Protein AF-A0A954U0X9-F1 (afdb_monomer_lite)

Radius of gyration: 27.5 Å; chains: 1; bounding box: 72×62×77 Å

Secondary structure (DSSP, 8-state):
-----GGG-PPPPSSHHHHHHHHHHHHHHTT--GGG-----SS-SSGGGS--HHHHHHHHHTTTTT--TT-EEEEEEEE-EEEETTEEEEE-SSSEEEHHHHHHHHTTSS-SEEEEEEEE---S--HHHHHHHHHHHHHHHTTTEEEEESS-TT----EETTTTEEHHHHHHHHIIIIIS-SS-SSEEEHHHHHHHHHHHHHHHHHHTT----PEE----GGGTT-EEEE-GGGT-------SSEEEEEEE-----------------S-------S-SPEEEEEEEEE--BTTB--EEEESSPPBHHHHHHHHHHTGGGS-TT-TTTSSHHHHHHHT-TTSB--S--HHHHHHHHHHTT-BPPPHHHHHHHTT---GGGS-TTPPPPSS-SSSS-GGG--TTTTT-S-SS----TT--SS-B-TTS-BS-SSSEEEEEEEEETTEEEEEEE-TT-SS---HHHHHTS-S--EE-TT---SSEE---EEPPP---------PPP-

Sequence (505 aa):
MNEFREDRGWKPLQWACDDMRMLGETLRLVGYDAAHTTILVQPASDPDMLPTKLAFLNALEKLDGVVDVNDHVLVAFSGHGSEVDGKPQLALFDEDLPIDEVIARLERLPNKVKLLFCDSCRNVRSKGVDAELSKVASNGRDKGVAPLLSTESGEAAREFDELKSGLFFYCLNKGLRGDADTDKDGELLFVELAKYVHDEVRDRSAVKQLQQRPEVFEAQIDFLDVPLAFFPQRAVAWVPQLDGQVTFNIEMSTERTNVPDLRASQKWCSWFRATSAQFPSLDFVFHLVAGNETRRTFYISENKVTVEQFVAFADANEGHLDTDSAWRDSEWREKSLKNPNWPSFKVSYFEAERCAKWLGASVPDTEQWDVAAGLPAWQKLPENERAPEGGPFLRPLLEGTATDLDIAVFGAIRDVGTAKHDRADCGVRDMAGNGLEWTSKKDGPDMLLRGNAWDAGEPLLFSNIVDGGNVGSQDPATSSTQIGFRFVVLPSVSSSSQSPTRQPD

Structure (mmCIF, N/CA/C/O backbone):
data_AF-A0A954U0X9-F1
#
_entry.id   AF-A0A954U0X9-F1
#
loop_
_atom_site.group_PDB
_atom_site.id
_atom_site.type_symbol
_atom_site.label_atom_id
_atom_site.label_alt_id
_atom_site.label_comp_id
_atom_site.label_asym_id
_atom_site.label_entity_id
_atom_site.label_seq_id
_atom_site.pdbx_PDB_ins_code
_atom_site.Cartn_x
_atom_site.Cartn_y
_atom_site.Cartn_z
_atom_site.occupancy
_atom_site.B_iso_or_equiv
_atom_site.auth_seq_id
_atom_site.auth_comp_id
_atom_site.auth_asym_id
_atom_site.auth_atom_id
_atom_site.pdbx_PDB_model_num
ATOM 1 N N . MET A 1 1 ? 15.394 -4.628 -26.601 1.00 84.50 1 MET A N 1
ATOM 2 C CA . MET A 1 1 ? 15.664 -5.575 -27.720 1.00 84.50 1 MET A CA 1
ATOM 3 C C . MET A 1 1 ? 17.150 -5.832 -27.858 1.00 84.50 1 MET A C 1
ATOM 5 O O . MET A 1 1 ? 17.912 -4.900 -27.639 1.00 84.50 1 MET A O 1
ATOM 9 N N . ASN A 1 2 ? 17.552 -7.043 -28.251 1.00 85.12 2 ASN A N 1
ATOM 10 C CA . ASN A 1 2 ? 18.970 -7.405 -28.341 1.00 85.12 2 ASN A CA 1
ATOM 11 C C . ASN A 1 2 ? 19.525 -7.230 -29.759 1.00 85.12 2 ASN A C 1
ATOM 13 O O . ASN A 1 2 ? 20.622 -6.712 -29.931 1.00 85.12 2 ASN A O 1
ATOM 17 N N . GLU A 1 3 ? 18.757 -7.575 -30.787 1.00 87.81 3 GLU A N 1
ATOM 18 C CA . GLU A 1 3 ? 19.135 -7.397 -32.188 1.00 87.81 3 GLU A CA 1
ATOM 19 C C . GLU A 1 3 ? 18.091 -6.570 -32.944 1.00 87.81 3 GLU A C 1
ATOM 21 O O . GLU A 1 3 ? 16.942 -6.410 -32.521 1.00 87.81 3 GLU A O 1
ATOM 26 N N . PHE A 1 4 ? 18.518 -6.055 -34.094 1.00 88.62 4 PHE A N 1
ATOM 27 C CA . PHE A 1 4 ? 17.751 -5.184 -34.976 1.00 88.62 4 PHE A CA 1
ATOM 28 C C . PHE A 1 4 ? 17.702 -5.793 -36.373 1.00 88.62 4 PHE A C 1
ATOM 30 O O . PHE A 1 4 ? 18.517 -6.657 -36.708 1.00 88.62 4 PHE A O 1
ATOM 37 N N . ARG A 1 5 ? 16.777 -5.320 -37.213 1.00 87.69 5 ARG A N 1
ATOM 38 C CA . ARG A 1 5 ? 16.798 -5.657 -38.639 1.00 87.69 5 ARG A CA 1
ATOM 39 C C . ARG A 1 5 ? 18.159 -5.271 -39.243 1.00 87.69 5 ARG A C 1
ATOM 41 O O . ARG A 1 5 ? 18.727 -4.242 -38.880 1.00 87.69 5 ARG A O 1
ATOM 48 N N . GLU A 1 6 ? 18.695 -6.108 -40.135 1.00 82.69 6 GLU A N 1
ATOM 49 C CA . GLU A 1 6 ? 20.087 -6.009 -40.619 1.00 82.69 6 GLU A CA 1
ATOM 50 C C . GLU A 1 6 ? 20.448 -4.637 -41.221 1.00 82.69 6 GLU A C 1
ATOM 52 O O . GLU A 1 6 ? 21.587 -4.185 -41.120 1.00 82.69 6 GLU A O 1
ATOM 57 N N . ASP A 1 7 ? 19.475 -3.945 -41.811 1.00 86.81 7 ASP A N 1
ATOM 58 C CA . ASP A 1 7 ? 19.622 -2.630 -42.440 1.00 86.81 7 ASP A CA 1
ATOM 59 C C . ASP A 1 7 ? 19.724 -1.463 -41.444 1.00 86.81 7 ASP A C 1
ATOM 61 O O . ASP A 1 7 ? 20.025 -0.340 -41.846 1.00 86.81 7 ASP A O 1
ATOM 65 N N . ARG A 1 8 ? 19.494 -1.703 -40.148 1.00 87.94 8 ARG A N 1
ATOM 66 C CA . ARG A 1 8 ? 19.461 -0.648 -39.126 1.00 87.94 8 ARG A CA 1
ATOM 67 C C . ARG A 1 8 ? 20.831 -0.207 -38.633 1.00 87.94 8 ARG A C 1
ATOM 69 O O . ARG A 1 8 ? 20.946 0.883 -38.085 1.00 87.94 8 ARG A O 1
ATOM 76 N N . GLY A 1 9 ? 21.866 -1.032 -38.790 1.00 82.94 9 GLY A N 1
ATOM 77 C CA . GLY A 1 9 ? 23.242 -0.673 -38.421 1.00 82.94 9 GLY A CA 1
ATOM 78 C C . GLY A 1 9 ? 23.513 -0.501 -36.917 1.00 82.94 9 GLY A C 1
ATOM 79 O O . GLY A 1 9 ? 24.619 -0.104 -36.543 1.00 82.94 9 GLY A O 1
ATOM 80 N N . TRP A 1 10 ? 22.550 -0.815 -36.044 1.00 84.25 10 TRP A N 1
ATOM 81 C CA . TRP A 1 10 ? 22.746 -0.824 -34.595 1.00 84.25 10 TRP A CA 1
ATOM 82 C C . TRP A 1 10 ? 23.572 -2.030 -34.158 1.00 84.25 10 TRP A C 1
ATOM 84 O O . TRP A 1 10 ? 23.388 -3.148 -34.639 1.00 84.25 10 TRP A O 1
ATOM 94 N N . LYS A 1 11 ? 24.476 -1.811 -33.201 1.00 85.44 11 LYS A N 1
ATOM 95 C CA . LYS A 1 11 ? 25.184 -2.920 -32.559 1.00 85.44 11 LYS A CA 1
ATOM 96 C C . LYS A 1 11 ? 24.211 -3.708 -31.677 1.00 85.44 11 LYS A C 1
ATOM 98 O O . LYS A 1 11 ? 23.407 -3.071 -30.993 1.00 85.44 11 LYS A O 1
ATOM 103 N N . PRO A 1 12 ? 24.320 -5.045 -31.633 1.00 85.12 12 PRO A N 1
ATOM 104 C CA . PRO A 1 12 ? 23.526 -5.839 -30.710 1.00 85.12 12 PRO A CA 1
ATOM 105 C C . PRO A 1 12 ? 23.752 -5.430 -29.249 1.00 85.12 12 PRO A C 1
ATOM 107 O O . PRO A 1 12 ? 24.873 -5.086 -28.864 1.00 85.12 12 PRO A O 1
ATOM 110 N N . LEU A 1 13 ? 22.682 -5.486 -28.464 1.00 86.12 13 LEU A N 1
ATOM 111 C CA . LEU A 1 13 ? 22.669 -5.404 -27.004 1.00 86.12 13 LEU A CA 1
ATOM 112 C C . LEU A 1 13 ? 22.546 -6.813 -26.423 1.00 86.12 13 LEU A C 1
ATOM 114 O O . LEU A 1 13 ? 22.120 -7.742 -27.114 1.00 86.12 13 LEU A O 1
ATOM 118 N N . GLN A 1 14 ? 22.934 -6.986 -25.165 1.00 83.19 14 GLN A N 1
ATOM 119 C CA . GLN A 1 14 ? 22.984 -8.314 -24.549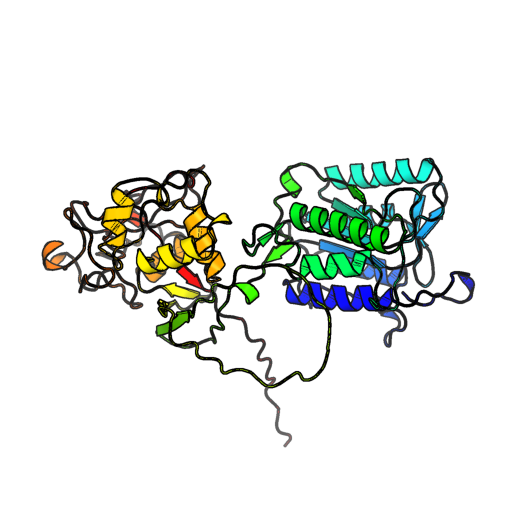 1.00 83.19 14 GLN A CA 1
ATOM 120 C C . GLN A 1 14 ? 21.796 -8.596 -23.631 1.00 83.19 14 GLN A C 1
ATOM 122 O O . GLN A 1 14 ? 21.314 -9.727 -23.615 1.00 83.19 14 GLN A O 1
ATOM 127 N N . TRP A 1 15 ? 21.305 -7.591 -22.906 1.00 82.62 15 TRP A N 1
ATOM 128 C CA . TRP A 1 15 ? 20.420 -7.774 -21.753 1.00 82.62 15 TRP A CA 1
ATOM 129 C C . TRP A 1 15 ? 19.125 -6.954 -21.823 1.00 82.62 15 TRP A C 1
ATOM 131 O O . TRP A 1 15 ? 18.221 -7.161 -21.019 1.00 82.62 15 TRP A O 1
ATOM 141 N N . ALA A 1 16 ? 18.968 -6.091 -22.825 1.00 84.38 16 ALA A N 1
ATOM 142 C CA . ALA A 1 16 ? 17.780 -5.264 -23.010 1.00 84.38 16 ALA A CA 1
ATOM 143 C C . ALA A 1 16 ? 16.461 -6.059 -23.106 1.00 84.38 16 ALA A C 1
ATOM 145 O O . ALA A 1 16 ? 15.391 -5.565 -22.751 1.00 84.38 16 ALA A O 1
ATOM 146 N N . CYS A 1 17 ? 16.491 -7.292 -23.615 1.00 84.50 17 CYS A N 1
ATOM 147 C CA . CYS A 1 17 ? 15.324 -8.178 -23.574 1.00 84.50 17 CYS A CA 1
ATOM 148 C C . CYS A 1 17 ? 15.056 -8.761 -22.187 1.00 84.50 17 CYS A C 1
ATOM 150 O O . CYS A 1 17 ? 13.894 -8.936 -21.819 1.00 84.50 17 CYS A O 1
ATOM 152 N N . ASP A 1 18 ? 16.106 -9.066 -21.432 1.00 81.62 18 ASP A N 1
ATOM 153 C CA . ASP A 1 18 ? 15.997 -9.586 -20.073 1.00 81.62 18 ASP A CA 1
ATOM 154 C C . ASP A 1 18 ? 15.470 -8.513 -19.113 1.00 81.62 18 ASP A C 1
ATOM 156 O O . ASP A 1 18 ? 14.611 -8.825 -18.290 1.00 81.62 18 ASP A O 1
ATOM 160 N N . ASP A 1 19 ? 15.844 -7.243 -19.309 1.00 81.06 19 ASP A N 1
ATOM 161 C CA . ASP A 1 19 ? 15.267 -6.096 -18.593 1.00 81.06 19 ASP A CA 1
ATOM 162 C C . ASP A 1 19 ? 13.737 -6.052 -18.716 1.00 81.06 19 ASP A C 1
ATOM 164 O O . ASP A 1 19 ? 13.028 -5.939 -17.716 1.00 81.06 19 ASP A O 1
ATOM 168 N N . MET A 1 20 ? 13.213 -6.168 -19.944 1.00 88.81 20 MET A N 1
ATOM 169 C CA . MET A 1 20 ? 11.770 -6.097 -20.207 1.00 88.81 20 MET A CA 1
ATOM 170 C C . MET A 1 20 ? 11.021 -7.317 -19.675 1.00 88.81 20 MET A C 1
ATOM 172 O O . MET A 1 20 ? 9.919 -7.180 -19.144 1.00 88.81 20 MET A O 1
ATOM 176 N N . ARG A 1 21 ? 11.610 -8.515 -19.783 1.00 82.69 21 ARG A N 1
ATOM 177 C CA . ARG A 1 21 ? 11.019 -9.733 -19.210 1.00 82.69 21 ARG A CA 1
ATOM 178 C C . ARG A 1 21 ? 10.962 -9.646 -17.688 1.00 82.69 21 ARG A C 1
ATOM 180 O O . ARG A 1 21 ? 9.904 -9.884 -17.113 1.00 82.69 21 ARG A O 1
ATOM 187 N N . MET A 1 22 ? 12.066 -9.248 -17.055 1.00 75.50 22 MET A N 1
ATOM 188 C CA . MET A 1 22 ? 12.153 -9.112 -15.603 1.00 75.50 22 MET A CA 1
ATOM 189 C C . MET A 1 22 ? 11.217 -8.024 -15.082 1.00 75.50 22 MET A C 1
ATOM 191 O O . MET A 1 22 ? 10.540 -8.240 -14.079 1.00 75.50 22 MET A O 1
ATOM 195 N N . LEU A 1 23 ? 11.124 -6.890 -15.781 1.00 82.50 23 LEU A N 1
ATOM 196 C CA . LEU A 1 23 ? 10.169 -5.844 -15.439 1.00 82.50 23 LEU A CA 1
ATOM 197 C C . LEU A 1 23 ? 8.730 -6.342 -15.576 1.00 82.50 23 LEU A C 1
ATOM 199 O O . LEU A 1 23 ? 7.943 -6.141 -14.663 1.00 82.50 23 LEU A O 1
ATOM 203 N N . GLY A 1 24 ? 8.388 -7.040 -16.661 1.00 76.69 24 GLY A N 1
ATOM 204 C CA . GLY A 1 24 ? 7.056 -7.621 -16.834 1.00 76.69 24 GLY A CA 1
ATOM 205 C C . GLY A 1 24 ? 6.679 -8.604 -15.719 1.00 76.69 24 GLY A C 1
ATOM 206 O O . GLY A 1 24 ? 5.545 -8.591 -15.244 1.00 76.69 24 GLY A O 1
ATOM 207 N N . GLU A 1 25 ? 7.624 -9.424 -15.252 1.00 71.50 25 GLU A N 1
ATOM 208 C CA . GLU A 1 25 ? 7.432 -10.275 -14.070 1.00 71.50 25 GLU A CA 1
ATOM 209 C C . GLU A 1 25 ? 7.233 -9.450 -12.796 1.00 71.50 25 GLU A C 1
ATOM 211 O O . GLU A 1 25 ? 6.302 -9.709 -12.036 1.00 71.50 25 GLU A O 1
ATOM 216 N N . THR A 1 26 ? 8.075 -8.441 -12.569 1.00 72.00 26 THR A N 1
ATOM 217 C CA . THR A 1 26 ? 7.986 -7.561 -11.399 1.00 72.00 26 THR A CA 1
ATOM 218 C C . THR A 1 26 ? 6.657 -6.806 -11.361 1.00 72.00 26 THR A C 1
ATOM 220 O O . THR A 1 26 ? 6.009 -6.797 -10.321 1.00 72.00 26 THR A O 1
ATOM 223 N N . LEU A 1 27 ? 6.201 -6.249 -12.486 1.00 77.06 27 LEU A N 1
ATOM 224 C CA . LEU A 1 27 ? 4.928 -5.529 -12.589 1.00 77.06 27 LEU A CA 1
ATOM 225 C C . LEU A 1 27 ? 3.739 -6.426 -12.231 1.00 77.06 27 LEU A C 1
ATOM 227 O O . LEU A 1 27 ? 2.865 -6.014 -11.472 1.00 77.06 27 LEU A O 1
ATOM 231 N N . ARG A 1 28 ? 3.748 -7.684 -12.686 1.00 69.75 28 ARG A N 1
ATOM 232 C CA . ARG A 1 28 ? 2.738 -8.676 -12.282 1.00 69.75 28 ARG A CA 1
ATOM 233 C C . ARG A 1 28 ? 2.775 -8.960 -10.782 1.00 69.75 28 ARG A C 1
ATOM 235 O O . ARG A 1 28 ? 1.720 -9.094 -10.171 1.00 69.75 28 ARG A O 1
ATOM 242 N N . LEU A 1 29 ? 3.967 -9.058 -10.190 1.00 59.03 29 LEU A N 1
ATOM 243 C CA . LEU A 1 29 ? 4.116 -9.289 -8.748 1.00 59.03 29 LEU A CA 1
ATOM 244 C C . LEU A 1 29 ? 3.565 -8.127 -7.915 1.00 59.03 29 LEU A C 1
ATOM 246 O O . LEU A 1 29 ? 3.030 -8.374 -6.838 1.00 59.03 29 LEU A O 1
ATOM 250 N N . VAL A 1 30 ? 3.661 -6.894 -8.418 1.00 63.75 30 VAL A N 1
ATOM 251 C CA . VAL A 1 30 ? 3.152 -5.697 -7.730 1.00 63.75 30 VAL A CA 1
ATOM 252 C C . VAL A 1 30 ? 1.722 -5.305 -8.100 1.00 63.75 30 VAL A C 1
ATOM 254 O O . VAL A 1 30 ? 1.241 -4.264 -7.666 1.00 63.75 30 VAL A O 1
ATOM 257 N N . GLY A 1 31 ? 1.019 -6.151 -8.859 1.00 67.12 31 GLY A N 1
ATOM 258 C CA . GLY A 1 31 ? -0.422 -6.018 -9.082 1.00 67.12 31 GLY A CA 1
ATOM 259 C C . GLY A 1 31 ? -0.846 -5.394 -10.411 1.00 67.12 31 GLY A C 1
ATOM 260 O O . GLY A 1 31 ? -2.038 -5.158 -10.588 1.00 67.12 31 GLY A O 1
ATOM 261 N N . TYR A 1 32 ? 0.067 -5.174 -11.365 1.00 77.56 32 TYR A N 1
ATOM 262 C CA . TYR A 1 32 ? -0.336 -4.809 -12.728 1.00 77.56 32 TYR A CA 1
ATOM 263 C C . TYR A 1 32 ? -1.041 -5.988 -13.404 1.00 77.56 32 TYR A C 1
ATOM 265 O O . TYR A 1 32 ? -0.581 -7.134 -13.344 1.00 77.56 32 TYR A O 1
ATOM 273 N N . ASP A 1 33 ? -2.152 -5.695 -14.079 1.00 75.12 33 ASP A N 1
ATOM 274 C CA . ASP A 1 33 ? -2.971 -6.707 -14.733 1.00 75.12 33 ASP A CA 1
ATOM 275 C C . ASP A 1 33 ? -2.214 -7.377 -15.890 1.00 75.12 33 ASP A C 1
ATOM 277 O O . ASP A 1 33 ? -1.824 -6.751 -16.883 1.00 75.12 33 ASP A O 1
ATOM 281 N N . ALA A 1 34 ? -2.036 -8.694 -15.780 1.00 74.38 34 ALA A N 1
ATOM 282 C CA . ALA A 1 34 ? -1.393 -9.497 -16.806 1.00 74.38 34 ALA A CA 1
ATOM 283 C C . ALA A 1 34 ? -2.167 -9.490 -18.136 1.00 74.38 34 ALA A C 1
ATOM 285 O O . ALA A 1 34 ? -1.533 -9.646 -19.179 1.00 74.38 34 ALA A O 1
ATOM 286 N N . ALA A 1 35 ? -3.493 -9.294 -18.117 1.00 81.12 35 ALA A N 1
ATOM 287 C CA . ALA A 1 35 ? -4.323 -9.213 -19.321 1.00 81.12 35 ALA A CA 1
ATOM 288 C C . ALA A 1 35 ? -4.057 -7.940 -20.142 1.00 81.12 35 ALA A C 1
ATOM 290 O O . ALA A 1 35 ? -4.202 -7.955 -21.364 1.00 81.12 35 ALA A O 1
ATOM 291 N N . HIS A 1 36 ? -3.599 -6.872 -19.484 1.00 84.44 36 HIS A N 1
ATOM 292 C CA . HIS A 1 36 ? -3.321 -5.570 -20.095 1.00 84.44 36 HIS A CA 1
ATOM 293 C C . HIS A 1 36 ? -1.818 -5.242 -20.142 1.00 84.44 36 HIS A C 1
ATOM 295 O O . HIS A 1 36 ? -1.421 -4.123 -20.460 1.00 84.44 36 HIS A O 1
ATOM 301 N N . THR A 1 37 ? -0.958 -6.235 -19.889 1.00 88.19 37 THR A N 1
ATOM 302 C CA . THR A 1 37 ? 0.502 -6.107 -19.975 1.00 88.19 37 THR A CA 1
ATOM 303 C C . THR A 1 37 ? 1.019 -6.685 -21.294 1.00 88.19 37 THR A C 1
ATOM 305 O O . THR A 1 37 ? 1.002 -7.900 -21.497 1.00 88.19 37 THR A O 1
ATOM 308 N N . THR A 1 38 ? 1.551 -5.832 -22.176 1.00 92.25 38 THR A N 1
ATOM 309 C CA . THR A 1 38 ? 2.197 -6.255 -23.433 1.00 92.25 38 THR A CA 1
ATOM 310 C C . THR A 1 38 ? 3.719 -6.140 -23.326 1.00 92.25 38 THR A C 1
ATOM 312 O O . THR A 1 38 ? 4.237 -5.065 -23.040 1.00 92.25 38 THR A O 1
ATOM 315 N N . ILE A 1 39 ? 4.447 -7.233 -23.585 1.00 92.50 39 ILE A N 1
ATOM 316 C CA . ILE A 1 39 ? 5.922 -7.262 -23.585 1.00 92.50 39 ILE A CA 1
ATOM 317 C C . ILE A 1 39 ? 6.412 -7.533 -25.007 1.00 92.50 39 ILE A C 1
ATOM 319 O O . ILE A 1 39 ? 6.213 -8.630 -25.522 1.00 92.50 39 ILE A O 1
ATOM 323 N N . LEU A 1 40 ? 7.086 -6.560 -25.621 1.00 93.81 40 LEU A N 1
ATOM 324 C CA . LEU A 1 40 ? 7.669 -6.697 -26.958 1.00 93.81 40 LEU A CA 1
ATOM 325 C C . LEU A 1 40 ? 9.179 -6.946 -26.851 1.00 93.81 40 LEU A C 1
ATOM 327 O O . LEU A 1 40 ? 9.907 -6.130 -26.284 1.00 93.81 40 LEU A O 1
ATOM 331 N N . VAL A 1 41 ? 9.669 -8.069 -27.381 1.00 92.94 41 VAL A N 1
ATOM 332 C CA . VAL A 1 41 ? 11.079 -8.493 -27.250 1.00 92.94 41 VAL A CA 1
ATOM 333 C C . VAL A 1 41 ? 11.607 -9.143 -28.525 1.00 92.94 41 VAL A C 1
ATOM 335 O O . VAL A 1 41 ? 10.850 -9.605 -29.368 1.00 92.94 41 VAL A O 1
ATOM 338 N N . GLN A 1 42 ? 12.932 -9.190 -28.668 1.00 89.44 42 GLN A N 1
ATOM 339 C CA . GLN A 1 42 ? 13.608 -9.884 -29.763 1.00 89.44 42 GLN A CA 1
ATOM 340 C C . GLN A 1 42 ? 14.647 -10.867 -29.180 1.00 89.44 42 GLN A C 1
ATOM 342 O O . GLN A 1 42 ? 15.448 -10.461 -28.343 1.00 89.44 42 GLN A O 1
ATOM 347 N N . PRO A 1 43 ? 14.652 -12.152 -29.573 1.00 86.31 43 PRO A N 1
ATOM 348 C CA . PRO A 1 43 ? 13.711 -12.791 -30.488 1.00 86.31 43 PRO A CA 1
ATOM 349 C C . PRO A 1 43 ? 12.312 -12.943 -29.869 1.00 86.31 43 PRO A C 1
ATOM 351 O O . PRO A 1 43 ? 12.168 -13.059 -28.649 1.00 86.31 43 PRO A O 1
ATOM 354 N N . ALA A 1 44 ? 11.297 -12.983 -30.732 1.00 83.88 44 ALA A N 1
ATOM 355 C CA . ALA A 1 44 ? 9.930 -13.355 -30.387 1.00 83.88 44 ALA A CA 1
ATOM 356 C C . ALA A 1 44 ? 9.483 -14.546 -31.241 1.00 83.88 44 ALA A C 1
ATOM 358 O O . ALA A 1 44 ? 9.810 -14.626 -32.424 1.00 83.88 44 ALA A O 1
ATOM 359 N N . SER A 1 45 ? 8.739 -15.470 -30.630 1.00 82.31 45 SER A N 1
ATOM 360 C CA . SER A 1 45 ? 8.129 -16.602 -31.340 1.00 82.31 45 SER A CA 1
ATOM 361 C C . SER A 1 45 ? 6.963 -16.160 -32.228 1.00 82.31 45 SER A C 1
ATOM 363 O O . SER A 1 45 ? 6.704 -16.777 -33.257 1.00 82.31 45 SER A O 1
ATOM 365 N N . ASP A 1 46 ? 6.271 -15.100 -31.810 1.00 87.00 46 ASP A N 1
ATOM 366 C CA . ASP A 1 46 ? 5.206 -14.435 -32.551 1.00 87.00 46 ASP A CA 1
ATOM 367 C C . ASP A 1 46 ? 5.762 -13.136 -33.169 1.00 87.00 46 ASP A C 1
ATOM 369 O O . ASP A 1 46 ? 6.267 -12.292 -32.418 1.00 87.00 46 ASP A O 1
ATOM 373 N N . PRO A 1 47 ? 5.704 -12.954 -34.502 1.00 86.44 47 PRO A N 1
ATOM 374 C CA . PRO A 1 47 ? 6.126 -11.719 -35.160 1.00 86.44 47 PRO A CA 1
ATOM 375 C C . PRO A 1 47 ? 5.446 -10.451 -34.626 1.00 86.44 47 PRO A C 1
ATOM 377 O O . PRO A 1 47 ? 6.091 -9.404 -34.602 1.00 86.44 47 PRO A O 1
ATOM 380 N N . ASP A 1 48 ? 4.200 -10.537 -34.148 1.00 87.50 48 ASP A N 1
ATOM 381 C CA . ASP A 1 48 ? 3.471 -9.386 -33.591 1.00 87.50 48 ASP A CA 1
ATOM 382 C C . ASP A 1 48 ? 4.026 -8.945 -32.226 1.00 87.50 48 ASP A C 1
ATOM 384 O O . ASP A 1 48 ? 3.769 -7.832 -31.767 1.00 87.50 48 ASP A O 1
ATOM 388 N N . MET A 1 49 ? 4.832 -9.801 -31.591 1.00 90.12 49 MET A N 1
ATOM 389 C CA . MET A 1 49 ? 5.516 -9.526 -30.327 1.00 90.12 49 MET A CA 1
ATOM 390 C C . MET A 1 49 ? 6.946 -9.004 -30.531 1.00 90.12 49 MET A C 1
ATOM 392 O O . MET A 1 49 ? 7.662 -8.759 -29.554 1.00 90.12 49 MET A O 1
ATOM 396 N N . LEU A 1 50 ? 7.373 -8.805 -31.784 1.00 94.00 50 LEU A N 1
ATOM 397 C CA . LEU A 1 50 ? 8.588 -8.055 -32.071 1.00 94.00 50 LEU A CA 1
ATOM 398 C C . LEU A 1 50 ? 8.365 -6.571 -31.741 1.00 94.00 50 LEU A C 1
ATOM 400 O O . LEU A 1 50 ? 7.307 -6.025 -32.056 1.00 94.00 50 LEU A O 1
ATOM 404 N N . PRO A 1 51 ? 9.366 -5.881 -31.170 1.00 94.50 51 PRO A N 1
ATOM 405 C CA . PRO A 1 51 ? 9.295 -4.455 -30.868 1.00 94.50 51 PRO A CA 1
ATOM 406 C C . PRO A 1 51 ? 9.418 -3.619 -32.145 1.00 94.50 51 PRO A C 1
ATOM 408 O O . PRO A 1 51 ? 10.402 -2.919 -32.348 1.00 94.50 51 PRO A O 1
ATOM 411 N N . THR A 1 52 ? 8.431 -3.733 -33.031 1.00 95.12 52 THR A N 1
ATOM 412 C CA . THR A 1 52 ? 8.248 -2.892 -34.216 1.00 95.12 52 THR A CA 1
ATOM 413 C C . THR A 1 52 ? 7.484 -1.629 -33.849 1.00 95.12 52 THR A C 1
ATOM 415 O O . THR A 1 52 ? 6.758 -1.614 -32.849 1.00 95.12 52 THR A O 1
ATOM 418 N N . LYS A 1 53 ? 7.582 -0.574 -34.662 1.00 94.31 53 LYS A N 1
ATOM 419 C CA . LYS A 1 53 ? 6.756 0.624 -34.446 1.00 94.31 53 LYS A CA 1
ATOM 420 C C . LYS A 1 53 ? 5.273 0.296 -34.456 1.00 94.31 53 LYS A C 1
ATOM 422 O O . LYS A 1 53 ? 4.554 0.725 -33.560 1.00 94.31 53 LYS A O 1
ATOM 427 N N . LEU A 1 54 ? 4.822 -0.507 -35.415 1.00 94.19 54 LEU A N 1
ATOM 428 C CA . LEU A 1 54 ? 3.420 -0.904 -35.493 1.00 94.19 54 LEU A CA 1
ATOM 429 C C . LEU A 1 54 ? 2.966 -1.641 -34.224 1.00 94.19 54 LEU A C 1
ATOM 431 O O . LEU A 1 54 ? 1.955 -1.264 -33.638 1.00 94.19 54 LEU A O 1
ATOM 435 N N . ALA A 1 55 ? 3.723 -2.642 -33.761 1.00 94.88 55 ALA A N 1
ATOM 436 C CA . ALA A 1 55 ? 3.380 -3.391 -32.552 1.00 94.88 55 ALA A CA 1
ATOM 437 C C . ALA A 1 55 ? 3.371 -2.501 -31.301 1.00 94.88 55 ALA A C 1
ATOM 439 O O . ALA A 1 55 ? 2.449 -2.591 -30.491 1.00 94.88 55 ALA A O 1
ATOM 440 N N . PHE A 1 56 ? 4.357 -1.608 -31.167 1.00 94.06 56 PHE A N 1
ATOM 441 C CA . PHE A 1 56 ? 4.447 -0.678 -30.042 1.00 94.06 56 PHE A CA 1
ATOM 442 C C . PHE A 1 56 ? 3.236 0.261 -29.992 1.00 94.06 56 PHE A C 1
ATOM 444 O O . PHE A 1 56 ? 2.611 0.430 -28.947 1.00 94.06 56 PHE A O 1
ATOM 451 N N . LEU A 1 57 ? 2.866 0.846 -31.132 1.00 92.75 57 LEU A N 1
ATOM 452 C CA . LEU A 1 57 ? 1.737 1.770 -31.207 1.00 92.75 57 LEU A CA 1
ATOM 453 C C . LEU A 1 57 ? 0.393 1.058 -31.026 1.00 92.75 57 LEU A C 1
ATOM 455 O O . LEU A 1 57 ? -0.464 1.578 -30.314 1.00 92.75 57 LEU A O 1
ATOM 459 N N . ASN A 1 58 ? 0.238 -0.147 -31.580 1.00 93.19 58 ASN A N 1
ATOM 460 C CA . ASN A 1 58 ? -0.942 -0.982 -31.350 1.00 93.19 58 ASN A CA 1
ATOM 461 C C . ASN A 1 58 ? -1.075 -1.379 -29.873 1.00 93.19 58 ASN A C 1
ATOM 463 O O . ASN A 1 58 ? -2.187 -1.473 -29.364 1.00 93.19 58 ASN A O 1
ATOM 467 N N . ALA A 1 59 ? 0.037 -1.618 -29.169 1.00 92.69 59 ALA A N 1
ATOM 468 C CA . ALA A 1 59 ? 0.008 -1.918 -27.740 1.00 92.69 59 ALA A CA 1
ATOM 469 C C . ALA A 1 59 ? -0.523 -0.732 -26.919 1.00 92.69 59 ALA A C 1
ATOM 471 O O . ALA A 1 59 ? -1.326 -0.941 -26.016 1.00 92.69 59 ALA A O 1
ATOM 472 N N . LEU A 1 60 ? -0.136 0.502 -27.266 1.00 91.19 60 LEU A N 1
ATOM 473 C CA . LEU A 1 60 ? -0.690 1.709 -26.642 1.00 91.19 60 LEU A CA 1
ATOM 474 C C . LEU A 1 60 ? -2.169 1.909 -26.984 1.00 91.19 60 LEU A C 1
ATOM 476 O O . LEU A 1 60 ? -2.946 2.309 -26.127 1.00 91.19 60 LEU A O 1
ATOM 480 N N . GLU A 1 61 ? -2.568 1.624 -28.223 1.00 90.75 61 GLU A N 1
ATOM 481 C CA . GLU A 1 61 ? -3.959 1.760 -28.664 1.00 90.75 61 GLU A CA 1
ATOM 482 C C . GLU A 1 61 ? -4.891 0.751 -27.980 1.00 90.75 61 GLU A C 1
ATOM 484 O O . GLU A 1 61 ? -6.025 1.088 -27.672 1.00 90.75 61 GLU A O 1
ATOM 489 N N . LYS A 1 62 ? -4.409 -0.451 -27.639 1.00 90.25 62 LYS A N 1
ATOM 490 C CA . LYS A 1 62 ? -5.176 -1.434 -26.847 1.00 90.25 62 LYS A CA 1
ATOM 491 C C . LYS A 1 62 ? -5.540 -0.953 -25.438 1.00 90.25 62 LYS A C 1
ATOM 493 O O . LYS A 1 62 ? -6.429 -1.537 -24.829 1.00 90.25 62 LYS A O 1
ATOM 498 N N . LEU A 1 63 ? -4.838 0.051 -24.911 1.00 89.19 63 LEU A N 1
ATOM 499 C CA . LEU A 1 63 ? -5.163 0.658 -23.618 1.00 89.19 63 LEU A CA 1
ATOM 500 C C . LEU A 1 63 ? -6.332 1.648 -23.733 1.00 89.19 63 LEU A C 1
ATOM 502 O O . LEU A 1 63 ? -6.996 1.937 -22.736 1.00 89.19 63 LEU A O 1
ATOM 506 N N . ASP A 1 64 ? -6.599 2.153 -24.940 1.00 84.75 64 ASP A N 1
ATOM 507 C CA . ASP A 1 64 ? -7.719 3.047 -25.204 1.00 84.75 64 ASP A CA 1
ATOM 508 C C . ASP A 1 64 ? -9.048 2.291 -25.034 1.00 84.75 64 ASP A C 1
ATOM 510 O O . ASP A 1 64 ? -9.251 1.204 -25.578 1.00 84.75 64 ASP A O 1
ATOM 514 N N . GLY A 1 65 ? -9.947 2.846 -24.224 1.00 81.31 65 GLY A N 1
ATOM 515 C CA . GLY A 1 65 ? -11.221 2.219 -23.857 1.00 81.31 65 GLY A CA 1
ATOM 516 C C . GLY A 1 65 ? -11.155 1.142 -22.766 1.00 81.31 65 GLY A C 1
ATOM 517 O O . GLY A 1 65 ? -12.206 0.616 -22.404 1.00 81.31 65 GLY A O 1
ATOM 518 N N . VAL A 1 66 ? -9.968 0.827 -22.233 1.00 86.19 66 VAL A N 1
ATOM 519 C CA . VAL A 1 66 ? -9.797 -0.082 -21.080 1.00 86.19 66 VAL A CA 1
ATOM 520 C C . VAL A 1 66 ? -9.341 0.666 -19.829 1.00 86.19 66 VAL A C 1
ATOM 522 O O . VAL A 1 66 ? -9.752 0.319 -18.729 1.00 86.19 66 VAL A O 1
ATOM 525 N N . VAL A 1 67 ? -8.490 1.678 -20.003 1.00 86.00 67 VAL A N 1
ATOM 526 C CA . VAL A 1 67 ? -7.928 2.478 -18.909 1.00 86.00 67 VAL A CA 1
ATOM 527 C C . VAL A 1 67 ? -8.975 3.427 -18.326 1.00 86.00 67 VAL A C 1
ATOM 529 O O . VAL A 1 67 ? -9.578 4.210 -19.061 1.00 86.00 67 VAL A O 1
ATOM 532 N N . ASP A 1 68 ? -9.112 3.423 -17.001 1.00 84.06 68 ASP A N 1
ATOM 533 C CA . ASP A 1 68 ? -9.946 4.345 -16.228 1.00 84.06 68 ASP A CA 1
ATOM 534 C C . ASP A 1 68 ? -9.142 5.513 -15.624 1.00 84.06 68 ASP A C 1
ATOM 536 O O . ASP A 1 68 ? -7.913 5.519 -15.558 1.00 84.06 68 ASP A O 1
ATOM 540 N N . VAL A 1 69 ? -9.846 6.542 -15.133 1.00 76.19 69 VAL A N 1
ATOM 541 C CA . VAL A 1 69 ? -9.241 7.782 -14.596 1.00 76.19 69 VAL A CA 1
ATOM 542 C C . VAL A 1 69 ? -8.252 7.555 -13.435 1.00 76.19 69 VAL A C 1
ATOM 544 O O . VAL A 1 69 ? -7.332 8.356 -13.242 1.00 76.19 69 VAL A O 1
ATOM 547 N N . ASN A 1 70 ? -8.429 6.473 -12.674 1.00 73.12 70 ASN A N 1
ATOM 548 C CA . ASN A 1 70 ? -7.621 6.146 -11.495 1.00 73.12 70 ASN A CA 1
ATOM 549 C C . ASN A 1 70 ? -6.528 5.100 -11.774 1.00 73.12 70 ASN A C 1
ATOM 551 O O . ASN A 1 70 ? -5.790 4.758 -10.856 1.00 73.12 70 ASN A O 1
ATOM 555 N N . ASP A 1 71 ? -6.414 4.600 -13.005 1.00 79.81 71 ASP A N 1
ATOM 556 C CA . ASP A 1 71 ? -5.419 3.584 -13.343 1.00 79.81 71 ASP A CA 1
ATOM 557 C C . ASP A 1 71 ? -4.018 4.173 -13.519 1.00 79.81 71 ASP A C 1
ATOM 559 O O . ASP A 1 71 ? -3.826 5.345 -13.864 1.00 79.81 71 ASP A O 1
ATOM 563 N N . HIS A 1 72 ? -3.009 3.325 -13.340 1.00 81.00 72 HIS A N 1
ATOM 564 C CA . HIS A 1 72 ? -1.619 3.654 -13.634 1.00 81.00 72 HIS A CA 1
ATOM 565 C C . HIS A 1 72 ? -1.211 2.996 -14.948 1.00 81.00 72 HIS A C 1
ATOM 567 O O . HIS A 1 72 ? -1.304 1.781 -15.110 1.00 81.00 72 HIS A O 1
ATOM 573 N N . VAL A 1 73 ? -0.731 3.804 -15.891 1.00 86.88 73 VAL A N 1
ATOM 574 C CA . VAL A 1 73 ? -0.197 3.303 -17.163 1.00 86.88 73 VAL A CA 1
ATOM 575 C C . VAL A 1 73 ? 1.311 3.450 -17.139 1.00 86.88 73 VAL A C 1
ATOM 577 O O . VAL A 1 73 ? 1.818 4.556 -16.975 1.00 86.88 73 VAL A O 1
ATOM 580 N N . LEU A 1 74 ? 2.028 2.346 -17.334 1.00 88.62 74 LEU A N 1
ATOM 581 C CA . LEU A 1 74 ? 3.485 2.319 -17.382 1.00 88.62 74 LEU A CA 1
ATOM 582 C C . LEU A 1 74 ? 3.953 1.871 -18.764 1.00 88.62 74 LEU A C 1
ATOM 584 O O . LEU A 1 74 ? 3.580 0.806 -19.252 1.00 88.62 74 LEU A O 1
ATOM 588 N N . VAL A 1 75 ? 4.819 2.679 -19.370 1.00 90.56 75 VAL A N 1
ATOM 589 C CA . VAL A 1 75 ? 5.543 2.351 -20.599 1.00 90.56 75 VAL A CA 1
ATOM 590 C C . VAL A 1 75 ? 7.023 2.256 -20.271 1.00 90.56 75 VAL A C 1
ATOM 592 O O . VAL A 1 75 ? 7.587 3.175 -19.683 1.00 90.56 75 VAL A O 1
ATOM 595 N N . ALA A 1 76 ? 7.660 1.156 -20.664 1.00 91.31 76 ALA A N 1
ATOM 596 C CA . ALA A 1 76 ? 9.087 0.947 -20.468 1.00 91.31 76 ALA A CA 1
ATOM 597 C C . ALA A 1 76 ? 9.795 0.599 -21.781 1.00 91.31 76 ALA A C 1
ATOM 599 O O . ALA A 1 76 ? 9.245 -0.109 -22.625 1.00 91.31 76 ALA A O 1
ATOM 600 N N . PHE A 1 77 ? 11.026 1.079 -21.941 1.00 91.38 77 PHE A N 1
ATOM 601 C CA . PHE A 1 77 ? 11.875 0.791 -23.092 1.00 91.38 77 PHE A CA 1
ATOM 602 C C . PHE A 1 77 ? 13.321 0.547 -22.654 1.00 91.38 77 PHE A C 1
ATOM 604 O O . PHE A 1 77 ? 13.893 1.389 -21.967 1.00 91.38 77 PHE A O 1
ATOM 611 N N . SER A 1 78 ? 13.915 -0.569 -23.090 1.00 88.88 78 SER A N 1
ATOM 612 C CA . SER A 1 78 ? 15.358 -0.850 -22.993 1.00 88.88 78 SER A CA 1
ATOM 613 C C . SER A 1 78 ? 15.918 -1.110 -24.395 1.00 88.88 78 SER A C 1
ATOM 615 O O . SER A 1 78 ? 15.475 -2.035 -25.099 1.00 88.88 78 SER A O 1
ATOM 617 N N . GLY A 1 79 ? 16.856 -0.271 -24.838 1.00 86.69 79 GLY A N 1
ATOM 618 C CA . GLY A 1 79 ? 17.385 -0.319 -26.201 1.00 86.69 79 GLY A CA 1
ATOM 619 C C . GLY A 1 79 ? 18.286 0.858 -26.569 1.00 86.69 79 GLY A C 1
ATOM 620 O O . GLY A 1 79 ? 18.685 1.655 -25.728 1.00 86.69 79 GLY A O 1
ATOM 621 N N . HIS A 1 80 ? 18.617 0.997 -27.853 1.00 85.06 80 HIS A N 1
ATOM 622 C CA . HIS A 1 80 ? 19.318 2.193 -28.334 1.00 85.06 80 HIS A CA 1
ATOM 623 C C . HIS A 1 80 ? 18.367 3.388 -28.449 1.00 85.06 80 HIS A C 1
ATOM 625 O O . HIS A 1 80 ? 17.156 3.231 -28.608 1.00 85.06 80 HIS A O 1
ATOM 631 N N . GLY A 1 81 ? 18.935 4.590 -28.397 1.00 81.06 81 GLY A N 1
ATOM 632 C CA . GLY A 1 81 ? 18.242 5.834 -28.715 1.00 81.06 81 GLY A CA 1
ATOM 633 C C . GLY A 1 81 ? 18.937 6.549 -29.868 1.00 81.06 81 GLY A C 1
ATOM 634 O O . GLY A 1 81 ? 20.149 6.408 -30.050 1.00 81.06 81 GLY A O 1
ATOM 635 N N . SER A 1 82 ? 18.176 7.317 -30.641 1.00 77.50 82 SER A N 1
ATOM 636 C CA . SER A 1 82 ? 18.710 8.167 -31.708 1.00 77.50 82 SER A CA 1
ATOM 637 C C . SER A 1 82 ? 18.180 9.600 -31.601 1.00 77.50 82 SER A C 1
ATOM 639 O O . SER A 1 82 ? 17.317 9.911 -30.776 1.00 77.50 82 SER A O 1
ATOM 641 N N . GLU A 1 83 ? 18.748 10.494 -32.406 1.00 76.69 83 GLU A N 1
ATOM 642 C CA . GLU A 1 83 ? 18.336 11.892 -32.531 1.00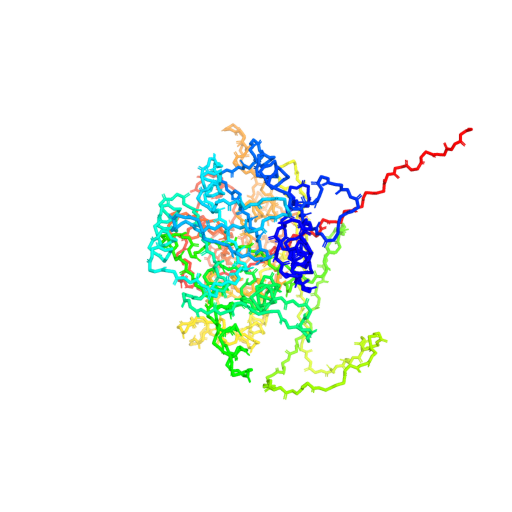 76.69 83 GLU A CA 1
ATOM 643 C C . GLU A 1 83 ? 18.075 12.189 -34.009 1.00 76.69 83 GLU A C 1
ATOM 645 O O . GLU A 1 83 ? 18.945 11.971 -34.853 1.00 76.69 83 GLU A O 1
ATOM 650 N N . VAL A 1 84 ? 16.892 12.726 -34.309 1.00 79.62 84 VAL A N 1
ATOM 651 C CA . VAL A 1 84 ? 16.529 13.236 -35.639 1.00 79.62 84 VAL A CA 1
ATOM 652 C C . VAL A 1 84 ? 15.947 14.633 -35.458 1.00 79.62 84 VAL A C 1
ATOM 654 O O . VAL A 1 84 ? 15.012 14.812 -34.684 1.00 79.62 84 VAL A O 1
ATOM 657 N N . ASP A 1 85 ? 16.523 15.635 -36.127 1.00 80.88 85 ASP A N 1
ATOM 658 C CA . ASP A 1 85 ? 16.097 17.044 -36.054 1.00 80.88 85 ASP A CA 1
ATOM 659 C C . ASP A 1 85 ? 15.996 17.606 -34.620 1.00 80.88 85 ASP A C 1
ATOM 661 O O . ASP A 1 85 ? 15.083 18.361 -34.286 1.00 80.88 85 ASP A O 1
ATOM 665 N N . GLY A 1 86 ? 16.929 17.218 -33.743 1.00 72.56 86 GLY A N 1
ATOM 666 C CA . GLY A 1 86 ? 16.927 17.630 -32.335 1.00 72.56 86 GLY A CA 1
ATOM 667 C C . GLY A 1 86 ? 15.845 16.956 -31.487 1.00 72.56 86 GLY A C 1
ATOM 668 O O . GLY A 1 86 ? 15.672 17.324 -30.326 1.00 72.56 86 GLY A O 1
ATOM 669 N N . LYS A 1 87 ? 15.126 15.971 -32.040 1.00 74.88 87 LYS A N 1
ATOM 670 C CA . LYS A 1 87 ? 14.119 15.188 -31.327 1.00 74.88 87 LYS A CA 1
ATOM 671 C C . LYS A 1 87 ? 14.641 13.796 -30.976 1.00 74.88 87 LYS A C 1
ATOM 673 O O . LYS A 1 87 ? 15.138 13.093 -31.862 1.00 74.88 87 LYS A O 1
ATOM 678 N N . PRO A 1 88 ? 14.482 13.366 -29.717 1.00 77.69 88 PRO A N 1
ATOM 679 C CA . PRO A 1 88 ? 14.863 12.029 -29.285 1.00 77.69 88 PRO A CA 1
ATOM 680 C C . PRO A 1 88 ? 13.941 10.958 -29.880 1.00 77.69 88 PRO A C 1
ATOM 682 O O . PRO A 1 88 ? 12.725 11.142 -29.991 1.00 77.69 88 PRO A O 1
ATOM 685 N N . GLN A 1 89 ? 14.527 9.813 -30.203 1.00 85.06 89 GLN A N 1
ATOM 686 C CA . GLN A 1 89 ? 13.833 8.666 -30.769 1.00 85.06 89 GLN A CA 1
ATOM 687 C C . GLN A 1 89 ? 14.188 7.389 -30.004 1.00 85.06 89 GLN A C 1
ATOM 689 O O . GLN A 1 89 ? 15.330 7.207 -29.573 1.00 85.06 89 GLN A O 1
ATOM 694 N N . LEU A 1 90 ? 13.226 6.475 -29.907 1.00 88.56 90 LEU A N 1
ATOM 695 C CA . LEU A 1 90 ? 13.447 5.090 -29.508 1.00 88.56 90 LEU A CA 1
ATOM 696 C C . LEU A 1 90 ? 13.840 4.285 -30.750 1.00 88.56 90 LEU A C 1
ATOM 698 O O . LEU A 1 90 ? 13.081 4.253 -31.721 1.00 88.56 90 LEU A O 1
ATOM 702 N N . ALA A 1 91 ? 14.994 3.617 -30.737 1.00 90.31 91 ALA A N 1
ATOM 703 C CA . ALA A 1 91 ? 15.350 2.705 -31.820 1.00 90.31 91 ALA A CA 1
ATOM 704 C C . ALA A 1 91 ? 14.562 1.395 -31.661 1.00 90.31 91 ALA A C 1
ATOM 706 O O . ALA A 1 91 ? 14.929 0.539 -30.857 1.00 90.31 91 ALA A O 1
ATOM 707 N N . LEU A 1 92 ? 13.471 1.239 -32.417 1.00 92.62 92 LEU A N 1
ATOM 708 C CA . LEU A 1 92 ? 12.686 -0.001 -32.477 1.00 92.62 92 LEU A CA 1
ATOM 709 C C . LEU A 1 92 ? 13.311 -0.991 -33.467 1.00 92.62 92 LEU A C 1
ATOM 711 O O . LEU A 1 92 ? 14.423 -0.779 -33.933 1.00 92.62 92 LEU A O 1
ATOM 715 N N . PHE A 1 93 ? 12.675 -2.127 -33.751 1.00 92.12 93 PHE A N 1
ATOM 716 C CA . PHE A 1 93 ? 13.303 -3.250 -34.462 1.00 92.12 93 PHE A CA 1
ATOM 717 C C . PHE A 1 93 ? 13.430 -2.952 -35.958 1.00 92.12 93 PHE A C 1
ATOM 719 O O . PHE A 1 93 ? 14.423 -3.300 -36.597 1.00 92.12 93 PHE A O 1
ATOM 726 N N . ASP A 1 94 ? 12.441 -2.239 -36.489 1.00 92.25 94 ASP A N 1
ATOM 727 C CA . ASP A 1 94 ? 12.217 -1.926 -37.898 1.00 92.25 94 ASP A CA 1
ATOM 728 C C . ASP A 1 94 ? 12.415 -0.443 -38.250 1.00 92.25 94 ASP A C 1
ATOM 730 O O . ASP A 1 94 ? 12.995 -0.159 -39.296 1.00 92.25 94 ASP A O 1
ATOM 734 N N . GLU A 1 95 ? 12.034 0.486 -37.368 1.00 92.06 95 GLU A N 1
ATOM 735 C CA . GLU A 1 95 ? 12.290 1.927 -37.518 1.00 92.06 95 GLU A CA 1
ATOM 736 C C . GLU A 1 95 ? 12.533 2.660 -36.180 1.00 92.06 95 GLU A C 1
ATOM 738 O O . GLU A 1 95 ? 12.607 2.038 -35.120 1.00 92.06 95 GLU A O 1
ATOM 743 N N . ASP A 1 96 ? 12.736 3.978 -36.233 1.00 90.88 96 ASP A N 1
ATOM 744 C CA . ASP A 1 96 ? 12.859 4.851 -35.059 1.00 90.88 96 ASP A CA 1
ATOM 745 C C . ASP A 1 96 ? 11.478 5.457 -34.712 1.00 90.88 96 ASP A C 1
ATOM 747 O O . ASP A 1 96 ? 10.699 5.805 -35.606 1.00 90.88 96 ASP A O 1
ATOM 751 N N . LEU A 1 97 ? 11.156 5.571 -33.419 1.00 90.50 97 LEU A N 1
ATOM 752 C CA . LEU A 1 97 ? 9.889 6.128 -32.925 1.00 90.50 97 LEU A CA 1
ATOM 753 C C . LEU A 1 97 ? 10.135 7.396 -32.090 1.00 90.50 97 LEU A C 1
ATOM 755 O O . LEU A 1 97 ? 10.793 7.303 -31.048 1.00 90.50 97 LEU A O 1
ATOM 759 N N . PRO A 1 98 ? 9.569 8.556 -32.474 1.00 88.44 98 PRO A N 1
ATOM 760 C CA . PRO A 1 98 ? 9.732 9.778 -31.699 1.00 88.44 98 PRO A CA 1
ATOM 761 C C . PRO A 1 98 ? 9.109 9.663 -30.305 1.00 88.44 98 PRO A C 1
ATOM 763 O O . PRO A 1 98 ? 7.972 9.212 -30.154 1.00 88.44 98 PRO A O 1
ATOM 766 N N . ILE A 1 99 ? 9.824 10.112 -29.269 1.00 83.06 99 ILE A N 1
ATOM 767 C CA . ILE A 1 99 ? 9.295 10.077 -27.892 1.00 83.06 99 ILE A CA 1
ATOM 768 C C . ILE A 1 99 ? 8.079 11.009 -27.734 1.00 83.06 99 ILE A C 1
ATOM 770 O O . ILE A 1 99 ? 7.160 10.697 -26.975 1.00 83.06 99 ILE A O 1
ATOM 774 N N . ASP A 1 100 ? 8.023 12.121 -28.476 1.00 82.06 100 ASP A N 1
ATOM 775 C CA . ASP A 1 100 ? 6.857 13.015 -28.486 1.00 82.06 100 ASP A CA 1
ATOM 776 C C . ASP A 1 100 ? 5.603 12.326 -29.052 1.00 82.06 100 ASP A C 1
ATOM 778 O O . ASP A 1 100 ? 4.502 12.590 -28.573 1.00 82.06 100 ASP A O 1
ATOM 782 N N . GLU A 1 101 ? 5.750 11.384 -29.989 1.00 88.81 101 GLU A N 1
ATOM 783 C CA . GLU A 1 101 ? 4.641 10.555 -30.476 1.00 88.81 101 GLU A CA 1
ATOM 784 C C . GLU A 1 101 ? 4.116 9.594 -29.394 1.00 88.81 101 GLU A C 1
ATOM 786 O O . GLU A 1 101 ? 2.901 9.424 -29.257 1.00 88.81 101 GLU A O 1
ATOM 791 N N . VAL A 1 102 ? 5.009 8.994 -28.597 1.00 87.75 102 VAL A N 1
ATOM 792 C CA . VAL A 1 102 ? 4.631 8.132 -27.460 1.00 87.75 102 VAL A CA 1
ATOM 793 C C . VAL A 1 102 ? 3.850 8.936 -26.424 1.00 87.75 102 VAL A C 1
ATOM 795 O O . VAL A 1 102 ? 2.759 8.536 -26.015 1.00 87.75 102 VAL A O 1
ATOM 798 N N . ILE A 1 103 ? 4.369 10.104 -26.044 1.00 82.44 103 ILE A N 1
ATOM 799 C CA . ILE A 1 103 ? 3.727 10.979 -25.058 1.00 82.44 103 ILE A CA 1
ATOM 800 C C . ILE A 1 103 ? 2.388 11.498 -25.575 1.00 82.44 103 ILE A C 1
ATOM 802 O O . ILE A 1 103 ? 1.401 11.423 -24.852 1.00 82.44 103 ILE A O 1
ATOM 806 N N . ALA A 1 104 ? 2.299 11.911 -26.841 1.00 85.88 104 ALA A N 1
ATOM 807 C CA . ALA A 1 104 ? 1.040 12.354 -27.435 1.00 85.88 104 ALA A CA 1
ATOM 808 C C . ALA A 1 104 ? -0.048 11.266 -27.442 1.00 85.88 104 ALA A C 1
ATOM 810 O O . ALA A 1 104 ? -1.234 11.597 -27.444 1.00 85.88 104 ALA A O 1
ATOM 811 N N . ARG A 1 105 ? 0.322 9.976 -27.462 1.00 88.69 105 ARG A N 1
ATOM 812 C CA . ARG A 1 105 ? -0.635 8.874 -27.280 1.00 88.69 105 ARG A CA 1
ATOM 813 C C . ARG A 1 105 ? -1.007 8.665 -25.818 1.00 88.69 105 ARG A C 1
ATOM 815 O O . ARG A 1 105 ? -2.191 8.542 -25.531 1.00 88.69 105 ARG A O 1
ATOM 822 N N . LEU A 1 106 ? -0.036 8.684 -24.907 1.00 85.69 106 LEU A N 1
ATOM 823 C CA . LEU A 1 106 ? -0.299 8.586 -23.467 1.00 85.69 106 LEU A CA 1
ATOM 824 C C . LEU A 1 106 ? -1.211 9.717 -22.971 1.00 85.69 106 LEU A C 1
ATOM 826 O O . LEU A 1 106 ? -2.102 9.478 -22.167 1.00 85.69 106 LEU A O 1
ATOM 830 N N . GLU A 1 107 ? -1.050 10.931 -23.495 1.00 83.69 107 GLU A N 1
ATOM 831 C CA . GLU A 1 107 ? -1.890 12.093 -23.176 1.00 83.69 107 GLU A CA 1
ATOM 832 C C . GLU A 1 107 ? -3.371 11.929 -23.556 1.00 83.69 107 GLU A C 1
ATOM 834 O O . GLU A 1 107 ? -4.203 12.684 -23.058 1.00 83.69 107 GLU A O 1
ATOM 839 N N . ARG A 1 108 ? -3.717 10.987 -24.444 1.00 87.31 108 ARG A N 1
ATOM 840 C CA . ARG A 1 108 ? -5.116 10.725 -24.829 1.00 87.31 108 ARG A CA 1
ATOM 841 C C . ARG A 1 108 ? -5.837 9.814 -23.846 1.00 87.31 108 ARG A C 1
ATOM 843 O O . ARG A 1 108 ? -7.064 9.786 -23.859 1.00 87.31 108 ARG A O 1
ATOM 850 N N . LEU A 1 109 ? -5.091 9.076 -23.027 1.00 87.00 109 LEU A N 1
ATOM 851 C CA . LEU A 1 109 ? -5.667 8.177 -22.041 1.00 87.00 109 LEU A CA 1
ATOM 852 C C . LEU A 1 109 ? -6.280 8.984 -20.882 1.00 87.00 109 LEU A C 1
ATOM 854 O O . LEU A 1 109 ? -5.723 10.014 -20.485 1.00 87.00 109 LEU A O 1
ATOM 858 N N . PRO A 1 110 ? -7.420 8.535 -20.329 1.00 82.12 110 PRO A N 1
ATOM 859 C CA . PRO A 1 110 ? -8.175 9.295 -19.333 1.00 82.12 110 PRO A CA 1
ATOM 860 C C . PRO A 1 110 ? -7.544 9.272 -17.934 1.00 82.12 110 PRO A C 1
ATOM 862 O O . PRO A 1 110 ? -7.958 10.042 -17.066 1.00 82.12 110 PRO A O 1
ATOM 865 N N . ASN A 1 111 ? -6.567 8.395 -17.693 1.00 81.12 111 ASN A N 1
ATOM 866 C CA . ASN A 1 111 ? -5.927 8.222 -16.398 1.00 81.12 111 ASN A CA 1
ATOM 867 C C . ASN A 1 111 ? -5.126 9.444 -15.948 1.00 81.12 111 ASN A C 1
ATOM 869 O O . ASN A 1 111 ? -4.630 10.220 -16.760 1.00 81.12 111 ASN A O 1
ATOM 873 N N . LYS A 1 112 ? -4.942 9.606 -14.637 1.00 71.06 112 LYS A N 1
ATOM 874 C CA . LYS A 1 112 ? -4.155 10.715 -14.074 1.00 71.06 112 LYS A CA 1
ATOM 875 C C . LYS A 1 112 ? -2.649 10.458 -14.083 1.00 71.06 112 LYS A C 1
ATOM 877 O O . LYS A 1 112 ? -1.893 11.406 -14.264 1.00 71.06 112 LYS A O 1
ATOM 882 N N . VAL A 1 113 ? -2.222 9.201 -13.942 1.00 75.50 113 VAL A N 1
ATOM 883 C CA . VAL A 1 113 ? -0.820 8.829 -13.685 1.00 75.50 113 VAL A CA 1
ATOM 884 C C . VAL A 1 113 ? -0.254 7.985 -14.821 1.00 75.50 113 VAL A C 1
ATOM 886 O O . VAL A 1 113 ? -0.671 6.846 -15.038 1.00 75.50 113 VAL A O 1
ATOM 889 N N . LYS A 1 114 ? 0.729 8.534 -15.538 1.00 82.44 114 LYS A N 1
ATOM 890 C CA . LYS A 1 114 ? 1.392 7.883 -16.676 1.00 82.44 114 LYS A CA 1
ATOM 891 C C . LYS A 1 114 ? 2.900 7.871 -16.444 1.00 82.44 114 LYS A C 1
ATOM 893 O O . LYS A 1 114 ? 3.507 8.928 -16.297 1.00 82.44 114 LYS A O 1
ATOM 898 N N . LEU A 1 115 ? 3.512 6.696 -16.426 1.00 81.44 115 LEU A N 1
ATOM 899 C CA . LEU A 1 115 ? 4.939 6.508 -16.179 1.00 81.44 115 LEU A CA 1
ATOM 900 C C . LEU A 1 115 ? 5.643 6.135 -17.478 1.00 81.44 115 LEU A C 1
ATOM 902 O O . LEU A 1 115 ? 5.185 5.254 -18.205 1.00 81.44 115 LEU A O 1
ATOM 906 N N . LEU A 1 116 ? 6.768 6.788 -17.758 1.00 83.12 116 LEU A N 1
ATOM 907 C CA . LEU A 1 116 ? 7.612 6.462 -18.906 1.00 83.12 116 LEU A CA 1
ATOM 908 C C . LEU A 1 116 ? 9.040 6.180 -18.439 1.00 83.12 116 LEU A C 1
ATOM 910 O O . LEU A 1 116 ? 9.755 7.097 -18.042 1.00 83.12 116 LEU A O 1
ATOM 914 N N . PHE A 1 117 ? 9.458 4.919 -18.510 1.00 84.62 117 PHE A N 1
ATOM 915 C CA . PHE A 1 117 ? 10.782 4.452 -18.104 1.00 84.62 117 PHE A CA 1
ATOM 916 C C . PHE A 1 117 ? 11.630 4.124 -19.327 1.00 84.62 117 PHE A C 1
ATOM 918 O O . PHE A 1 117 ? 11.296 3.230 -20.097 1.00 84.62 117 PHE A O 1
ATOM 925 N N . CYS A 1 118 ? 12.735 4.834 -19.527 1.00 80.31 118 CYS A N 1
ATOM 926 C CA . CYS A 1 118 ? 13.550 4.649 -20.727 1.00 80.31 118 CYS A CA 1
ATOM 927 C C . CYS A 1 118 ? 15.018 4.442 -20.367 1.00 80.31 118 CYS A C 1
ATOM 929 O O . CYS A 1 118 ? 15.666 5.362 -19.862 1.00 80.31 118 CYS A O 1
ATOM 931 N N . ASP A 1 119 ? 15.534 3.254 -20.688 1.00 74.12 119 ASP A N 1
ATOM 932 C CA . ASP A 1 119 ? 16.956 2.937 -20.682 1.00 74.12 119 ASP A CA 1
ATOM 933 C C . ASP A 1 119 ? 17.510 2.922 -22.102 1.00 74.12 119 ASP A C 1
ATOM 935 O O . ASP A 1 119 ? 17.525 1.902 -22.791 1.00 74.12 119 ASP A O 1
ATOM 939 N N . SER A 1 120 ? 17.915 4.105 -22.560 1.00 69.44 120 SER A N 1
ATOM 940 C CA . SER A 1 120 ? 18.521 4.282 -23.874 1.00 69.44 120 SER A CA 1
ATOM 941 C C . SER A 1 120 ? 19.771 5.140 -23.775 1.00 69.44 120 SER A C 1
ATOM 943 O O . SER A 1 120 ? 19.694 6.279 -23.308 1.00 69.44 120 SER A O 1
ATOM 945 N N . CYS A 1 121 ? 20.916 4.607 -24.224 1.00 60.00 121 CYS A N 1
ATOM 946 C CA . CYS A 1 121 ? 22.211 5.293 -24.197 1.00 60.00 121 CYS A CA 1
ATOM 947 C C . CYS A 1 121 ? 22.117 6.719 -24.760 1.00 60.00 121 CYS A C 1
ATOM 949 O O . CYS A 1 121 ? 21.833 6.907 -25.941 1.00 60.00 121 CYS A O 1
ATOM 951 N N . ARG A 1 122 ? 22.466 7.718 -23.942 1.00 56.00 122 ARG A N 1
ATOM 952 C CA . ARG A 1 122 ? 22.495 9.142 -24.316 1.00 56.00 122 ARG A CA 1
ATOM 953 C C . ARG A 1 122 ? 23.877 9.609 -24.798 1.00 56.00 122 ARG A C 1
ATOM 955 O O . ARG A 1 122 ? 24.250 10.763 -24.608 1.00 56.00 122 ARG A O 1
ATOM 962 N N . ASN A 1 123 ? 24.651 8.715 -25.423 1.00 42.75 123 ASN A N 1
ATOM 963 C CA . ASN A 1 123 ? 26.079 8.918 -25.736 1.00 42.75 123 ASN A CA 1
ATOM 964 C C . ASN A 1 123 ? 26.379 10.006 -26.777 1.00 42.75 123 ASN A C 1
ATOM 966 O O . ASN A 1 123 ? 27.545 10.323 -27.009 1.00 42.75 123 ASN A O 1
ATOM 970 N N . VAL A 1 124 ? 25.355 10.583 -27.403 1.00 43.25 124 VAL A N 1
ATOM 971 C CA . VAL A 1 124 ? 25.492 11.727 -28.300 1.00 43.25 124 VAL A CA 1
ATOM 972 C C . VAL A 1 124 ? 24.306 12.646 -28.028 1.00 43.25 124 VAL A C 1
ATOM 974 O O . VAL A 1 124 ? 23.194 12.344 -28.446 1.00 43.25 124 VAL A O 1
ATOM 977 N N . ARG A 1 125 ? 24.514 13.741 -27.289 1.00 52.09 125 ARG A N 1
ATOM 978 C CA . ARG A 1 125 ? 23.516 14.809 -27.168 1.00 52.09 125 ARG A CA 1
ATOM 979 C C . ARG A 1 125 ? 24.050 16.117 -27.721 1.00 52.09 125 ARG A C 1
ATOM 981 O O . ARG A 1 125 ? 25.115 16.594 -27.326 1.00 52.09 125 ARG A O 1
ATOM 988 N N . SER A 1 126 ? 23.267 16.718 -28.610 1.00 50.56 126 SER A N 1
ATOM 989 C CA . SER A 1 126 ? 23.310 18.150 -28.875 1.00 50.56 126 SER A CA 1
ATOM 990 C C . SER A 1 126 ? 22.526 18.899 -27.780 1.00 50.56 126 SER A C 1
ATOM 992 O O . SER A 1 126 ? 21.584 18.361 -27.198 1.00 50.56 126 SER A O 1
ATOM 994 N N . LYS A 1 127 ? 22.851 20.175 -27.516 1.00 48.72 127 LYS A N 1
ATOM 995 C CA . LYS A 1 127 ? 22.066 21.031 -26.592 1.00 48.72 127 LYS A CA 1
ATOM 996 C C . LYS A 1 127 ? 20.576 21.145 -26.976 1.00 48.72 127 LYS A C 1
ATOM 998 O O . LYS A 1 127 ? 19.771 21.556 -26.146 1.00 48.72 127 LYS A O 1
ATOM 1003 N N . GLY A 1 128 ? 20.215 20.830 -28.224 1.00 48.69 128 GLY A N 1
ATOM 1004 C CA . GLY A 1 128 ? 18.836 20.868 -28.720 1.00 48.69 128 GLY A CA 1
ATOM 1005 C C . GLY A 1 128 ? 17.969 19.733 -28.172 1.00 48.69 128 GLY A C 1
ATOM 1006 O O . GLY A 1 128 ? 16.835 19.985 -27.775 1.00 48.69 128 GLY A O 1
ATOM 1007 N N . VAL A 1 129 ? 18.519 18.520 -28.055 1.00 53.06 129 VAL A N 1
ATOM 1008 C CA . VAL A 1 129 ? 17.795 17.357 -27.508 1.00 53.06 129 VAL A CA 1
ATOM 1009 C C . VAL A 1 129 ? 17.492 17.509 -26.027 1.00 53.06 129 VAL A C 1
ATOM 1011 O O . VAL A 1 129 ? 16.409 17.131 -25.596 1.00 53.06 129 VAL A O 1
ATOM 1014 N N . ASP A 1 130 ? 18.410 18.089 -25.250 1.00 56.53 130 ASP A N 1
ATOM 1015 C CA . ASP A 1 130 ? 18.185 18.388 -23.828 1.00 56.53 130 ASP A CA 1
ATOM 1016 C C . ASP A 1 130 ? 16.991 19.325 -23.633 1.00 56.53 130 ASP A C 1
ATOM 1018 O O . ASP A 1 130 ? 16.138 19.101 -22.771 1.00 56.53 130 ASP A O 1
ATOM 1022 N N . ALA A 1 131 ? 16.919 20.366 -24.466 1.00 59.47 131 ALA A N 1
ATOM 1023 C CA . ALA A 1 131 ? 15.847 21.347 -24.429 1.00 59.47 131 ALA A CA 1
ATOM 1024 C C . ALA A 1 131 ? 14.507 20.738 -24.861 1.00 59.47 131 ALA A C 1
ATOM 1026 O O . ALA A 1 131 ? 13.502 20.958 -24.188 1.00 59.47 131 ALA A O 1
ATOM 1027 N N . GLU A 1 132 ? 14.482 19.941 -25.933 1.00 61.34 132 GLU A N 1
ATOM 1028 C CA . GLU A 1 132 ? 13.253 19.277 -26.374 1.00 61.34 132 GLU A CA 1
ATOM 1029 C C . GLU A 1 132 ? 12.818 18.162 -25.419 1.00 61.34 132 GLU A C 1
ATOM 1031 O O . GLU A 1 132 ? 11.628 18.047 -25.176 1.00 61.34 132 GLU A O 1
ATOM 1036 N N . LEU A 1 133 ? 13.716 17.405 -24.782 1.00 60.44 133 LEU A N 1
ATOM 1037 C CA . LEU A 1 133 ? 13.329 16.430 -23.752 1.00 60.44 133 LEU A CA 1
ATOM 1038 C C . LEU A 1 133 ? 12.818 17.090 -22.483 1.00 60.44 133 LEU A C 1
ATOM 1040 O O . LEU A 1 133 ? 11.814 16.646 -21.943 1.00 60.44 133 LEU A O 1
ATOM 1044 N N . SER A 1 134 ? 13.451 18.177 -22.044 1.00 63.22 134 SER A N 1
ATOM 1045 C CA . SER A 1 134 ? 12.957 18.968 -20.912 1.00 63.22 134 SER A CA 1
ATOM 1046 C C . SER A 1 134 ? 11.588 19.574 -21.207 1.00 63.22 134 SER A C 1
ATOM 1048 O O . SER A 1 134 ? 10.751 19.667 -20.311 1.00 63.22 134 SER A O 1
ATOM 1050 N N . LYS A 1 135 ? 11.351 19.956 -22.466 1.00 65.62 135 LYS A N 1
ATOM 1051 C CA . LYS A 1 135 ? 10.083 20.492 -22.963 1.00 65.62 135 LYS A CA 1
ATOM 1052 C C . LYS A 1 135 ? 9.016 19.415 -23.140 1.00 65.62 135 LYS A C 1
ATOM 1054 O O . LYS A 1 135 ? 7.858 19.629 -22.820 1.00 65.62 135 LYS A O 1
ATOM 1059 N N . VAL A 1 136 ? 9.392 18.245 -23.633 1.00 62.78 136 VAL A N 1
ATOM 1060 C CA . VAL A 1 136 ? 8.524 17.073 -23.767 1.00 62.78 136 VAL A CA 1
ATOM 1061 C C . VAL A 1 136 ? 8.139 16.558 -22.380 1.00 62.78 136 VAL A C 1
ATOM 1063 O O . VAL A 1 136 ? 6.964 16.314 -22.123 1.00 62.78 136 VAL A O 1
ATOM 1066 N N . ALA A 1 137 ? 9.097 16.510 -21.455 1.00 61.00 137 ALA A N 1
ATOM 1067 C CA . ALA A 1 137 ? 8.843 16.244 -20.053 1.00 61.00 137 ALA A CA 1
ATOM 1068 C C . ALA A 1 137 ? 7.969 17.342 -19.437 1.00 61.00 137 ALA A C 1
ATOM 1070 O O . ALA A 1 137 ? 6.968 17.013 -18.827 1.00 61.00 137 ALA A O 1
ATOM 1071 N N . SER A 1 138 ? 8.248 18.641 -19.626 1.00 62.22 138 SER A N 1
ATOM 1072 C CA . SER A 1 138 ? 7.377 19.720 -19.116 1.00 62.22 138 SER A CA 1
ATOM 1073 C C . SER A 1 138 ? 5.957 19.679 -19.669 1.00 62.22 138 SER A C 1
ATOM 1075 O O . SER A 1 138 ? 5.016 19.842 -18.907 1.00 62.22 138 SER A O 1
ATOM 1077 N N . ASN A 1 139 ? 5.790 19.401 -20.959 1.00 61.59 139 ASN A N 1
ATOM 1078 C CA . ASN A 1 139 ? 4.471 19.284 -21.576 1.00 61.59 139 ASN A CA 1
ATOM 1079 C C . ASN A 1 139 ? 3.707 18.062 -21.048 1.00 61.59 139 ASN A C 1
ATOM 1081 O O . ASN A 1 139 ? 2.504 18.149 -20.817 1.00 61.59 139 ASN A O 1
ATOM 1085 N N . GLY A 1 140 ? 4.409 16.946 -20.821 1.00 57.00 140 GLY A N 1
ATOM 1086 C CA . GLY A 1 140 ? 3.845 15.765 -20.173 1.00 57.00 140 GLY A CA 1
ATOM 1087 C C . GLY A 1 140 ? 3.497 16.008 -18.700 1.00 57.00 140 GLY A C 1
ATOM 1088 O O . GLY A 1 140 ? 2.470 15.519 -18.229 1.00 57.00 140 GLY A O 1
ATOM 1089 N N . ARG A 1 141 ? 4.298 16.815 -17.987 1.00 58.50 141 ARG A N 1
ATOM 1090 C CA . ARG A 1 141 ? 4.088 17.176 -16.574 1.00 58.50 141 ARG A CA 1
ATOM 1091 C C . ARG A 1 141 ? 2.766 17.906 -16.346 1.00 58.50 141 ARG A C 1
ATOM 1093 O O . ARG A 1 141 ? 2.050 17.544 -15.419 1.00 58.50 141 ARG A O 1
ATOM 1100 N N . ASP A 1 142 ? 2.394 18.840 -17.221 1.00 59.91 142 ASP A N 1
ATOM 1101 C CA . ASP A 1 142 ? 1.101 19.548 -17.152 1.00 59.91 142 ASP A CA 1
ATOM 1102 C C . ASP A 1 142 ? -0.116 18.622 -17.400 1.00 59.91 142 ASP A C 1
ATOM 1104 O O . ASP A 1 142 ? -1.265 19.045 -17.264 1.00 59.91 142 ASP A O 1
ATOM 1108 N N . LYS A 1 143 ? 0.119 17.357 -17.782 1.00 59.34 143 LYS A N 1
ATOM 1109 C CA . LYS A 1 143 ? -0.900 16.379 -18.204 1.00 59.34 143 LYS A CA 1
ATOM 1110 C C . LYS A 1 143 ? -0.774 15.004 -17.522 1.00 59.34 143 LYS A C 1
ATOM 1112 O O . LYS A 1 143 ? -1.377 14.022 -17.976 1.00 59.34 143 LYS A O 1
ATOM 1117 N N . GLY A 1 144 ? -0.007 14.925 -16.430 1.00 61.91 144 GLY A N 1
ATOM 1118 C CA . GLY A 1 144 ? 0.103 13.725 -15.591 1.00 61.91 144 GLY A CA 1
ATOM 1119 C C . GLY A 1 144 ? 1.030 12.626 -16.128 1.00 61.91 144 GLY A C 1
ATOM 1120 O O . GLY A 1 144 ? 0.799 11.446 -15.866 1.00 61.91 144 GLY A O 1
ATOM 1121 N N . VAL A 1 145 ? 2.055 12.986 -16.909 1.00 62.00 145 VAL A N 1
ATOM 1122 C CA . VAL A 1 145 ? 3.135 12.076 -17.331 1.00 62.00 145 VAL A CA 1
ATOM 1123 C C . VAL A 1 145 ? 4.395 12.341 -16.501 1.00 62.00 145 VAL A C 1
ATOM 1125 O O . VAL A 1 145 ? 4.907 13.460 -16.506 1.00 62.00 145 VAL A O 1
ATOM 1128 N N . ALA A 1 146 ? 4.928 11.305 -15.849 1.00 66.12 146 ALA A N 1
ATOM 1129 C CA . ALA A 1 146 ? 6.189 11.328 -15.110 1.00 66.12 146 ALA A CA 1
ATOM 1130 C C . ALA A 1 146 ? 7.237 10.432 -15.799 1.00 66.12 146 ALA A C 1
ATOM 1132 O O . ALA A 1 146 ? 7.222 9.204 -15.644 1.00 66.12 146 ALA A O 1
ATOM 1133 N N . PRO A 1 147 ? 8.146 11.015 -16.602 1.00 63.19 147 PRO A N 1
ATOM 1134 C CA . PRO A 1 147 ? 9.237 10.264 -17.195 1.00 63.19 147 PRO A CA 1
ATOM 1135 C C . PRO A 1 147 ? 10.394 10.091 -16.199 1.00 63.19 147 PRO A C 1
ATOM 1137 O O . PRO A 1 147 ? 10.872 11.061 -15.606 1.00 63.19 147 PRO A O 1
ATOM 1140 N N . LEU A 1 148 ? 10.882 8.855 -16.070 1.00 61.66 148 LEU A N 1
ATOM 1141 C CA . LEU A 1 148 ? 12.114 8.505 -15.361 1.00 61.66 148 LEU A CA 1
ATOM 1142 C C . LEU A 1 148 ? 13.098 7.919 -16.371 1.00 61.66 148 LEU A C 1
ATOM 1144 O O . LEU A 1 148 ? 12.840 6.890 -16.999 1.00 61.66 148 LEU A O 1
ATOM 1148 N N . LEU A 1 149 ? 14.223 8.595 -16.558 1.00 65.88 149 LEU A N 1
ATOM 1149 C CA . LEU A 1 149 ? 15.153 8.279 -17.633 1.00 65.88 149 LEU A CA 1
ATOM 1150 C C . LEU A 1 149 ? 16.485 7.792 -17.054 1.00 65.88 149 LEU A C 1
ATOM 1152 O O . LEU A 1 149 ? 16.942 8.290 -16.029 1.00 65.88 149 LEU A O 1
ATOM 1156 N N . SER A 1 150 ? 17.111 6.811 -17.706 1.00 56.34 150 SER A N 1
ATOM 1157 C CA . SER A 1 150 ? 18.193 6.023 -17.098 1.00 56.34 150 SER A CA 1
ATOM 1158 C C . SER A 1 150 ? 19.517 6.741 -16.847 1.00 56.34 150 SER A C 1
ATOM 1160 O O . SER A 1 150 ? 20.321 6.253 -16.045 1.00 56.34 150 SER A O 1
ATOM 1162 N N . THR A 1 151 ? 19.759 7.868 -17.519 1.00 51.59 151 THR A N 1
ATOM 1163 C CA . THR A 1 151 ? 20.983 8.672 -17.393 1.00 51.59 151 THR A CA 1
ATOM 1164 C C . THR A 1 151 ? 20.691 10.171 -17.489 1.00 51.59 151 THR A C 1
ATOM 1166 O O . THR A 1 151 ? 19.650 10.547 -18.018 1.00 51.59 151 THR A O 1
ATOM 1169 N N . GLU A 1 152 ? 21.605 11.030 -17.034 1.00 56.38 152 GLU A N 1
ATOM 1170 C CA . GLU A 1 152 ? 21.624 12.479 -17.257 1.00 56.38 152 GLU A CA 1
ATOM 1171 C C . GLU A 1 152 ? 22.189 12.791 -18.661 1.00 56.38 152 GLU A C 1
ATOM 1173 O O . GLU A 1 152 ? 22.602 11.901 -19.414 1.00 56.38 152 GLU A O 1
ATOM 1178 N N . SER A 1 153 ? 22.161 14.061 -19.077 1.00 53.84 153 SER A N 1
ATOM 1179 C CA . SER A 1 153 ? 22.765 14.471 -20.355 1.00 53.84 153 SER A CA 1
ATOM 1180 C C . SER A 1 153 ? 24.271 14.173 -20.383 1.00 53.84 153 SER A C 1
ATOM 1182 O O . SER A 1 153 ? 25.010 14.574 -19.487 1.00 53.84 153 SER A O 1
ATOM 1184 N N . GLY A 1 154 ? 24.740 13.493 -21.436 1.00 51.41 154 GLY A N 1
ATOM 1185 C CA . GLY A 1 154 ? 26.163 13.207 -21.657 1.00 51.41 154 GLY A CA 1
ATOM 1186 C C . GLY A 1 154 ? 26.695 11.928 -21.001 1.00 51.41 154 GLY A C 1
ATOM 1187 O O . GLY A 1 154 ? 27.884 11.638 -21.136 1.00 51.41 154 GLY A O 1
ATOM 1188 N N . GLU A 1 155 ? 25.840 11.144 -20.339 1.00 57.59 155 GLU A N 1
ATOM 1189 C CA . GLU A 1 155 ? 26.221 9.887 -19.688 1.00 57.59 155 GLU A CA 1
ATOM 1190 C C . GLU A 1 155 ? 25.714 8.640 -20.430 1.00 57.59 155 GLU A C 1
ATOM 1192 O O . GLU A 1 155 ? 24.641 8.623 -21.045 1.00 57.59 155 GLU A O 1
ATOM 1197 N N . ALA A 1 156 ? 26.501 7.565 -20.341 1.00 57.12 156 ALA A N 1
ATOM 1198 C CA . ALA A 1 156 ? 26.228 6.292 -20.996 1.00 57.12 156 ALA A CA 1
ATOM 1199 C C . ALA A 1 156 ? 25.427 5.359 -20.091 1.00 57.12 156 ALA A C 1
ATOM 1201 O O . ALA A 1 156 ? 25.909 4.990 -19.020 1.00 57.12 156 ALA A O 1
ATOM 1202 N N . ALA A 1 157 ? 24.273 4.892 -20.568 1.00 58.16 157 ALA A N 1
ATOM 1203 C CA . ALA A 1 157 ? 23.636 3.715 -19.994 1.00 58.16 157 ALA A CA 1
ATOM 1204 C C . ALA A 1 157 ? 24.516 2.494 -20.273 1.00 58.16 157 ALA A C 1
ATOM 1206 O O . ALA A 1 157 ? 25.084 2.376 -21.364 1.00 58.16 157 ALA A O 1
ATOM 1207 N N . ARG A 1 158 ? 24.675 1.595 -19.299 1.00 67.56 158 ARG A N 1
ATOM 1208 C CA . ARG A 1 158 ? 25.480 0.382 -19.484 1.00 67.56 158 ARG A CA 1
ATOM 1209 C C . ARG A 1 158 ? 24.753 -0.868 -19.027 1.00 67.56 158 ARG A C 1
ATOM 1211 O O . ARG A 1 158 ? 24.131 -0.891 -17.965 1.00 67.56 158 ARG A O 1
ATOM 1218 N N . GLU A 1 159 ? 24.925 -1.916 -19.820 1.00 62.81 159 GLU A N 1
ATOM 1219 C CA . GLU A 1 159 ? 24.576 -3.280 -19.451 1.00 62.81 159 GLU A CA 1
ATOM 1220 C C . GLU A 1 159 ? 25.773 -3.951 -18.770 1.00 62.81 159 GLU A C 1
ATOM 1222 O O . GLU A 1 159 ? 26.931 -3.702 -19.126 1.00 62.81 159 GLU A O 1
ATOM 1227 N N . PHE A 1 160 ? 25.497 -4.792 -17.776 1.00 66.38 160 PHE A N 1
ATOM 1228 C CA . PHE A 1 160 ? 26.527 -5.516 -17.037 1.00 66.38 160 PHE A CA 1
ATOM 1229 C C . PHE A 1 160 ? 26.225 -7.011 -17.044 1.00 66.38 160 PHE A C 1
ATOM 1231 O O . PHE A 1 160 ? 25.214 -7.439 -16.488 1.00 66.38 160 PHE A O 1
ATOM 1238 N N . ASP A 1 161 ? 27.143 -7.814 -17.588 1.00 67.12 161 ASP A N 1
ATOM 1239 C CA . ASP A 1 161 ? 27.031 -9.280 -17.612 1.00 67.12 161 ASP A CA 1
ATOM 1240 C C . ASP A 1 161 ? 26.836 -9.882 -16.217 1.00 67.12 161 ASP A C 1
ATOM 1242 O O . ASP A 1 161 ? 26.115 -10.866 -16.054 1.00 67.12 161 ASP A O 1
ATOM 1246 N N . GLU A 1 162 ? 27.440 -9.277 -15.188 1.00 62.19 162 GLU A N 1
ATOM 1247 C CA . GLU A 1 162 ? 27.285 -9.749 -13.809 1.00 62.19 162 GLU A CA 1
ATOM 1248 C C . GLU A 1 162 ? 25.859 -9.557 -13.274 1.00 62.19 162 GLU A C 1
ATOM 1250 O O . GLU A 1 162 ? 25.422 -10.317 -12.410 1.00 62.19 162 GLU A O 1
ATOM 1255 N N . LEU A 1 163 ? 25.145 -8.546 -13.779 1.00 62.97 163 LEU A N 1
ATOM 1256 C CA . LEU A 1 163 ? 23.762 -8.232 -13.409 1.00 62.97 163 LEU A CA 1
ATOM 1257 C C . LEU A 1 163 ? 22.750 -8.880 -14.356 1.00 62.97 163 LEU A C 1
ATOM 1259 O O . LEU A 1 163 ? 21.578 -8.982 -14.001 1.00 62.97 163 LEU A O 1
ATOM 1263 N N . LYS A 1 164 ? 23.201 -9.306 -15.544 1.00 70.06 164 LYS A N 1
ATOM 1264 C CA . LYS A 1 164 ? 22.357 -9.761 -16.656 1.00 70.06 164 LYS A CA 1
ATOM 1265 C C . LYS A 1 164 ? 21.250 -8.758 -17.010 1.00 70.06 164 LYS A C 1
ATOM 1267 O O . LYS A 1 164 ? 20.119 -9.149 -17.279 1.00 70.06 164 LYS A O 1
ATOM 1272 N N . SER A 1 165 ? 21.566 -7.467 -16.905 1.00 73.94 165 SER A N 1
ATOM 1273 C CA . SER A 1 165 ? 20.605 -6.360 -16.973 1.00 73.94 165 SER A CA 1
ATOM 1274 C C . SER A 1 165 ? 21.325 -5.025 -17.215 1.00 73.94 165 SER A C 1
ATOM 1276 O O . SER A 1 165 ? 22.517 -4.883 -16.896 1.00 73.94 165 SER A O 1
ATOM 1278 N N . GLY A 1 166 ? 20.608 -4.038 -17.762 1.00 76.50 166 GLY A N 1
ATOM 1279 C CA . GLY A 1 166 ? 20.985 -2.625 -17.692 1.00 76.50 166 GLY A CA 1
ATOM 1280 C C . GLY A 1 166 ? 20.996 -2.134 -16.242 1.00 76.50 166 GLY A C 1
ATOM 1281 O O . GLY A 1 166 ? 20.108 -2.473 -15.462 1.00 76.50 166 GLY A O 1
ATOM 1282 N N . LEU A 1 167 ? 21.990 -1.333 -15.832 1.00 76.56 167 LEU A N 1
ATOM 1283 C CA . LEU A 1 167 ? 22.104 -0.906 -14.423 1.00 76.56 167 LEU A CA 1
ATOM 1284 C C . LEU A 1 167 ? 20.857 -0.170 -13.915 1.00 76.56 167 LEU A C 1
ATOM 1286 O O . LEU A 1 167 ? 20.466 -0.353 -12.763 1.00 76.56 167 LEU A O 1
ATOM 1290 N N . PHE A 1 168 ? 20.215 0.623 -14.773 1.00 83.56 168 PHE A N 1
ATOM 1291 C CA . PHE A 1 168 ? 18.975 1.306 -14.425 1.00 83.56 168 PHE A CA 1
ATOM 1292 C C . PHE A 1 168 ? 17.829 0.319 -14.198 1.00 83.56 168 PHE A C 1
ATOM 1294 O O . PHE A 1 168 ? 17.223 0.346 -13.129 1.00 83.56 168 PHE A O 1
ATOM 1301 N N . PHE A 1 169 ? 17.558 -0.582 -15.150 1.00 81.06 169 PHE A N 1
ATOM 1302 C CA . PHE A 1 169 ? 16.479 -1.564 -15.004 1.00 81.06 169 PHE A CA 1
ATOM 1303 C C . PHE A 1 169 ? 16.737 -2.571 -13.882 1.00 81.06 169 PHE A C 1
ATOM 1305 O O . PHE A 1 169 ? 15.784 -3.003 -13.233 1.00 81.06 169 PHE A O 1
ATOM 1312 N N . TYR A 1 170 ? 17.997 -2.885 -13.582 1.00 76.31 170 TYR A N 1
ATOM 1313 C CA . TYR A 1 170 ? 18.366 -3.658 -12.402 1.00 76.31 170 TYR A CA 1
ATOM 1314 C C . TYR A 1 170 ? 17.931 -2.950 -11.109 1.00 76.31 170 TYR A C 1
ATOM 1316 O O . TYR A 1 170 ? 17.219 -3.533 -10.289 1.00 76.31 170 TYR A O 1
ATOM 1324 N N . CYS A 1 171 ? 18.315 -1.681 -10.930 1.00 76.62 171 CYS A N 1
ATOM 1325 C CA . CYS A 1 171 ? 17.942 -0.902 -9.747 1.00 76.62 171 CYS A CA 1
ATOM 1326 C C . CYS A 1 171 ? 16.428 -0.662 -9.678 1.00 76.62 171 CYS A C 1
ATOM 1328 O O . CYS A 1 171 ? 15.836 -0.832 -8.615 1.00 76.62 171 CYS A O 1
ATOM 1330 N N . LEU A 1 172 ? 15.786 -0.352 -10.808 1.00 84.06 172 LEU A N 1
ATOM 1331 C CA . LEU A 1 172 ? 14.337 -0.172 -10.904 1.00 84.06 172 LEU A CA 1
ATOM 1332 C C . LEU A 1 172 ? 13.583 -1.433 -10.472 1.00 84.06 172 LEU A C 1
ATOM 1334 O O . LEU A 1 172 ? 12.666 -1.345 -9.662 1.00 84.06 172 LEU A O 1
ATOM 1338 N N . ASN A 1 173 ? 13.993 -2.610 -10.954 1.00 76.38 173 ASN A N 1
ATOM 1339 C CA . ASN A 1 173 ? 13.385 -3.877 -10.554 1.00 76.38 173 ASN A CA 1
ATOM 1340 C C . ASN A 1 173 ? 13.572 -4.169 -9.062 1.00 76.38 173 ASN A C 1
ATOM 1342 O O . ASN A 1 173 ? 12.656 -4.697 -8.439 1.00 76.38 173 ASN A O 1
ATOM 1346 N N . LYS A 1 174 ? 14.725 -3.834 -8.466 1.00 74.38 174 LYS A N 1
ATOM 1347 C CA . LYS A 1 174 ? 14.918 -3.974 -7.011 1.00 74.38 174 LYS A CA 1
ATOM 1348 C C . LYS A 1 174 ? 14.015 -3.024 -6.231 1.00 74.38 174 LYS A C 1
ATOM 1350 O O . LYS A 1 174 ? 13.356 -3.457 -5.288 1.00 74.38 174 LYS A O 1
ATOM 1355 N N . GLY A 1 175 ? 13.933 -1.769 -6.664 1.00 76.06 175 GLY A N 1
ATOM 1356 C CA . GLY A 1 175 ? 13.068 -0.765 -6.053 1.00 76.06 175 GLY A CA 1
ATOM 1357 C C . GLY A 1 175 ? 11.598 -1.179 -6.087 1.00 76.06 175 GLY A C 1
ATOM 1358 O O . GLY A 1 175 ? 10.968 -1.292 -5.040 1.00 76.06 175 GLY A O 1
ATOM 1359 N N . LEU A 1 176 ? 11.100 -1.551 -7.272 1.00 76.56 176 LEU A N 1
ATOM 1360 C CA . LEU A 1 176 ? 9.752 -2.089 -7.487 1.00 76.56 176 LEU A CA 1
ATOM 1361 C C . LEU A 1 176 ? 9.495 -3.432 -6.792 1.00 76.56 176 LEU A C 1
ATOM 1363 O O . LEU A 1 176 ? 8.362 -3.880 -6.779 1.00 76.56 176 LEU A O 1
ATOM 1367 N N . ARG A 1 177 ? 10.501 -4.107 -6.228 1.00 67.81 177 ARG A N 1
ATOM 1368 C CA . ARG A 1 177 ? 10.317 -5.310 -5.390 1.00 67.81 177 ARG A CA 1
ATOM 1369 C C . ARG A 1 177 ? 10.354 -4.997 -3.890 1.00 67.81 177 ARG A C 1
ATOM 1371 O O . ARG A 1 177 ? 10.358 -5.922 -3.078 1.00 67.81 177 ARG A O 1
ATOM 1378 N N . GLY A 1 178 ? 10.378 -3.713 -3.539 1.00 60.38 178 GLY A N 1
ATOM 1379 C CA . GLY A 1 178 ? 10.269 -3.224 -2.170 1.00 60.38 178 GLY A CA 1
ATOM 1380 C C . GLY A 1 178 ? 11.595 -2.865 -1.525 1.00 60.38 178 GLY A C 1
ATOM 1381 O O . GLY A 1 178 ? 11.642 -2.720 -0.312 1.00 60.38 178 GLY A O 1
ATOM 1382 N N . ASP A 1 179 ? 12.686 -2.747 -2.285 1.00 73.25 179 ASP A N 1
ATOM 1383 C CA . ASP A 1 179 ? 13.920 -2.159 -1.743 1.00 73.25 179 ASP A CA 1
ATOM 1384 C C . ASP A 1 179 ? 13.863 -0.623 -1.729 1.00 73.25 179 ASP A C 1
ATOM 1386 O O . ASP A 1 179 ? 14.658 0.006 -1.034 1.00 73.25 179 ASP A O 1
ATOM 1390 N N . ALA A 1 180 ? 12.950 -0.039 -2.511 1.00 75.31 180 ALA A N 1
ATOM 1391 C CA . ALA A 1 180 ? 12.721 1.398 -2.549 1.00 75.31 180 ALA A CA 1
ATOM 1392 C C . ALA A 1 180 ? 11.714 1.880 -1.501 1.00 75.31 180 ALA A C 1
ATOM 1394 O O . ALA A 1 180 ? 11.674 3.074 -1.273 1.00 75.31 180 ALA A O 1
ATOM 1395 N N . ASP A 1 181 ? 10.962 0.977 -0.870 1.00 67.56 181 ASP A N 1
ATOM 1396 C CA . ASP A 1 181 ? 10.094 1.265 0.277 1.00 67.56 181 ASP A CA 1
ATOM 1397 C C . ASP A 1 181 ? 10.993 1.556 1.492 1.00 67.56 181 ASP A C 1
ATOM 1399 O O . ASP A 1 181 ? 11.492 0.652 2.177 1.00 67.56 181 ASP A O 1
ATOM 1403 N N . THR A 1 182 ? 11.357 2.830 1.642 1.00 62.38 182 THR A N 1
ATOM 1404 C CA . THR A 1 182 ? 12.401 3.257 2.578 1.00 62.38 182 THR A CA 1
ATOM 1405 C C . THR A 1 182 ? 11.867 3.442 3.985 1.00 62.38 182 THR A C 1
ATOM 1407 O O . THR A 1 182 ? 12.612 3.208 4.945 1.00 62.38 182 THR A O 1
ATOM 1410 N N . ASP A 1 183 ? 10.602 3.837 4.106 1.00 57.09 183 ASP A N 1
ATOM 1411 C CA . ASP A 1 183 ? 9.900 3.959 5.380 1.00 57.09 183 ASP A CA 1
ATOM 1412 C C . ASP A 1 183 ? 9.223 2.650 5.827 1.00 57.09 183 ASP A C 1
ATOM 1414 O O . ASP A 1 183 ? 8.796 2.559 6.980 1.00 57.09 183 ASP A O 1
ATOM 1418 N N . LYS A 1 184 ? 9.256 1.611 4.977 1.00 57.19 184 LYS A N 1
ATOM 1419 C CA . LYS A 1 184 ? 8.793 0.239 5.243 1.00 57.19 184 LYS A CA 1
ATOM 1420 C C . LYS A 1 184 ? 7.318 0.177 5.590 1.00 57.19 184 LYS A C 1
ATOM 1422 O O . LYS A 1 184 ? 6.896 -0.695 6.360 1.00 57.19 184 LYS A O 1
ATOM 1427 N N . ASP A 1 185 ? 6.544 1.098 5.045 1.00 53.38 185 ASP A N 1
ATOM 1428 C CA . ASP A 1 185 ? 5.115 1.158 5.270 1.00 53.38 185 ASP A CA 1
ATOM 1429 C C . ASP A 1 185 ? 4.341 0.219 4.312 1.00 53.38 185 ASP A C 1
ATOM 1431 O O . ASP A 1 185 ? 3.139 0.001 4.473 1.00 53.38 185 ASP A O 1
ATOM 1435 N N . GLY A 1 186 ? 5.038 -0.432 3.371 1.00 54.88 186 GLY A N 1
ATOM 1436 C CA . GLY A 1 186 ? 4.463 -1.389 2.429 1.00 54.88 186 GLY A CA 1
ATOM 1437 C C . GLY A 1 186 ? 3.756 -0.744 1.233 1.00 54.88 186 GLY A C 1
ATOM 1438 O O . GLY A 1 186 ? 3.197 -1.477 0.405 1.00 54.88 186 GLY A O 1
ATOM 1439 N N . GLU A 1 187 ? 3.794 0.583 1.125 1.00 64.88 187 GLU A N 1
ATOM 1440 C CA . GLU A 1 187 ? 3.282 1.400 0.034 1.00 64.88 187 GLU A CA 1
ATOM 1441 C C . GLU A 1 187 ? 4.447 2.084 -0.685 1.00 64.88 187 GLU A C 1
ATOM 1443 O O . GLU A 1 187 ? 5.020 3.060 -0.231 1.00 64.88 187 GLU A O 1
ATOM 1448 N N . LEU A 1 188 ? 4.797 1.587 -1.870 1.00 72.56 188 LEU A N 1
ATOM 1449 C CA . LEU A 1 188 ? 5.880 2.186 -2.636 1.00 72.56 188 LEU A CA 1
ATOM 1450 C C . LEU A 1 188 ? 5.410 3.450 -3.342 1.00 72.56 188 LEU A C 1
ATOM 1452 O O . LEU A 1 188 ? 4.714 3.359 -4.359 1.00 72.56 188 LEU A O 1
ATOM 1456 N N . LEU A 1 189 ? 5.867 4.611 -2.891 1.00 76.69 189 LEU A N 1
ATOM 1457 C CA . LEU A 1 189 ? 5.582 5.871 -3.574 1.00 76.69 189 LEU A CA 1
ATOM 1458 C C . LEU A 1 189 ? 6.522 6.103 -4.767 1.00 76.69 189 LEU A C 1
ATOM 1460 O O . LEU A 1 189 ? 7.659 5.620 -4.817 1.00 76.69 189 LEU A O 1
ATOM 1464 N N . PHE A 1 190 ? 6.082 6.899 -5.749 1.00 77.38 190 PHE A N 1
ATOM 1465 C CA . PHE A 1 190 ? 6.950 7.266 -6.878 1.00 77.38 190 PHE A CA 1
ATOM 1466 C C . PHE A 1 190 ? 8.195 8.030 -6.423 1.00 77.38 190 PHE A C 1
ATOM 1468 O O . PHE A 1 190 ? 9.282 7.786 -6.951 1.00 77.38 190 PHE A O 1
ATOM 1475 N N . VAL A 1 191 ? 8.061 8.919 -5.434 1.00 74.62 191 VAL A N 1
ATOM 1476 C CA . VAL A 1 191 ? 9.193 9.680 -4.884 1.00 74.62 191 VAL A CA 1
ATOM 1477 C C . VAL A 1 191 ? 10.261 8.766 -4.287 1.00 74.62 191 VAL A C 1
ATOM 1479 O O . VAL A 1 191 ? 11.457 8.976 -4.502 1.00 74.62 191 VAL A O 1
ATOM 1482 N N . GLU A 1 192 ? 9.833 7.715 -3.598 1.00 76.12 192 GLU A N 1
ATOM 1483 C CA . GLU A 1 192 ? 10.714 6.728 -2.998 1.00 76.12 192 GLU A CA 1
ATOM 1484 C C . GLU A 1 192 ? 11.420 5.887 -4.058 1.00 76.12 192 GLU A C 1
ATOM 1486 O O . GLU A 1 192 ? 12.648 5.766 -4.046 1.00 76.12 192 GLU A O 1
ATOM 1491 N N . LEU A 1 193 ? 10.666 5.389 -5.045 1.00 83.25 193 LEU A N 1
ATOM 1492 C CA . LEU A 1 193 ? 11.231 4.651 -6.169 1.00 83.25 193 LEU A CA 1
ATOM 1493 C C . LEU A 1 193 ? 12.246 5.493 -6.946 1.00 83.25 193 LEU A C 1
ATOM 1495 O O . LEU A 1 193 ? 13.346 5.020 -7.236 1.00 83.25 193 LEU A O 1
ATOM 1499 N N . ALA A 1 194 ? 11.903 6.738 -7.271 1.00 79.19 194 ALA A N 1
ATOM 1500 C CA . ALA A 1 194 ? 12.769 7.642 -8.016 1.00 79.19 194 ALA A CA 1
ATOM 1501 C C . ALA A 1 194 ? 14.067 7.932 -7.251 1.00 79.19 194 ALA A C 1
ATOM 1503 O O . ALA A 1 194 ? 15.157 7.828 -7.822 1.00 79.19 194 ALA A O 1
ATOM 1504 N N . LYS A 1 195 ? 13.964 8.225 -5.948 1.00 81.31 195 LYS A N 1
ATOM 1505 C CA . LYS A 1 195 ? 15.117 8.462 -5.074 1.00 81.31 195 LYS A CA 1
ATOM 1506 C C . LYS A 1 195 ? 16.008 7.227 -4.958 1.00 81.31 195 LYS A C 1
ATOM 1508 O O . LYS A 1 195 ? 17.217 7.331 -5.157 1.00 81.31 195 LYS A O 1
ATOM 1513 N N . TYR A 1 196 ? 15.415 6.064 -4.694 1.00 82.44 196 TYR A N 1
ATOM 1514 C CA . TYR A 1 196 ? 16.136 4.798 -4.592 1.00 82.44 196 TYR A CA 1
ATOM 1515 C C . TYR A 1 196 ? 16.904 4.481 -5.875 1.00 82.44 196 TYR A C 1
ATOM 1517 O O . TYR A 1 196 ? 18.101 4.196 -5.838 1.00 82.44 196 TYR A O 1
ATOM 1525 N N . VAL A 1 197 ? 16.228 4.559 -7.026 1.00 84.12 197 VAL A N 1
ATOM 1526 C CA . VAL A 1 197 ? 16.841 4.267 -8.326 1.00 84.12 197 VAL A CA 1
ATOM 1527 C C . VAL A 1 197 ? 17.969 5.250 -8.618 1.00 84.12 197 VAL A C 1
ATOM 1529 O O . VAL A 1 197 ? 19.038 4.821 -9.053 1.00 84.12 197 VAL A O 1
ATOM 1532 N N . HIS A 1 198 ? 17.770 6.541 -8.343 1.00 81.81 198 HIS A N 1
ATOM 1533 C CA . HIS A 1 198 ? 18.811 7.551 -8.504 1.00 81.81 198 HIS A CA 1
ATOM 1534 C C . HIS A 1 198 ? 20.065 7.224 -7.678 1.00 81.81 198 HIS A C 1
ATOM 1536 O O . HIS A 1 198 ? 21.170 7.152 -8.225 1.00 81.81 198 HIS A O 1
ATOM 1542 N N . ASP A 1 199 ? 19.898 6.995 -6.374 1.00 78.44 199 ASP A N 1
ATOM 1543 C CA . ASP A 1 199 ? 21.010 6.766 -5.453 1.00 78.44 199 ASP A CA 1
ATOM 1544 C C . ASP A 1 199 ? 21.741 5.446 -5.745 1.00 78.44 199 ASP A C 1
ATOM 1546 O O . ASP A 1 199 ? 22.970 5.431 -5.839 1.00 78.44 199 ASP A O 1
ATOM 1550 N N . GLU A 1 200 ? 21.014 4.353 -5.994 1.00 79.25 200 GLU A N 1
ATOM 1551 C CA . GLU A 1 200 ? 21.622 3.049 -6.281 1.00 79.25 200 GLU A CA 1
ATOM 1552 C C . GLU A 1 200 ? 22.372 3.023 -7.614 1.00 79.25 200 GLU A C 1
ATOM 1554 O O . GLU A 1 200 ? 23.439 2.411 -7.706 1.00 79.25 200 GLU A O 1
ATOM 1559 N N . VAL A 1 201 ? 21.848 3.671 -8.661 1.00 78.81 201 VAL A N 1
ATOM 1560 C CA . VAL A 1 201 ? 22.554 3.755 -9.949 1.00 78.81 201 VAL A CA 1
ATOM 1561 C C . VAL A 1 201 ? 23.828 4.587 -9.795 1.00 78.81 201 VAL A C 1
ATOM 1563 O O . VAL A 1 201 ? 24.889 4.115 -10.212 1.00 78.81 201 VAL A O 1
ATOM 1566 N N . ARG A 1 202 ? 23.759 5.752 -9.128 1.00 80.88 202 ARG A N 1
ATOM 1567 C CA . ARG A 1 202 ? 24.924 6.609 -8.843 1.00 80.88 202 ARG A CA 1
ATOM 1568 C C . ARG A 1 202 ? 26.008 5.847 -8.083 1.00 80.88 202 ARG A C 1
ATOM 1570 O O . ARG A 1 202 ? 27.181 5.877 -8.461 1.00 80.88 202 ARG A O 1
ATOM 1577 N N . ASP A 1 203 ? 25.633 5.168 -7.004 1.00 74.75 203 ASP A N 1
ATOM 1578 C CA . ASP A 1 203 ? 26.596 4.529 -6.110 1.00 74.75 203 ASP A CA 1
ATOM 1579 C C . ASP A 1 203 ? 27.236 3.303 -6.776 1.00 74.75 203 ASP A C 1
ATOM 1581 O O . ASP A 1 203 ? 28.459 3.122 -6.731 1.00 74.75 203 ASP A O 1
ATOM 1585 N N . ARG A 1 204 ? 26.449 2.494 -7.496 1.00 76.25 204 ARG A N 1
ATOM 1586 C CA . ARG A 1 204 ? 26.961 1.330 -8.239 1.00 76.25 204 ARG A CA 1
ATOM 1587 C C . ARG A 1 204 ? 27.807 1.727 -9.444 1.00 76.25 204 ARG A C 1
ATOM 1589 O O . ARG A 1 204 ? 28.802 1.049 -9.722 1.00 76.25 204 ARG A O 1
ATOM 1596 N N . SER A 1 205 ? 27.454 2.803 -10.151 1.00 75.62 205 SER A N 1
ATOM 1597 C CA . SER A 1 205 ? 28.274 3.303 -11.257 1.00 75.62 205 SER A CA 1
ATOM 1598 C C . SER A 1 205 ? 29.614 3.823 -10.731 1.00 75.62 205 SER A C 1
ATOM 1600 O O . SER A 1 205 ? 30.659 3.487 -11.293 1.00 75.62 205 SER A O 1
ATOM 1602 N N . ALA A 1 206 ? 29.609 4.555 -9.610 1.00 72.38 206 ALA A N 1
ATOM 1603 C CA . ALA A 1 206 ? 30.812 5.101 -8.987 1.00 72.38 206 ALA A CA 1
ATOM 1604 C C . ALA A 1 206 ? 31.794 4.004 -8.542 1.00 72.38 206 ALA A C 1
ATOM 1606 O O . ALA A 1 206 ? 32.992 4.112 -8.815 1.00 72.38 206 ALA A O 1
ATOM 1607 N N . VAL A 1 207 ? 31.303 2.907 -7.949 1.00 63.44 207 VAL A N 1
ATOM 1608 C CA . VAL A 1 207 ? 32.126 1.730 -7.590 1.00 63.44 207 VAL A CA 1
ATOM 1609 C C . VAL A 1 207 ? 32.824 1.127 -8.814 1.00 63.44 207 VAL A C 1
ATOM 1611 O O . VAL A 1 207 ? 33.959 0.658 -8.720 1.00 63.44 207 VAL A O 1
ATOM 1614 N N . LYS A 1 208 ? 32.180 1.180 -9.984 1.00 65.12 208 LYS A N 1
ATOM 1615 C CA . LYS A 1 208 ? 32.737 0.710 -11.260 1.00 65.12 208 LYS A CA 1
ATOM 1616 C C . LYS A 1 208 ? 33.560 1.779 -12.002 1.00 65.12 208 LYS A C 1
ATOM 1618 O O . LYS A 1 208 ? 33.967 1.533 -13.134 1.00 65.12 208 LYS A O 1
ATOM 1623 N N . GLN A 1 209 ? 33.838 2.931 -11.376 1.00 71.50 209 GLN A N 1
ATOM 1624 C CA . GLN A 1 209 ? 34.526 4.093 -11.967 1.00 71.50 209 GLN A CA 1
ATOM 1625 C C . GLN A 1 209 ? 33.815 4.658 -13.211 1.00 71.50 209 GLN A C 1
ATOM 1627 O O . GLN A 1 209 ? 34.444 5.146 -14.149 1.00 71.50 209 GLN A O 1
ATOM 1632 N N . LEU A 1 210 ? 32.485 4.591 -13.214 1.00 67.44 210 LEU A N 1
ATOM 1633 C CA . LEU A 1 210 ? 31.608 5.102 -14.261 1.00 67.44 210 LEU A CA 1
ATOM 1634 C C . LEU A 1 210 ? 30.723 6.223 -13.705 1.00 67.44 210 LEU A C 1
ATOM 1636 O O . LEU A 1 210 ? 30.391 6.241 -12.519 1.00 67.44 210 LEU A O 1
ATOM 1640 N N . GLN A 1 211 ? 30.324 7.154 -14.568 1.00 68.00 211 GLN A N 1
ATOM 1641 C CA . GLN A 1 211 ? 29.307 8.157 -14.252 1.00 68.00 211 GLN A CA 1
ATOM 1642 C C . GLN A 1 211 ? 28.005 7.749 -14.949 1.00 68.00 211 GLN A C 1
ATOM 1644 O O . GLN A 1 211 ? 27.975 7.654 -16.178 1.00 68.00 211 GLN A O 1
ATOM 1649 N N . GLN A 1 212 ? 26.995 7.412 -14.145 1.00 70.06 212 GLN A N 1
ATOM 1650 C CA . GLN A 1 212 ? 25.621 7.184 -14.571 1.00 70.06 212 GLN A CA 1
ATOM 1651 C C . GLN A 1 212 ? 24.680 7.689 -13.467 1.00 70.06 212 GLN A C 1
ATOM 1653 O O . GLN A 1 212 ? 24.767 7.236 -12.327 1.00 70.06 212 GLN A O 1
ATOM 1658 N N . ARG A 1 213 ? 23.788 8.619 -13.798 1.00 68.31 213 ARG A N 1
ATOM 1659 C CA . ARG A 1 213 ? 22.830 9.253 -12.888 1.00 68.31 213 ARG A CA 1
ATOM 1660 C C . ARG A 1 213 ? 21.460 9.289 -13.549 1.00 68.31 213 ARG A C 1
ATOM 1662 O O . ARG A 1 213 ? 21.336 9.915 -14.590 1.00 68.31 213 ARG A O 1
ATOM 1669 N N . PRO A 1 214 ? 20.439 8.612 -13.020 1.00 66.25 214 PRO A N 1
ATOM 1670 C CA . PRO A 1 214 ? 19.090 8.697 -13.565 1.00 66.25 214 PRO A CA 1
ATOM 1671 C C . PRO A 1 214 ? 18.544 10.123 -13.473 1.00 66.25 214 PRO A C 1
ATOM 1673 O O . PRO A 1 214 ? 18.735 10.796 -12.467 1.00 66.25 214 PRO A O 1
ATOM 1676 N N . GLU A 1 215 ? 17.832 10.575 -14.498 1.00 67.62 215 GLU A N 1
ATOM 1677 C CA . GLU A 1 215 ? 17.190 11.890 -14.505 1.00 67.62 215 GLU A CA 1
ATOM 1678 C C . GLU A 1 215 ? 15.690 11.726 -14.235 1.00 67.62 215 GLU A C 1
ATOM 1680 O O . GLU A 1 215 ? 14.979 11.041 -14.981 1.00 67.62 215 GLU A O 1
ATOM 1685 N N . VAL A 1 216 ? 15.217 12.362 -13.161 1.00 61.44 216 VAL A N 1
ATOM 1686 C CA . VAL A 1 216 ? 13.801 12.429 -12.784 1.00 61.44 216 VAL A CA 1
ATOM 1687 C C . VAL A 1 216 ? 13.257 13.776 -13.245 1.00 61.44 216 VAL A C 1
ATOM 1689 O O . VAL A 1 216 ? 13.743 14.820 -12.814 1.00 61.44 216 VAL A O 1
ATOM 1692 N N . PHE A 1 217 ? 12.227 13.780 -14.088 1.00 58.66 217 PHE A N 1
ATOM 1693 C CA . PHE A 1 217 ? 11.470 15.003 -14.343 1.00 58.66 217 PHE A CA 1
ATOM 1694 C C . PHE A 1 217 ? 10.250 15.012 -13.428 1.00 58.66 217 PHE A C 1
ATOM 1696 O O . PHE A 1 217 ? 9.238 14.383 -13.728 1.00 58.66 217 PHE A O 1
ATOM 1703 N N . GLU A 1 218 ? 10.364 15.715 -12.301 1.00 49.53 218 GLU A N 1
ATOM 1704 C CA . GLU A 1 218 ? 9.294 15.837 -11.307 1.00 49.53 218 GLU A CA 1
ATOM 1705 C C . GLU A 1 218 ? 8.033 16.445 -11.936 1.00 49.53 218 GLU A C 1
ATOM 1707 O O . GLU A 1 218 ? 8.031 17.620 -12.322 1.00 49.53 218 GLU A O 1
ATOM 1712 N N . ALA A 1 219 ? 6.966 15.645 -12.048 1.00 43.03 219 ALA A N 1
ATOM 1713 C CA . ALA A 1 219 ? 5.606 16.146 -12.229 1.00 43.03 219 ALA A CA 1
ATOM 1714 C C . ALA A 1 219 ? 5.192 16.981 -11.006 1.00 43.03 219 ALA A C 1
ATOM 1716 O O . ALA A 1 219 ? 5.855 16.931 -9.972 1.00 43.03 219 ALA A O 1
ATOM 1717 N N . GLN A 1 220 ? 4.148 17.808 -11.142 1.00 41.94 220 GLN A N 1
ATOM 1718 C CA . GLN A 1 220 ? 3.652 18.650 -10.045 1.00 41.94 220 GLN A CA 1
ATOM 1719 C C . GLN A 1 220 ? 3.544 17.868 -8.725 1.00 41.94 220 GLN A C 1
ATOM 1721 O O . GLN A 1 220 ? 3.296 16.667 -8.731 1.00 41.94 220 GLN A O 1
ATOM 1726 N N . ILE A 1 221 ? 3.727 18.588 -7.615 1.00 40.78 221 ILE A N 1
ATOM 1727 C CA . ILE A 1 221 ? 3.875 18.099 -6.232 1.00 40.78 221 ILE A CA 1
ATOM 1728 C C . ILE A 1 221 ? 2.836 17.024 -5.837 1.00 40.78 221 ILE A C 1
ATOM 1730 O O . ILE A 1 221 ? 3.175 16.120 -5.085 1.00 40.78 221 ILE A O 1
ATOM 1734 N N . ASP A 1 222 ? 1.641 17.030 -6.434 1.00 49.78 222 ASP A N 1
ATOM 1735 C CA . ASP A 1 222 ? 0.575 16.035 -6.219 1.00 49.78 222 ASP A CA 1
ATOM 1736 C C . ASP A 1 222 ? 0.879 14.622 -6.784 1.00 49.78 222 ASP A C 1
ATOM 1738 O O . ASP A 1 222 ? 0.113 13.687 -6.560 1.00 49.78 222 ASP A O 1
ATOM 1742 N N . PHE A 1 223 ? 1.966 14.444 -7.547 1.00 51.34 223 PHE A N 1
ATOM 1743 C CA . PHE A 1 223 ? 2.369 13.168 -8.163 1.00 51.34 223 PHE A CA 1
ATOM 1744 C C . PHE A 1 223 ? 3.367 12.365 -7.308 1.00 51.34 223 PHE A C 1
ATOM 1746 O O . PHE A 1 223 ? 3.597 11.184 -7.564 1.00 51.34 223 PHE A O 1
ATOM 1753 N N . LEU A 1 224 ? 3.992 13.005 -6.313 1.00 52.69 224 LEU A N 1
ATOM 1754 C CA . LEU A 1 224 ? 5.022 12.389 -5.467 1.00 52.69 224 LEU A CA 1
ATOM 1755 C C . LEU A 1 224 ? 4.429 11.404 -4.450 1.00 52.69 224 LEU A C 1
ATOM 1757 O O . LEU A 1 224 ? 5.093 10.423 -4.121 1.00 52.69 224 LEU A O 1
ATOM 1761 N N . ASP A 1 225 ? 3.164 11.606 -4.077 1.00 57.66 225 ASP A N 1
ATOM 1762 C CA . ASP A 1 225 ? 2.397 10.761 -3.151 1.00 57.66 225 ASP A CA 1
ATOM 1763 C C . ASP A 1 225 ? 1.567 9.686 -3.882 1.00 57.66 225 ASP A C 1
ATOM 1765 O O . ASP A 1 225 ? 0.610 9.140 -3.337 1.00 57.66 225 ASP A O 1
ATOM 1769 N N . VAL A 1 226 ? 1.883 9.400 -5.153 1.00 59.75 226 VAL A N 1
ATOM 1770 C CA . VAL A 1 226 ? 1.168 8.385 -5.936 1.00 59.75 226 VAL A CA 1
ATOM 1771 C C . VAL A 1 226 ? 1.698 6.983 -5.597 1.00 59.75 226 VAL A C 1
ATOM 1773 O O . VAL A 1 226 ? 2.882 6.716 -5.843 1.00 59.75 226 VAL A O 1
ATOM 1776 N N . PRO A 1 227 ? 0.836 6.056 -5.137 1.00 59.22 227 PRO A N 1
ATOM 1777 C CA . PRO A 1 227 ? 1.237 4.693 -4.790 1.00 59.22 227 PRO A CA 1
ATOM 1778 C C . PRO A 1 227 ? 1.492 3.847 -6.039 1.00 59.22 227 PRO A C 1
ATOM 1780 O O . PRO A 1 227 ? 0.591 3.587 -6.832 1.00 59.22 227 PRO A O 1
ATOM 1783 N N . LEU A 1 228 ? 2.719 3.389 -6.254 1.00 62.50 228 LEU A N 1
ATOM 1784 C CA . LEU A 1 228 ? 3.091 2.609 -7.440 1.00 62.50 228 LEU A CA 1
ATOM 1785 C C . LEU A 1 228 ? 2.897 1.109 -7.280 1.00 62.50 228 LEU A C 1
ATOM 1787 O O . LEU A 1 228 ? 2.656 0.405 -8.263 1.00 62.50 228 LEU A O 1
ATOM 1791 N N . ALA A 1 229 ? 3.077 0.629 -6.060 1.00 55.00 229 ALA A N 1
ATOM 1792 C CA . ALA A 1 229 ? 2.977 -0.767 -5.703 1.00 55.00 229 ALA A CA 1
ATOM 1793 C C . ALA A 1 229 ? 2.596 -0.865 -4.234 1.00 55.00 229 ALA A C 1
ATOM 1795 O O . ALA A 1 229 ? 3.099 -0.116 -3.402 1.00 55.00 229 ALA A O 1
ATOM 1796 N N . PHE A 1 230 ? 1.766 -1.847 -3.922 1.00 49.94 230 PHE A N 1
ATOM 1797 C CA . PHE A 1 230 ? 1.553 -2.283 -2.553 1.00 49.94 230 PHE A CA 1
ATOM 1798 C C . PHE A 1 230 ? 2.250 -3.629 -2.402 1.00 49.94 230 PHE A C 1
ATOM 1800 O O . PHE A 1 230 ? 2.088 -4.503 -3.258 1.00 49.94 230 PHE A O 1
ATOM 1807 N N . PHE A 1 231 ? 3.021 -3.816 -1.332 1.00 48.72 231 PHE A N 1
ATOM 1808 C CA . PHE A 1 231 ? 3.710 -5.076 -1.042 1.00 48.72 231 PHE A CA 1
ATOM 1809 C C . PHE A 1 231 ? 3.013 -5.844 0.078 1.00 48.72 231 PHE A C 1
ATOM 1811 O O . PHE A 1 231 ? 3.574 -5.999 1.166 1.00 48.72 231 PHE A O 1
ATOM 1818 N N . PRO A 1 232 ? 1.829 -6.433 -0.172 1.00 36.06 232 PRO A N 1
ATOM 1819 C CA . PRO A 1 232 ? 1.151 -7.201 0.853 1.00 36.06 232 PRO A CA 1
ATOM 1820 C C . PRO A 1 232 ? 1.999 -8.403 1.286 1.00 36.06 232 PRO A C 1
ATOM 1822 O O . PRO A 1 232 ? 1.905 -8.815 2.419 1.00 36.06 232 PRO A O 1
ATOM 1825 N N . GLN A 1 233 ? 2.895 -8.966 0.468 1.00 37.31 233 GLN A N 1
ATOM 1826 C CA . GLN A 1 233 ? 3.616 -10.210 0.806 1.00 37.31 233 GLN A CA 1
ATOM 1827 C C . GLN A 1 233 ? 4.758 -10.079 1.833 1.00 37.31 233 GLN A C 1
ATOM 1829 O O . GLN A 1 233 ? 5.205 -11.096 2.355 1.00 37.31 233 GLN A O 1
ATOM 1834 N N . ARG A 1 234 ? 5.238 -8.868 2.146 1.00 39.03 234 ARG A N 1
ATOM 1835 C CA . ARG A 1 234 ? 6.142 -8.648 3.301 1.00 39.03 234 ARG A CA 1
ATOM 1836 C C . ARG A 1 234 ? 5.389 -8.357 4.596 1.00 39.03 234 ARG A C 1
ATOM 1838 O O . ARG A 1 234 ? 5.995 -8.256 5.654 1.00 39.03 234 ARG A O 1
ATOM 1845 N N . ALA A 1 235 ? 4.077 -8.283 4.475 1.00 33.44 235 ALA A N 1
ATOM 1846 C CA . ALA A 1 235 ? 3.161 -7.899 5.509 1.00 33.44 235 ALA A CA 1
ATOM 1847 C C . ALA A 1 235 ? 2.224 -9.101 5.825 1.00 33.44 235 ALA A C 1
ATOM 1849 O O . ALA A 1 235 ? 1.888 -9.371 6.965 1.00 33.44 235 ALA A O 1
ATOM 1850 N N . VAL A 1 236 ? 1.833 -9.906 4.842 1.00 33.41 236 VAL A N 1
ATOM 1851 C CA . VAL A 1 236 ? 0.826 -10.959 4.972 1.00 33.41 236 VAL A CA 1
ATOM 1852 C C . VAL A 1 236 ? 1.491 -12.238 5.472 1.00 33.41 236 VAL A C 1
ATOM 1854 O O . VAL A 1 236 ? 2.129 -12.971 4.711 1.00 33.41 236 VAL A O 1
ATOM 1857 N N . ALA A 1 237 ? 1.271 -12.566 6.745 1.00 33.53 237 ALA A N 1
ATOM 1858 C CA . ALA A 1 237 ? 1.248 -13.964 7.148 1.00 33.53 237 ALA A CA 1
ATOM 1859 C C . ALA A 1 237 ? 0.230 -14.677 6.246 1.00 33.53 237 ALA A C 1
ATOM 1861 O O . ALA A 1 237 ? -0.911 -14.243 6.136 1.00 33.53 237 ALA A O 1
ATOM 1862 N N . TRP A 1 238 ? 0.661 -15.725 5.545 1.00 31.70 238 TRP A N 1
ATOM 1863 C CA . TRP A 1 238 ? -0.172 -16.544 4.664 1.00 31.70 238 TRP A CA 1
ATOM 1864 C C . TRP A 1 238 ? -1.546 -16.827 5.302 1.00 31.70 238 TRP A C 1
ATOM 1866 O O . TRP A 1 238 ? -1.643 -17.645 6.215 1.00 31.70 238 TRP A O 1
ATOM 1876 N N . VAL A 1 239 ? -2.601 -16.146 4.829 1.00 34.69 239 VAL A N 1
ATOM 1877 C CA . VAL A 1 239 ? -3.991 -16.465 5.182 1.00 34.69 239 VAL A CA 1
ATOM 1878 C C . VAL A 1 239 ? -4.606 -17.218 4.005 1.00 34.69 239 VAL A C 1
ATOM 1880 O O . VAL A 1 239 ? -5.013 -16.596 3.015 1.00 34.69 239 VAL A O 1
ATOM 1883 N N . PRO A 1 240 ? -4.633 -18.560 4.034 1.00 35.41 240 PRO A N 1
ATOM 1884 C CA . PRO A 1 240 ? -5.452 -19.316 3.101 1.00 35.41 240 PRO A CA 1
ATOM 1885 C C . PRO A 1 240 ? -6.916 -18.923 3.310 1.00 35.41 240 PRO A C 1
ATOM 1887 O O . PRO A 1 240 ? -7.315 -18.558 4.414 1.00 35.41 240 PRO A O 1
ATOM 1890 N N . GLN A 1 241 ? -7.724 -19.005 2.255 1.00 38.16 241 GLN A N 1
ATOM 1891 C CA . GLN A 1 241 ? -9.172 -18.849 2.361 1.00 38.16 241 GLN A CA 1
ATOM 1892 C C . GLN A 1 241 ? -9.714 -19.986 3.247 1.00 38.16 241 GLN A C 1
ATOM 1894 O O . GLN A 1 241 ? -9.896 -21.112 2.791 1.00 38.16 241 GLN A O 1
ATOM 1899 N N . LEU A 1 242 ? -9.867 -19.698 4.538 1.00 39.03 242 LEU A N 1
ATOM 1900 C CA . LEU A 1 242 ? -10.342 -20.607 5.577 1.00 39.03 242 LEU A CA 1
ATOM 1901 C C . LEU A 1 242 ? -11.691 -20.121 6.083 1.00 39.03 242 LEU A C 1
ATOM 1903 O O . LEU A 1 242 ? -11.834 -18.950 6.437 1.00 39.03 242 LEU A O 1
ATOM 1907 N N . ASP A 1 243 ? -12.647 -21.035 6.186 1.00 42.31 243 ASP A N 1
ATOM 1908 C CA . ASP A 1 243 ? -13.904 -20.773 6.874 1.00 42.31 243 ASP A CA 1
ATOM 1909 C C . ASP A 1 243 ? -13.653 -20.688 8.394 1.00 42.31 243 ASP A C 1
ATOM 1911 O O . ASP A 1 243 ? -13.128 -21.629 8.992 1.00 42.31 243 ASP A O 1
ATOM 1915 N N . GLY A 1 244 ? -14.044 -19.577 9.033 1.00 52.53 244 GLY A N 1
ATOM 1916 C CA . GLY A 1 244 ? -14.090 -19.447 10.499 1.00 52.53 244 GLY A CA 1
ATOM 1917 C C . GLY A 1 244 ? -13.011 -18.568 11.152 1.00 52.53 244 GLY A C 1
ATOM 1918 O O . GLY A 1 244 ? -12.568 -17.570 10.584 1.00 52.53 244 GLY A O 1
ATOM 1919 N N . GLN A 1 245 ? -12.667 -18.908 12.399 1.00 47.22 245 GLN A N 1
ATOM 1920 C CA . GLN A 1 245 ? -11.686 -18.216 13.247 1.00 47.22 245 GLN A CA 1
ATOM 1921 C C . GLN A 1 245 ? -10.264 -18.690 12.908 1.00 47.22 245 GLN A C 1
ATOM 1923 O O . GLN A 1 245 ? -10.021 -19.894 12.815 1.00 47.22 245 GLN A O 1
ATOM 1928 N N . VAL A 1 246 ? -9.319 -17.761 12.754 1.00 41.84 246 VAL A N 1
ATOM 1929 C CA . VAL A 1 246 ? -7.907 -18.046 12.445 1.00 41.84 246 VAL A CA 1
ATOM 1930 C C . VAL A 1 246 ? -7.015 -17.398 13.500 1.00 41.84 246 VAL A C 1
ATOM 1932 O O . VAL A 1 246 ? -7.212 -16.234 13.837 1.00 41.84 246 VAL A O 1
ATOM 1935 N N . THR A 1 247 ? -6.024 -18.131 14.006 1.00 45.66 247 THR A N 1
ATOM 1936 C CA . THR A 1 247 ? -5.021 -17.597 14.939 1.00 45.66 247 THR A CA 1
ATOM 1937 C C . THR A 1 247 ? -3.673 -17.471 14.236 1.00 45.66 247 THR A C 1
ATOM 1939 O O . THR A 1 247 ? -3.175 -18.449 13.676 1.00 45.66 247 THR A O 1
ATOM 1942 N N . PHE A 1 248 ? -3.083 -16.278 14.282 1.00 49.03 248 PHE A N 1
ATOM 1943 C CA . PHE A 1 248 ? -1.719 -16.008 13.838 1.00 49.03 248 PHE A CA 1
ATOM 1944 C C . PHE A 1 248 ? -0.813 -15.883 15.048 1.00 49.03 248 PHE A C 1
ATOM 1946 O O . PHE A 1 248 ? -1.032 -15.019 15.896 1.00 49.03 248 PHE A O 1
ATOM 1953 N N . ASN A 1 249 ? 0.224 -16.712 15.078 1.00 45.69 249 ASN A N 1
ATOM 1954 C CA . ASN A 1 249 ? 1.275 -16.623 16.078 1.00 45.69 249 ASN A CA 1
ATOM 1955 C C . ASN A 1 249 ? 2.469 -15.937 15.430 1.00 45.69 249 ASN A C 1
ATOM 1957 O O . ASN A 1 249 ? 3.003 -16.426 14.430 1.00 45.69 249 ASN A O 1
ATOM 1961 N N . ILE A 1 250 ? 2.879 -14.808 15.994 1.00 44.91 250 ILE A N 1
ATOM 1962 C CA . ILE A 1 250 ? 4.009 -14.033 15.490 1.00 44.91 250 ILE A CA 1
ATOM 1963 C C . ILE A 1 250 ? 5.191 -14.257 16.424 1.00 44.91 250 ILE A C 1
ATOM 1965 O O . ILE A 1 250 ? 5.174 -13.837 17.582 1.00 44.91 250 ILE A O 1
ATOM 1969 N N . GLU A 1 251 ? 6.215 -14.946 15.918 1.00 40.34 251 GLU A N 1
ATOM 1970 C CA . GLU A 1 251 ? 7.510 -15.073 16.587 1.00 40.34 251 GLU A CA 1
ATOM 1971 C C . GLU A 1 251 ? 8.379 -13.859 16.234 1.00 40.34 251 GLU A C 1
ATOM 1973 O O . GLU A 1 251 ? 8.657 -13.599 15.062 1.00 40.34 251 GLU A O 1
ATOM 1978 N N . MET A 1 252 ? 8.811 -13.100 17.242 1.00 37.31 252 MET A N 1
ATOM 1979 C CA . MET A 1 252 ? 9.626 -11.902 17.024 1.00 37.31 252 MET A CA 1
ATOM 1980 C C . MET A 1 252 ? 11.113 -12.231 16.924 1.00 37.31 252 MET A C 1
ATOM 1982 O O . MET A 1 252 ? 11.677 -12.865 17.812 1.00 37.31 252 MET A O 1
ATOM 1986 N N . SER A 1 253 ? 11.763 -11.749 15.862 1.00 36.19 253 SER A N 1
ATOM 1987 C CA . SER A 1 253 ? 13.217 -11.790 15.685 1.00 36.19 253 SER A CA 1
ATOM 1988 C C . SER A 1 253 ? 13.798 -10.398 15.936 1.00 36.19 253 SER A C 1
ATOM 1990 O O . SER A 1 253 ? 13.518 -9.461 15.191 1.00 36.19 253 SER A O 1
ATOM 1992 N N . THR A 1 254 ? 14.619 -10.249 16.976 1.00 33.62 254 THR A N 1
ATOM 1993 C CA . THR A 1 254 ? 15.366 -9.011 17.241 1.00 33.62 254 THR A CA 1
ATOM 1994 C C . THR A 1 254 ? 16.850 -9.206 16.927 1.00 33.62 254 THR A C 1
ATOM 1996 O O . THR A 1 254 ? 17.664 -9.341 17.840 1.00 33.62 254 THR A O 1
ATOM 1999 N N . GLU A 1 255 ? 17.243 -9.205 15.654 1.00 29.06 255 GLU A N 1
ATOM 2000 C CA . GLU A 1 255 ? 18.654 -9.002 15.295 1.00 29.06 255 GLU A CA 1
ATOM 2001 C C . GLU A 1 255 ? 18.868 -7.601 14.703 1.00 29.06 255 GLU A C 1
ATOM 2003 O O . GLU A 1 255 ? 18.694 -7.347 13.513 1.00 29.06 255 GLU A O 1
ATOM 2008 N N . ARG A 1 256 ? 19.303 -6.668 15.564 1.00 30.72 256 ARG A N 1
ATOM 2009 C CA . ARG A 1 256 ? 20.107 -5.511 15.145 1.00 30.72 256 ARG A CA 1
ATOM 2010 C C . ARG A 1 256 ? 21.514 -6.026 14.810 1.00 30.72 256 ARG A C 1
ATOM 2012 O O . ARG A 1 256 ? 22.180 -6.522 15.712 1.00 30.72 256 ARG A O 1
ATOM 2019 N N . THR A 1 257 ? 21.985 -5.873 13.568 1.00 25.92 257 THR A N 1
ATOM 2020 C CA . THR A 1 257 ? 23.259 -5.203 13.186 1.00 25.92 257 THR A CA 1
ATOM 2021 C C . THR A 1 257 ? 23.729 -5.523 11.747 1.00 25.92 257 THR A C 1
ATOM 2023 O O . THR A 1 257 ? 23.822 -6.673 11.347 1.00 25.92 257 THR A O 1
ATOM 2026 N N . ASN A 1 258 ? 24.075 -4.451 11.017 1.00 25.28 258 ASN A N 1
ATOM 2027 C CA . ASN A 1 258 ? 25.078 -4.282 9.944 1.00 25.28 258 ASN A CA 1
ATOM 2028 C C . ASN A 1 258 ? 25.185 -5.265 8.748 1.00 25.28 258 ASN A C 1
ATOM 2030 O O . ASN A 1 258 ? 25.639 -6.397 8.856 1.00 25.28 258 ASN A O 1
ATOM 2034 N N . VAL A 1 259 ? 24.964 -4.712 7.548 1.00 25.67 259 VAL A N 1
ATOM 2035 C CA . VAL A 1 259 ? 25.530 -5.142 6.244 1.00 25.67 259 VAL A CA 1
ATOM 2036 C C . VAL A 1 259 ? 27.076 -5.006 6.275 1.00 25.67 259 VAL A C 1
ATOM 2038 O O . VAL A 1 259 ? 27.528 -4.115 7.002 1.00 25.67 259 VAL A O 1
ATOM 2041 N N . PRO A 1 260 ? 27.931 -5.709 5.479 1.00 34.69 260 PRO A N 1
ATOM 2042 C CA . PRO A 1 260 ? 27.770 -6.863 4.563 1.00 34.69 260 PRO A CA 1
ATOM 2043 C C . PRO A 1 260 ? 28.757 -8.041 4.821 1.00 34.69 260 PRO A C 1
ATOM 2045 O O . PRO A 1 260 ? 29.885 -7.825 5.252 1.00 34.69 260 PRO A O 1
ATOM 2048 N N . ASP A 1 261 ? 28.445 -9.255 4.344 1.00 23.56 261 ASP A N 1
ATOM 2049 C CA . ASP A 1 261 ? 29.437 -10.028 3.567 1.00 23.56 261 ASP A CA 1
ATOM 2050 C C . ASP A 1 261 ? 28.752 -10.962 2.555 1.00 23.56 261 ASP A C 1
ATOM 2052 O O . ASP A 1 261 ? 27.939 -11.825 2.889 1.00 23.56 261 ASP A O 1
ATOM 2056 N N . LEU A 1 262 ? 29.094 -10.758 1.285 1.00 34.78 262 LEU A N 1
ATOM 2057 C CA . LEU A 1 262 ? 28.764 -11.622 0.163 1.00 34.78 262 LEU A CA 1
ATOM 2058 C C . LEU A 1 262 ? 29.800 -12.740 0.125 1.00 34.78 262 LEU A C 1
ATOM 2060 O O . LEU A 1 262 ? 30.906 -12.531 -0.378 1.00 34.78 262 LEU A O 1
ATOM 2064 N N . ARG A 1 263 ? 29.430 -13.953 0.546 1.00 23.89 263 ARG A N 1
ATOM 2065 C CA . ARG A 1 263 ? 30.096 -15.169 0.065 1.00 23.89 263 ARG A CA 1
ATOM 2066 C C . ARG A 1 263 ? 29.258 -16.427 0.286 1.00 23.89 263 ARG A C 1
ATOM 2068 O O . ARG A 1 263 ? 28.753 -16.678 1.369 1.00 23.89 263 ARG A O 1
ATOM 2075 N N . ALA A 1 264 ? 29.241 -17.239 -0.769 1.00 24.94 264 ALA A N 1
ATOM 2076 C CA . ALA A 1 264 ? 28.750 -18.613 -0.858 1.00 24.94 264 ALA A CA 1
ATOM 2077 C C . ALA A 1 264 ? 27.236 -18.804 -1.063 1.00 24.94 264 ALA A C 1
ATOM 2079 O O . ALA A 1 264 ? 26.484 -19.251 -0.204 1.00 24.94 264 ALA A O 1
ATOM 2080 N N . SER A 1 265 ? 26.842 -18.630 -2.324 1.00 31.22 265 SER A N 1
ATOM 2081 C CA . SER A 1 265 ? 25.916 -19.544 -2.987 1.00 31.22 265 SER A CA 1
ATOM 2082 C C . SER A 1 265 ? 26.242 -21.009 -2.652 1.00 31.22 265 SER A C 1
ATOM 2084 O O . SER A 1 265 ? 27.327 -21.469 -3.009 1.00 31.22 265 SER A O 1
ATOM 2086 N N . GLN A 1 266 ? 25.312 -21.743 -2.037 1.00 24.73 266 GLN A N 1
ATOM 2087 C CA . GLN A 1 266 ? 24.921 -23.112 -2.415 1.00 24.73 266 GLN A CA 1
ATOM 2088 C C . GLN A 1 266 ? 23.968 -23.725 -1.378 1.00 24.73 266 GLN A C 1
ATOM 2090 O O . GLN A 1 266 ? 24.301 -23.811 -0.201 1.00 24.73 266 GLN A O 1
ATOM 2095 N N . LYS A 1 267 ? 22.862 -24.283 -1.896 1.00 24.05 267 LYS A N 1
ATOM 2096 C CA . LYS A 1 267 ? 21.828 -25.122 -1.250 1.00 24.05 267 LYS A CA 1
ATOM 2097 C C . LYS A 1 267 ? 20.599 -24.373 -0.730 1.00 24.05 267 LYS A C 1
ATOM 2099 O O . LYS A 1 267 ? 20.380 -24.216 0.463 1.00 24.05 267 LYS A O 1
ATOM 2104 N N . TRP A 1 268 ? 19.741 -24.007 -1.680 1.00 26.34 268 TRP A N 1
ATOM 2105 C CA . TRP A 1 268 ? 18.307 -23.896 -1.428 1.00 26.34 268 TRP A CA 1
ATOM 2106 C C . TRP A 1 268 ? 17.770 -25.252 -0.915 1.00 26.34 268 TRP A C 1
ATOM 2108 O O . TRP A 1 268 ? 18.210 -26.300 -1.392 1.00 26.34 268 TRP A O 1
ATOM 2118 N N . CYS A 1 269 ? 16.837 -25.201 0.045 1.00 25.97 269 CYS A N 1
ATOM 2119 C CA . CYS A 1 269 ? 16.137 -26.314 0.716 1.00 25.97 269 CYS A CA 1
ATOM 2120 C C . CYS A 1 269 ? 16.864 -27.015 1.888 1.00 25.97 269 CYS A C 1
ATOM 2122 O O . CYS A 1 269 ? 17.287 -28.164 1.805 1.00 25.97 269 CYS A O 1
ATOM 2124 N N . SER A 1 270 ? 16.939 -26.332 3.030 1.00 24.52 270 SER A N 1
ATOM 2125 C CA . SER A 1 270 ? 16.788 -26.852 4.409 1.00 24.52 270 SER A CA 1
ATOM 2126 C C . SER A 1 270 ? 16.784 -25.629 5.347 1.00 24.52 270 SER A C 1
ATOM 2128 O O . SER A 1 270 ? 17.182 -24.568 4.890 1.00 24.52 270 SER A O 1
ATOM 2130 N N . TRP A 1 271 ? 16.367 -25.746 6.612 1.00 24.48 271 TRP A N 1
ATOM 2131 C CA . TRP A 1 271 ? 16.251 -24.660 7.619 1.00 24.48 271 TRP A CA 1
ATOM 2132 C C . TRP A 1 271 ? 14.881 -23.954 7.736 1.00 24.48 271 TRP A C 1
ATOM 2134 O O . TRP A 1 271 ? 14.796 -22.741 7.858 1.00 24.48 271 TRP A O 1
ATOM 2144 N N . PHE A 1 272 ? 13.803 -24.740 7.846 1.00 28.23 272 PHE A N 1
ATOM 2145 C CA . PHE A 1 272 ? 12.736 -24.445 8.817 1.00 28.23 272 PHE A CA 1
ATOM 2146 C C . PHE A 1 272 ? 13.003 -25.323 10.048 1.00 28.23 272 PHE A C 1
ATOM 2148 O O . PHE A 1 272 ? 12.581 -26.477 10.093 1.00 28.23 272 PHE A O 1
ATOM 2155 N N . ARG A 1 273 ? 13.852 -24.826 10.957 1.00 28.73 273 ARG A N 1
ATOM 2156 C CA . ARG A 1 273 ? 13.983 -25.202 12.380 1.00 28.73 273 ARG A CA 1
ATOM 2157 C C . ARG A 1 273 ? 15.207 -24.502 12.972 1.00 28.73 273 ARG A C 1
ATOM 2159 O O . ARG A 1 273 ? 16.324 -25.003 12.890 1.00 28.73 273 ARG A O 1
ATOM 2166 N N . ALA A 1 274 ? 14.949 -23.383 13.629 1.00 24.02 274 ALA A N 1
ATOM 2167 C CA . ALA A 1 274 ? 15.695 -22.939 14.793 1.00 24.02 274 ALA A CA 1
ATOM 2168 C C . ALA A 1 274 ? 14.675 -22.284 15.730 1.00 24.02 274 ALA A C 1
ATOM 2170 O O . ALA A 1 274 ? 14.463 -21.082 15.699 1.00 24.02 274 ALA A O 1
ATOM 2171 N N . THR A 1 275 ? 13.986 -23.108 16.522 1.00 36.16 275 THR A N 1
ATOM 2172 C CA . THR A 1 275 ? 13.236 -22.645 17.692 1.00 36.16 275 THR A CA 1
ATOM 2173 C C . THR A 1 275 ? 14.249 -22.107 18.700 1.00 36.16 275 THR A C 1
ATOM 2175 O O . THR A 1 275 ? 14.880 -22.891 19.415 1.00 36.16 275 THR A O 1
ATOM 2178 N N . SER A 1 276 ? 14.454 -20.793 18.745 1.00 29.72 276 SER A N 1
ATOM 2179 C CA . SER A 1 276 ? 15.117 -20.149 19.879 1.00 29.72 276 SER A CA 1
ATOM 2180 C C . SER A 1 276 ? 14.075 -19.922 20.970 1.00 29.72 276 SER A C 1
ATOM 2182 O O . SER A 1 276 ? 13.185 -19.087 20.840 1.00 29.72 276 SER A O 1
ATOM 2184 N N . ALA A 1 277 ? 14.171 -20.711 22.035 1.00 34.12 277 ALA A N 1
ATOM 2185 C CA . ALA A 1 277 ? 13.234 -20.772 23.151 1.00 34.12 277 ALA A CA 1
ATOM 2186 C C . ALA A 1 277 ? 13.292 -19.546 24.092 1.00 34.12 277 ALA A C 1
ATOM 2188 O O . ALA A 1 277 ? 13.498 -19.713 25.294 1.00 34.12 277 ALA A O 1
ATOM 2189 N N . GLN A 1 278 ? 13.152 -18.319 23.577 1.00 38.19 278 GLN A N 1
ATOM 2190 C CA . GLN A 1 278 ? 13.251 -17.119 24.421 1.00 38.19 278 GLN A CA 1
ATOM 2191 C C . GLN A 1 278 ? 12.527 -15.859 23.908 1.00 38.19 278 GLN A C 1
ATOM 2193 O O . GLN A 1 278 ? 12.966 -14.754 24.212 1.00 38.19 278 GLN A O 1
ATOM 2198 N N . PHE A 1 279 ? 11.404 -15.996 23.194 1.00 36.62 279 PHE A N 1
ATOM 2199 C CA . PHE A 1 279 ? 10.596 -14.844 22.765 1.00 36.62 279 PHE A CA 1
ATOM 2200 C C . PHE A 1 279 ? 9.110 -15.047 23.095 1.00 36.62 279 PHE A C 1
ATOM 2202 O O . PHE A 1 279 ? 8.630 -16.178 22.981 1.00 36.62 279 PHE A O 1
ATOM 2209 N N . PRO A 1 280 ? 8.378 -14.001 23.524 1.00 43.59 280 PRO A N 1
ATOM 2210 C CA . PRO A 1 280 ? 6.929 -14.085 23.650 1.00 43.59 280 PRO A CA 1
ATOM 2211 C C . PRO A 1 280 ? 6.323 -14.266 22.252 1.00 43.59 280 PRO A C 1
ATOM 2213 O O . PRO A 1 280 ? 6.580 -13.468 21.351 1.00 43.59 280 PRO A O 1
ATOM 2216 N N . SER A 1 281 ? 5.550 -15.335 22.054 1.00 54.88 281 SER A N 1
ATOM 2217 C CA . SER A 1 281 ? 4.668 -15.455 20.894 1.00 54.88 281 SER A CA 1
ATOM 2218 C C . SER A 1 281 ? 3.492 -14.509 21.102 1.00 54.88 281 SER A C 1
ATOM 2220 O O . SER A 1 281 ? 2.802 -14.622 22.115 1.00 54.88 281 SER A O 1
ATOM 2222 N N . LEU A 1 282 ? 3.265 -13.585 20.168 1.00 64.94 282 LEU A N 1
ATOM 2223 C CA . LEU A 1 282 ? 2.020 -12.824 20.158 1.00 64.94 282 LEU A CA 1
ATOM 2224 C C . LEU A 1 282 ? 0.965 -13.584 19.373 1.00 64.94 282 LEU A C 1
ATOM 2226 O O . LEU A 1 282 ? 1.192 -13.929 18.211 1.00 64.94 282 LEU A O 1
ATOM 2230 N N . ASP A 1 283 ? -0.195 -13.758 19.992 1.00 72.31 283 ASP A N 1
ATOM 2231 C CA . ASP A 1 283 ? -1.343 -14.378 19.353 1.00 72.31 283 ASP A CA 1
ATOM 2232 C C . ASP A 1 283 ? -2.313 -13.291 18.887 1.00 72.31 283 ASP A C 1
ATOM 2234 O O . ASP A 1 283 ? -2.787 -12.464 19.672 1.00 72.31 283 ASP A O 1
ATOM 2238 N N . PHE A 1 284 ? -2.640 -13.316 17.599 1.00 77.19 284 PHE A N 1
ATOM 2239 C CA . PHE A 1 284 ? -3.730 -12.540 17.030 1.00 77.19 284 PHE A CA 1
ATOM 2240 C C . PHE A 1 284 ? -4.802 -13.488 16.524 1.00 77.19 284 PHE A C 1
ATOM 2242 O O . PHE A 1 284 ? -4.562 -14.332 15.664 1.00 77.19 284 PHE A O 1
ATOM 2249 N N . VAL A 1 285 ? -6.008 -13.332 17.047 1.00 78.12 285 VAL A N 1
ATOM 2250 C CA . VAL A 1 285 ? -7.172 -14.100 16.618 1.00 78.12 285 VAL A CA 1
ATOM 2251 C C . VAL A 1 285 ? -7.976 -13.238 15.664 1.00 78.12 285 VAL A C 1
ATOM 2253 O O . VAL A 1 285 ? -8.275 -12.096 15.998 1.00 78.12 285 VAL A O 1
ATOM 2256 N N . PHE A 1 286 ? -8.345 -13.772 14.507 1.00 81.62 286 PHE A N 1
ATOM 2257 C CA . PHE A 1 286 ? -9.167 -13.094 13.516 1.00 81.62 286 PHE A CA 1
ATOM 2258 C C . PHE A 1 286 ? -10.414 -13.901 13.179 1.00 81.62 286 PHE A C 1
ATOM 2260 O O . PHE A 1 286 ? -10.399 -15.132 13.186 1.00 81.62 286 PHE A O 1
ATOM 2267 N N . HIS A 1 287 ? -11.477 -13.192 12.814 1.00 77.81 287 HIS A N 1
ATOM 2268 C CA . HIS A 1 287 ? -12.740 -13.760 12.362 1.00 77.81 287 HIS A CA 1
ATOM 2269 C C . HIS A 1 287 ? -12.994 -13.409 10.905 1.00 77.81 287 HIS A C 1
ATOM 2271 O O . HIS A 1 287 ? -12.830 -12.258 10.496 1.00 77.81 287 HIS A O 1
ATOM 2277 N N . LEU A 1 288 ? -13.404 -14.410 10.128 1.00 78.25 288 LEU A N 1
ATOM 2278 C CA . LEU A 1 288 ? -13.825 -14.231 8.747 1.00 78.25 288 LEU A CA 1
ATOM 2279 C C . LEU A 1 288 ? -15.141 -13.447 8.676 1.00 78.25 288 LEU A C 1
ATOM 2281 O O . LEU A 1 288 ? -16.161 -13.862 9.227 1.00 78.25 288 LEU A O 1
ATOM 2285 N N . VAL A 1 289 ? -15.145 -12.377 7.890 1.00 74.94 289 VAL A N 1
ATOM 2286 C CA . VAL A 1 289 ? -16.345 -11.662 7.463 1.00 74.94 289 VAL A CA 1
ATOM 2287 C C . VAL A 1 289 ? -16.524 -11.891 5.965 1.00 74.94 289 VAL A C 1
ATOM 2289 O O . VAL A 1 289 ? -15.744 -11.415 5.136 1.00 74.94 289 VAL A O 1
ATOM 2292 N N . ALA A 1 290 ? -17.559 -12.654 5.612 1.00 69.12 290 ALA A N 1
ATOM 2293 C CA . ALA A 1 290 ? -17.834 -13.029 4.230 1.00 69.12 290 ALA A CA 1
ATOM 2294 C C . ALA A 1 290 ? -18.163 -11.803 3.365 1.00 69.12 290 ALA A C 1
ATOM 2296 O O . ALA A 1 290 ? -18.976 -10.954 3.737 1.00 69.12 290 ALA A O 1
ATOM 2297 N N . GLY A 1 291 ? -17.539 -11.717 2.193 1.00 67.44 291 GLY A N 1
ATOM 2298 C CA . GLY A 1 291 ? -17.832 -10.689 1.203 1.00 67.44 291 GLY A CA 1
ATOM 2299 C C . GLY A 1 291 ? -19.223 -10.831 0.581 1.00 67.44 291 GLY A C 1
ATOM 2300 O O . GLY A 1 291 ? -19.941 -11.804 0.798 1.00 67.44 291 GLY A O 1
ATOM 2301 N N . ASN A 1 292 ? -19.589 -9.841 -0.222 1.00 67.81 292 ASN A N 1
ATOM 2302 C CA . ASN A 1 292 ? -20.769 -9.842 -1.084 1.00 67.81 292 ASN A CA 1
ATOM 2303 C C . ASN A 1 292 ? -20.393 -9.260 -2.461 1.00 67.81 292 ASN A C 1
ATOM 2305 O O . ASN A 1 292 ? -19.218 -9.032 -2.737 1.00 67.81 292 ASN A O 1
ATOM 2309 N N . GLU A 1 293 ? -21.377 -8.996 -3.325 1.00 59.97 293 GLU A N 1
ATOM 2310 C CA . GLU A 1 293 ? -21.153 -8.491 -4.693 1.00 59.97 293 GLU A CA 1
ATOM 2311 C C . GLU A 1 293 ? -20.335 -7.191 -4.769 1.00 59.97 293 GLU A C 1
ATOM 2313 O O . GLU A 1 293 ? -19.700 -6.921 -5.783 1.00 59.97 293 GLU A O 1
ATOM 2318 N N . THR A 1 294 ? -20.332 -6.384 -3.708 1.00 62.00 294 THR A N 1
ATOM 2319 C CA . THR A 1 294 ? -19.685 -5.063 -3.692 1.00 62.00 294 THR A CA 1
ATOM 2320 C C . THR A 1 294 ? -18.553 -4.937 -2.684 1.00 62.00 294 THR A C 1
ATOM 2322 O O . THR A 1 294 ? -17.850 -3.934 -2.684 1.00 62.00 294 THR A O 1
ATOM 2325 N N . ARG A 1 295 ? -18.384 -5.928 -1.808 1.00 74.00 295 ARG A N 1
ATOM 2326 C CA . ARG A 1 295 ? -17.424 -5.896 -0.709 1.00 74.00 295 ARG A CA 1
ATOM 2327 C C . ARG A 1 295 ? -16.661 -7.206 -0.664 1.00 74.00 295 ARG A C 1
ATOM 2329 O O . ARG A 1 295 ? -17.262 -8.274 -0.581 1.00 74.00 295 ARG A O 1
ATOM 2336 N N . ARG A 1 296 ? -15.333 -7.130 -0.659 1.00 72.31 296 ARG A N 1
ATOM 2337 C CA . ARG A 1 296 ? -14.477 -8.316 -0.557 1.00 72.31 296 ARG A CA 1
ATOM 2338 C C . ARG A 1 296 ? -14.648 -9.006 0.797 1.00 72.31 296 ARG A C 1
ATOM 2340 O O . ARG A 1 296 ? -14.972 -8.373 1.796 1.00 72.31 296 ARG A O 1
ATOM 2347 N N 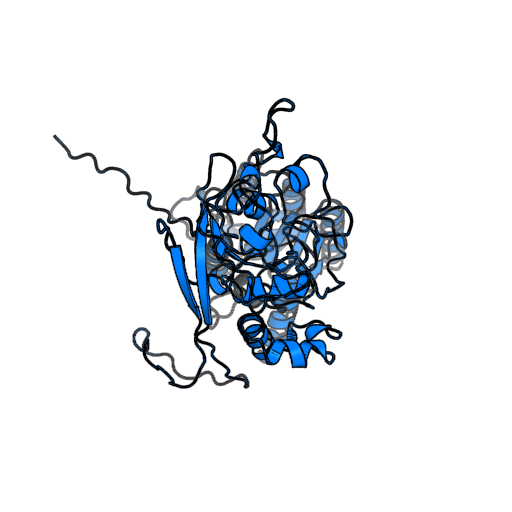. THR A 1 297 ? -14.409 -10.311 0.815 1.00 72.06 297 THR A N 1
ATOM 2348 C CA . THR A 1 297 ? -14.203 -11.067 2.055 1.00 72.06 297 THR A CA 1
ATOM 2349 C C . THR A 1 297 ? -12.971 -10.532 2.776 1.00 72.06 297 THR A C 1
ATOM 2351 O O . THR A 1 297 ? -11.990 -10.197 2.115 1.00 72.06 297 THR A O 1
ATOM 2354 N N . PHE A 1 298 ? -13.004 -10.468 4.104 1.00 74.94 298 PHE A N 1
ATOM 2355 C CA . PHE A 1 298 ? -11.864 -10.053 4.923 1.00 74.94 298 PHE A CA 1
ATOM 2356 C C . PHE A 1 298 ? -11.854 -10.775 6.271 1.00 74.94 298 PHE A C 1
ATOM 2358 O O . PHE A 1 298 ? -12.856 -11.350 6.686 1.00 74.94 298 PHE A O 1
ATOM 2365 N N . TYR A 1 299 ? -10.714 -10.742 6.948 1.00 79.12 299 TYR A N 1
ATOM 2366 C CA . TYR A 1 299 ? -10.542 -11.172 8.328 1.00 79.12 299 TYR A CA 1
ATOM 2367 C C . TYR A 1 299 ? -10.376 -9.941 9.207 1.00 79.12 299 TYR A C 1
ATOM 2369 O O . TYR A 1 299 ? -9.649 -9.030 8.829 1.00 79.12 299 TYR A O 1
ATOM 2377 N N . ILE A 1 300 ? -11.005 -9.907 10.376 1.00 85.81 300 ILE A N 1
ATOM 2378 C CA . ILE A 1 300 ? -10.861 -8.811 11.345 1.00 85.81 300 ILE A CA 1
ATOM 2379 C C . ILE A 1 300 ? -10.457 -9.366 12.707 1.00 85.81 300 ILE A C 1
ATOM 2381 O O . ILE A 1 300 ? -10.934 -10.433 13.097 1.00 85.81 300 ILE A O 1
ATOM 2385 N N . SER A 1 301 ? -9.559 -8.685 13.419 1.00 90.56 301 SER A N 1
ATOM 2386 C CA . SER A 1 301 ? -9.083 -9.174 14.710 1.00 90.56 301 SER A CA 1
ATOM 2387 C C . SER A 1 301 ? -10.221 -9.206 15.737 1.00 90.56 301 SER A C 1
ATOM 2389 O O . SER A 1 301 ? -11.047 -8.293 15.816 1.00 90.56 301 SER A O 1
ATOM 2391 N N . GLU A 1 302 ? -10.267 -10.285 16.525 1.00 89.50 302 GLU A N 1
ATOM 2392 C CA . GLU A 1 302 ? -11.267 -10.521 17.569 1.00 89.50 302 GLU A CA 1
ATOM 2393 C C . GLU A 1 302 ? -11.288 -9.368 18.564 1.00 89.50 302 GLU A C 1
ATOM 2395 O O . GLU A 1 302 ? -12.355 -8.869 18.910 1.00 89.50 302 GLU A O 1
ATOM 2400 N N . ASN A 1 303 ? -10.102 -8.929 18.973 1.00 93.81 303 ASN A N 1
ATOM 2401 C CA . ASN A 1 303 ? -9.908 -7.895 19.971 1.00 93.81 303 ASN A CA 1
ATOM 2402 C C . ASN A 1 303 ? -9.205 -6.676 19.363 1.00 93.81 303 ASN A C 1
ATOM 2404 O O . ASN A 1 303 ? -8.550 -6.764 18.315 1.00 93.81 303 ASN A O 1
ATOM 2408 N N . LYS A 1 304 ? -9.316 -5.549 20.073 1.00 95.56 304 LYS A N 1
ATOM 2409 C CA . LYS A 1 304 ? -8.406 -4.409 19.930 1.00 95.56 304 LYS A CA 1
ATOM 2410 C C . LYS A 1 304 ? -6.965 -4.862 20.195 1.00 95.56 304 LYS A C 1
ATOM 2412 O O . LYS A 1 304 ? -6.740 -5.799 20.963 1.00 95.56 304 LYS A O 1
ATOM 2417 N N . VAL A 1 305 ? -6.002 -4.171 19.595 1.00 95.12 305 VAL A N 1
ATOM 2418 C CA . VAL A 1 305 ? -4.574 -4.407 19.838 1.00 95.12 305 VAL A CA 1
ATOM 2419 C C . VAL A 1 305 ? -4.262 -4.142 21.304 1.00 95.12 305 VAL A C 1
ATOM 2421 O O . VAL A 1 305 ? -4.613 -3.083 21.831 1.00 95.12 305 VAL A O 1
ATOM 2424 N N . THR A 1 306 ? -3.619 -5.099 21.968 1.00 94.19 306 THR A N 1
ATOM 2425 C CA . THR A 1 306 ? -3.275 -4.974 23.385 1.00 94.19 306 THR A CA 1
ATOM 2426 C C . THR A 1 306 ? -2.026 -4.128 23.602 1.00 94.19 306 THR A C 1
ATOM 2428 O O . THR A 1 306 ? -1.223 -3.918 22.688 1.00 94.19 306 THR A O 1
ATOM 2431 N N . VAL A 1 307 ? -1.826 -3.665 24.837 1.00 90.75 307 VAL A N 1
ATOM 2432 C CA . VAL A 1 307 ? -0.579 -3.011 25.246 1.00 90.75 307 VAL A CA 1
ATOM 2433 C C . VAL A 1 307 ? 0.624 -3.902 24.940 1.00 90.75 307 VAL A C 1
ATOM 2435 O O . VAL A 1 307 ? 1.575 -3.422 24.338 1.00 90.75 307 VAL A O 1
ATOM 2438 N N . GLU A 1 308 ? 0.590 -5.187 25.296 1.00 86.31 308 GLU A N 1
ATOM 2439 C CA . GLU A 1 308 ? 1.694 -6.119 25.020 1.00 86.31 308 GLU A CA 1
ATOM 2440 C C . GLU A 1 308 ? 1.994 -6.237 23.522 1.00 86.31 308 GLU A C 1
ATOM 2442 O O . GLU A 1 308 ? 3.154 -6.150 23.114 1.00 86.31 308 GLU A O 1
ATOM 2447 N N . GLN A 1 309 ? 0.953 -6.356 22.695 1.00 84.81 309 GLN A N 1
ATOM 2448 C CA . GLN A 1 309 ? 1.103 -6.440 21.244 1.00 84.81 309 GLN A CA 1
ATOM 2449 C C . GLN A 1 309 ? 1.729 -5.166 20.659 1.00 84.81 309 GLN A C 1
ATOM 2451 O O . GLN A 1 309 ? 2.634 -5.244 19.826 1.00 84.81 309 GLN A O 1
ATOM 2456 N N . PHE A 1 310 ? 1.293 -3.990 21.118 1.00 88.56 310 PHE A N 1
ATOM 2457 C CA . PHE A 1 310 ? 1.839 -2.722 20.637 1.00 88.56 310 PHE A CA 1
ATOM 2458 C C . PHE A 1 310 ? 3.246 -2.424 21.170 1.00 88.56 310 PHE A C 1
ATOM 2460 O O . PHE A 1 310 ? 4.068 -1.895 20.427 1.00 88.56 310 PHE A O 1
ATOM 2467 N N . VAL A 1 311 ? 3.565 -2.789 22.420 1.00 83.06 311 VAL A N 1
ATOM 2468 C CA . VAL A 1 311 ? 4.938 -2.701 22.961 1.00 83.06 311 VAL A CA 1
ATOM 2469 C C . VAL A 1 311 ? 5.898 -3.463 22.062 1.00 83.06 311 VAL A C 1
ATOM 2471 O O . VAL A 1 311 ? 6.956 -2.954 21.712 1.00 83.06 311 VAL A O 1
ATOM 2474 N N . ALA A 1 312 ? 5.511 -4.662 21.652 1.00 74.88 312 ALA A N 1
ATOM 2475 C CA . ALA A 1 312 ? 6.359 -5.504 20.838 1.00 74.88 312 ALA A CA 1
ATOM 2476 C C . ALA A 1 312 ? 6.577 -4.919 19.423 1.00 74.88 312 ALA A C 1
ATOM 2478 O O . ALA A 1 312 ? 7.697 -4.954 18.913 1.00 74.88 312 ALA A O 1
ATOM 2479 N N . PHE A 1 313 ? 5.551 -4.288 18.829 1.00 78.12 313 PHE A N 1
ATOM 2480 C CA . PHE A 1 313 ? 5.717 -3.458 17.628 1.00 78.12 313 PHE A CA 1
ATOM 2481 C C . PHE A 1 313 ? 6.699 -2.306 17.872 1.00 78.12 313 PHE A C 1
ATOM 2483 O O . PHE A 1 313 ? 7.665 -2.162 17.124 1.00 78.12 313 PHE A O 1
ATOM 2490 N N . ALA A 1 314 ? 6.471 -1.514 18.920 1.00 76.44 314 ALA A N 1
ATOM 2491 C CA . ALA A 1 314 ? 7.269 -0.344 19.271 1.00 76.44 314 ALA A CA 1
ATOM 2492 C C . ALA A 1 314 ? 8.753 -0.686 19.493 1.00 76.44 314 ALA A C 1
ATOM 2494 O O . ALA A 1 314 ? 9.628 0.026 18.999 1.00 76.44 314 ALA A O 1
ATOM 2495 N N . ASP A 1 315 ? 9.039 -1.790 20.185 1.00 72.19 315 ASP A N 1
ATOM 2496 C CA . ASP A 1 315 ? 10.397 -2.252 20.480 1.00 72.19 315 ASP A CA 1
ATOM 2497 C C . ASP A 1 315 ? 11.117 -2.762 19.219 1.00 72.19 315 ASP A C 1
ATOM 2499 O O . ASP A 1 315 ? 12.308 -2.499 19.027 1.00 72.19 315 ASP A O 1
ATOM 2503 N N . ALA A 1 316 ? 10.401 -3.453 18.324 1.00 62.31 316 ALA A N 1
ATOM 2504 C CA . ALA A 1 316 ? 10.950 -3.919 17.050 1.00 62.31 316 ALA A CA 1
ATOM 2505 C C . ALA A 1 316 ? 11.134 -2.782 16.025 1.00 62.31 316 ALA A C 1
ATOM 2507 O O . ALA A 1 316 ? 11.966 -2.889 15.122 1.00 62.31 316 ALA A O 1
ATOM 2508 N N . ASN A 1 317 ? 10.381 -1.688 16.172 1.00 63.94 317 ASN A N 1
ATOM 2509 C CA . ASN A 1 317 ? 10.230 -0.641 15.166 1.00 63.94 317 ASN A CA 1
ATOM 2510 C C . ASN A 1 317 ? 10.413 0.766 15.749 1.00 63.94 317 ASN A C 1
ATOM 2512 O O . ASN A 1 317 ? 9.648 1.679 15.448 1.00 63.94 317 ASN A O 1
ATOM 2516 N N . GLU A 1 318 ? 11.455 0.970 16.558 1.00 64.25 318 GLU A N 1
ATOM 2517 C CA . GLU A 1 318 ? 11.705 2.251 17.239 1.00 64.25 318 GLU A CA 1
ATOM 2518 C C . GLU A 1 318 ? 11.721 3.459 16.273 1.00 64.25 318 GLU A C 1
ATOM 2520 O O . GLU A 1 318 ? 11.268 4.543 16.637 1.00 64.25 318 GLU A O 1
ATOM 2525 N N . GLY A 1 319 ? 12.180 3.264 15.029 1.00 60.47 319 GLY A N 1
ATOM 2526 C CA . GLY A 1 319 ? 12.190 4.285 13.971 1.00 60.47 319 GLY A CA 1
ATOM 2527 C C . GLY A 1 319 ? 10.829 4.593 13.328 1.00 60.47 319 GLY A C 1
ATOM 2528 O O . GLY A 1 319 ? 10.715 5.618 12.670 1.00 60.47 319 GLY A O 1
ATOM 2529 N N . HIS A 1 320 ? 9.813 3.748 13.534 1.00 62.56 320 HIS A N 1
ATOM 2530 C CA . HIS A 1 320 ? 8.444 3.934 13.031 1.00 62.56 320 HIS A CA 1
ATOM 2531 C C . HIS A 1 320 ? 7.498 4.544 14.082 1.00 62.56 320 HIS A C 1
ATOM 2533 O O . HIS A 1 320 ? 6.306 4.703 13.824 1.00 62.56 320 HIS A O 1
ATOM 2539 N N . LEU A 1 321 ? 7.981 4.878 15.279 1.00 71.12 321 LEU A N 1
ATOM 2540 C CA . LEU A 1 321 ? 7.214 5.704 16.213 1.00 71.12 321 LEU A CA 1
ATOM 2541 C C . LEU A 1 321 ? 7.438 7.180 15.899 1.00 71.12 321 LEU A C 1
ATOM 2543 O O . LEU A 1 321 ? 8.564 7.577 15.579 1.00 71.12 321 LEU A O 1
ATOM 2547 N N . ASP A 1 322 ? 6.390 7.987 16.060 1.00 72.19 322 ASP A N 1
ATOM 2548 C CA . ASP A 1 322 ? 6.500 9.434 15.879 1.00 72.19 322 ASP A CA 1
ATOM 2549 C C . ASP A 1 322 ? 7.567 9.995 16.842 1.00 72.19 322 ASP A C 1
ATOM 2551 O O . ASP A 1 322 ? 7.776 9.491 17.955 1.00 72.19 322 ASP A O 1
ATOM 2555 N N . THR A 1 323 ? 8.303 11.028 16.422 1.00 74.50 323 THR A N 1
ATOM 2556 C CA . THR A 1 323 ? 9.402 11.585 17.235 1.00 74.50 323 THR A CA 1
ATOM 2557 C C . THR A 1 323 ? 8.932 12.031 18.618 1.00 74.50 323 THR A C 1
ATOM 2559 O O . THR A 1 323 ? 9.631 11.815 19.610 1.00 74.50 323 THR A O 1
ATOM 2562 N N . ASP A 1 324 ? 7.730 12.588 18.661 1.00 74.56 324 ASP A N 1
ATOM 2563 C CA . ASP A 1 324 ? 6.964 13.088 19.798 1.00 74.56 324 ASP A CA 1
ATOM 2564 C C . ASP A 1 324 ? 5.809 12.150 20.180 1.00 74.56 324 ASP A C 1
ATOM 2566 O O . ASP A 1 324 ? 4.860 12.566 20.843 1.00 74.56 324 ASP A O 1
ATOM 2570 N N . SER A 1 325 ? 5.902 10.875 19.788 1.00 79.31 325 SER A N 1
ATOM 2571 C CA . SER A 1 325 ? 4.921 9.844 20.112 1.00 79.31 325 SER A CA 1
ATOM 2572 C C . SER A 1 325 ? 4.516 9.901 21.582 1.00 79.31 325 SER A C 1
ATOM 2574 O O . SER A 1 325 ? 5.339 9.714 22.485 1.00 79.31 325 SER A O 1
ATOM 2576 N N . ALA A 1 326 ? 3.223 10.105 21.833 1.00 78.69 326 ALA A N 1
ATOM 2577 C CA . ALA A 1 326 ? 2.680 10.122 23.188 1.00 78.69 326 ALA A CA 1
ATOM 2578 C C . ALA A 1 326 ? 2.830 8.762 23.889 1.00 78.69 326 ALA A C 1
ATOM 2580 O O . ALA A 1 326 ? 2.760 8.697 25.114 1.00 78.69 326 ALA A O 1
ATOM 2581 N N . TRP A 1 327 ? 3.070 7.689 23.128 1.00 73.12 327 TRP A N 1
ATOM 2582 C CA . TRP A 1 327 ? 3.441 6.387 23.667 1.00 73.12 327 TRP A CA 1
ATOM 2583 C C . TRP A 1 327 ? 4.808 6.401 24.361 1.00 73.12 327 TRP A C 1
ATOM 2585 O O . TRP A 1 327 ? 5.026 5.666 25.325 1.00 73.12 327 TRP A O 1
ATOM 2595 N N . ARG A 1 328 ? 5.747 7.231 23.883 1.00 71.44 328 ARG A N 1
ATOM 2596 C CA . ARG A 1 328 ? 7.092 7.366 24.465 1.00 71.44 328 ARG A CA 1
ATOM 2597 C C . ARG A 1 328 ? 7.077 8.118 25.797 1.00 71.44 328 ARG A C 1
ATOM 2599 O O . ARG A 1 328 ? 7.989 7.904 26.597 1.00 71.44 328 ARG A O 1
ATOM 2606 N N . ASP A 1 329 ? 6.065 8.950 26.042 1.00 67.31 329 ASP A N 1
ATOM 2607 C CA . ASP A 1 329 ? 5.991 9.844 27.199 1.00 67.31 329 ASP A CA 1
ATOM 2608 C C . ASP A 1 329 ? 5.100 9.317 28.353 1.00 67.31 329 ASP A C 1
ATOM 2610 O O . ASP A 1 329 ? 3.989 8.823 28.160 1.00 67.31 329 ASP A O 1
ATOM 2614 N N . SER A 1 330 ? 5.563 9.563 29.585 1.00 63.75 330 SER A N 1
ATOM 2615 C CA . SER A 1 330 ? 4.795 9.662 30.845 1.00 63.75 330 SER A CA 1
ATOM 2616 C C . SER A 1 330 ? 4.163 8.422 31.529 1.00 63.75 330 SER A C 1
ATOM 2618 O O . SER A 1 330 ? 4.209 7.280 31.071 1.00 63.75 330 SER A O 1
ATOM 2620 N N . GLU A 1 331 ? 3.541 8.724 32.686 1.00 79.06 331 GLU A N 1
ATOM 2621 C CA . GLU A 1 331 ? 2.793 7.894 33.654 1.00 79.06 331 GLU A CA 1
ATOM 2622 C C . GLU A 1 331 ? 1.784 6.920 33.019 1.00 79.06 331 GLU A C 1
ATOM 2624 O O . GLU A 1 331 ? 1.583 5.810 33.523 1.00 79.06 331 GLU A O 1
ATOM 2629 N N . TRP A 1 332 ? 1.170 7.296 31.890 1.00 79.69 332 TRP A N 1
ATOM 2630 C CA . TRP A 1 332 ? 0.250 6.414 31.168 1.00 79.69 332 TRP A CA 1
ATOM 2631 C C . TRP A 1 332 ? 0.951 5.153 30.657 1.00 79.69 332 TRP A C 1
ATOM 2633 O O . TRP A 1 332 ? 0.401 4.056 30.782 1.00 79.69 332 TRP A O 1
ATOM 2643 N N . ARG A 1 333 ? 2.174 5.287 30.129 1.00 79.62 333 ARG A N 1
ATOM 2644 C CA . ARG A 1 333 ? 2.970 4.150 29.661 1.00 79.62 333 ARG A CA 1
ATOM 2645 C C . ARG A 1 333 ? 3.283 3.208 30.820 1.00 79.62 333 ARG A C 1
ATOM 2647 O O . ARG A 1 333 ? 3.063 2.009 30.703 1.00 79.62 333 ARG A O 1
ATOM 2654 N N . GLU A 1 334 ? 3.708 3.735 31.969 1.00 83.50 334 GLU A N 1
ATOM 2655 C CA . GLU A 1 334 ? 3.974 2.915 33.163 1.00 83.50 334 GLU A CA 1
ATOM 2656 C C . GLU A 1 334 ? 2.731 2.169 33.660 1.00 83.50 334 GLU A C 1
ATOM 2658 O O . GLU A 1 334 ? 2.821 1.014 34.086 1.00 83.50 334 GLU A O 1
ATOM 2663 N N . LYS A 1 335 ? 1.563 2.822 33.621 1.00 84.94 335 LYS A N 1
ATOM 2664 C CA . LYS A 1 335 ? 0.282 2.198 33.965 1.00 84.94 335 LYS A CA 1
ATOM 2665 C C . LYS A 1 335 ? -0.087 1.105 32.961 1.00 84.94 335 LYS A C 1
ATOM 2667 O O . LYS A 1 335 ? -0.471 0.015 33.377 1.00 84.94 335 LYS A O 1
ATOM 2672 N N . SER A 1 336 ? 0.059 1.379 31.669 1.00 83.38 336 SER A N 1
ATOM 2673 C CA . SER A 1 336 ? -0.262 0.449 30.581 1.00 83.38 336 SER A CA 1
ATOM 2674 C C . SER A 1 336 ? 0.634 -0.788 30.627 1.00 83.38 336 SER A C 1
ATOM 2676 O O . SER A 1 336 ? 0.133 -1.904 30.573 1.00 83.38 336 SER A O 1
ATOM 2678 N N . LEU A 1 337 ? 1.941 -0.624 30.858 1.00 83.81 337 LEU A N 1
ATOM 2679 C CA . LEU A 1 337 ? 2.899 -1.734 30.972 1.00 83.81 337 LEU A CA 1
ATOM 2680 C C . LEU A 1 337 ? 2.594 -2.698 32.133 1.00 83.81 337 LEU A C 1
ATOM 2682 O O . LEU A 1 337 ? 3.001 -3.855 32.093 1.00 83.81 337 LEU A O 1
ATOM 2686 N N . LYS A 1 338 ? 1.869 -2.250 33.168 1.00 88.81 338 LYS A N 1
ATOM 2687 C CA . LYS A 1 338 ? 1.385 -3.113 34.265 1.00 88.81 338 LYS A CA 1
ATOM 2688 C C . LYS A 1 338 ? 0.112 -3.887 33.905 1.00 88.81 338 LYS A C 1
ATOM 2690 O O . LYS A 1 338 ? -0.281 -4.768 34.663 1.00 88.81 338 LYS A O 1
ATOM 2695 N N . ASN A 1 339 ? -0.528 -3.548 32.788 1.00 90.88 339 ASN A N 1
ATOM 2696 C CA . ASN A 1 339 ? -1.790 -4.109 32.319 1.00 90.88 339 ASN A CA 1
ATOM 2697 C C . ASN A 1 339 ? -1.660 -4.526 30.836 1.00 90.88 339 ASN A C 1
ATOM 2699 O O . ASN A 1 339 ? -2.248 -3.892 29.959 1.00 90.88 339 ASN A O 1
ATOM 2703 N N . PRO A 1 340 ? -0.876 -5.579 30.535 1.00 89.38 340 PRO A N 1
ATOM 2704 C CA . PRO A 1 340 ? -0.505 -5.956 29.164 1.00 89.38 340 PRO A CA 1
ATOM 2705 C C . PRO A 1 340 ? -1.694 -6.280 28.248 1.00 89.38 340 PRO A C 1
ATOM 2707 O O . PRO A 1 340 ? -1.595 -6.091 27.039 1.00 89.38 340 PRO A O 1
ATOM 2710 N N . ASN A 1 341 ? -2.819 -6.721 28.817 1.00 92.94 341 ASN A N 1
ATOM 2711 C CA . ASN A 1 341 ? -4.029 -7.103 28.084 1.00 92.94 341 ASN A CA 1
ATOM 2712 C C . ASN A 1 341 ? -5.027 -5.955 27.890 1.00 92.94 341 ASN A C 1
ATOM 2714 O O . ASN A 1 341 ? -6.104 -6.177 27.339 1.00 92.94 341 ASN A O 1
ATOM 2718 N N . TRP A 1 342 ? -4.729 -4.743 28.360 1.00 94.44 342 TRP A N 1
ATOM 2719 C CA . TRP A 1 342 ? -5.577 -3.590 28.063 1.00 94.44 342 TRP A CA 1
ATOM 2720 C C . TRP A 1 342 ? -5.499 -3.221 26.582 1.00 94.44 342 TRP A C 1
ATOM 2722 O O . TRP A 1 342 ? -4.470 -3.483 25.954 1.00 94.44 342 TRP A O 1
ATOM 2732 N N . PRO A 1 343 ? -6.535 -2.567 26.029 1.00 95.94 343 PRO A N 1
ATOM 2733 C CA . PRO A 1 343 ? -6.414 -1.890 24.749 1.00 95.94 343 PRO A CA 1
ATOM 2734 C C . PRO A 1 343 ? -5.218 -0.931 24.740 1.00 95.94 343 PRO A C 1
ATOM 2736 O O . PRO A 1 343 ? -4.995 -0.189 25.702 1.00 95.94 343 PRO A O 1
ATOM 2739 N N . SER A 1 344 ? -4.465 -0.919 23.643 1.00 94.31 344 SER A N 1
ATOM 2740 C CA . SER A 1 344 ? -3.398 0.055 23.443 1.00 94.31 344 SER A CA 1
ATOM 2741 C C . SER A 1 344 ? -3.995 1.414 23.077 1.00 94.31 344 SER A C 1
ATOM 2743 O O . SER A 1 344 ? -4.551 1.593 21.994 1.00 94.31 344 SER A O 1
ATOM 2745 N N . PHE A 1 345 ? -3.897 2.367 24.002 1.00 93.69 345 PHE A N 1
ATOM 2746 C CA . PHE A 1 345 ? -4.266 3.772 23.807 1.00 93.69 345 PHE A CA 1
ATOM 2747 C C . PHE A 1 345 ? -3.018 4.653 23.721 1.00 93.69 345 PHE A C 1
ATOM 2749 O O . PHE A 1 345 ? -1.906 4.179 23.934 1.00 93.69 345 PHE A O 1
ATOM 2756 N N . LYS A 1 346 ? -3.197 5.957 23.475 1.00 91.62 346 LYS A N 1
ATOM 2757 C CA . LYS A 1 346 ? -2.099 6.919 23.250 1.00 91.62 346 LYS A CA 1
ATOM 2758 C C . LYS A 1 346 ? -1.230 6.565 22.034 1.00 91.62 346 LYS A C 1
ATOM 2760 O O . LYS A 1 346 ? -0.046 6.878 22.006 1.00 91.62 346 LYS A O 1
ATOM 2765 N N . VAL A 1 347 ? -1.865 5.978 21.022 1.00 92.06 347 VAL A N 1
ATOM 2766 C CA . VAL A 1 347 ? -1.286 5.666 19.712 1.00 92.06 347 VAL A CA 1
ATOM 2767 C C . VAL A 1 347 ? -1.965 6.551 18.666 1.00 92.06 347 VAL A C 1
ATOM 2769 O O . VAL A 1 347 ? -3.200 6.633 18.651 1.00 92.06 347 VAL A O 1
ATOM 2772 N N . SER A 1 348 ? -1.187 7.264 17.845 1.00 92.94 348 SER A N 1
ATOM 2773 C CA . SER A 1 348 ? -1.735 8.068 16.739 1.00 92.94 348 SER A CA 1
ATOM 2774 C C . SER A 1 348 ? -2.343 7.163 15.658 1.00 92.94 348 SER A C 1
ATOM 2776 O O . SER A 1 348 ? -2.064 5.961 15.617 1.00 92.94 348 SER A O 1
ATOM 2778 N N . TYR A 1 349 ? -3.171 7.708 14.763 1.00 92.12 349 TYR A N 1
ATOM 2779 C CA . TYR A 1 349 ? -3.664 6.932 13.620 1.00 92.12 349 TYR A CA 1
ATOM 2780 C C . TYR A 1 349 ? -2.492 6.421 12.766 1.00 92.12 349 TYR A C 1
ATOM 2782 O O . TYR A 1 349 ? -2.481 5.261 12.363 1.00 92.12 349 TYR A O 1
ATOM 2790 N N . PHE A 1 350 ? -1.469 7.253 12.547 1.00 86.50 350 PHE A N 1
ATOM 2791 C CA . PHE A 1 350 ? -0.305 6.891 11.736 1.00 86.50 350 PHE A CA 1
ATOM 2792 C C . PHE A 1 350 ? 0.527 5.771 12.371 1.00 86.50 350 PHE A C 1
ATOM 2794 O O . PHE A 1 350 ? 0.984 4.863 11.679 1.00 86.50 350 PHE A O 1
ATOM 2801 N N . GLU A 1 351 ? 0.693 5.781 13.693 1.00 85.31 351 GLU A N 1
ATOM 2802 C CA . GLU A 1 351 ? 1.348 4.686 14.414 1.00 85.31 351 GLU A CA 1
ATOM 2803 C C . GLU A 1 351 ? 0.515 3.403 14.402 1.00 85.31 351 GLU A C 1
ATOM 2805 O O . GLU A 1 351 ? 1.071 2.314 14.254 1.00 85.31 351 GLU A O 1
ATOM 2810 N N . ALA A 1 352 ? -0.811 3.518 14.531 1.00 92.06 352 ALA A N 1
ATOM 2811 C CA . ALA A 1 352 ? -1.727 2.390 14.406 1.00 92.06 352 ALA A CA 1
ATOM 2812 C C . ALA A 1 352 ? -1.655 1.768 13.004 1.00 92.06 352 ALA A C 1
ATOM 2814 O O . ALA A 1 352 ? -1.613 0.544 12.875 1.00 92.06 352 ALA A O 1
ATOM 2815 N N . GLU A 1 353 ? -1.573 2.599 11.962 1.00 83.38 353 GLU A N 1
ATOM 2816 C CA . GLU A 1 353 ? -1.423 2.159 10.579 1.00 83.38 353 GLU A CA 1
ATOM 2817 C C . GLU A 1 353 ? -0.069 1.480 10.347 1.00 83.38 353 GLU A C 1
ATOM 2819 O O . GLU A 1 353 ? -0.037 0.383 9.801 1.00 83.38 353 GLU A O 1
ATOM 2824 N N . ARG A 1 354 ? 1.040 2.046 10.843 1.00 79.12 354 ARG A N 1
ATOM 2825 C CA . ARG A 1 354 ? 2.367 1.405 10.762 1.00 79.12 354 ARG A CA 1
ATOM 2826 C C . ARG A 1 354 ? 2.436 0.099 11.551 1.00 79.12 354 ARG A C 1
ATOM 2828 O O . ARG A 1 354 ? 3.067 -0.854 11.102 1.00 79.12 354 ARG A O 1
ATOM 2835 N N . CYS A 1 355 ? 1.750 0.018 12.690 1.00 79.62 355 CYS A N 1
ATOM 2836 C CA . CYS A 1 355 ? 1.607 -1.222 13.450 1.00 79.62 355 CYS A CA 1
ATOM 2837 C C . CYS A 1 355 ? 0.804 -2.274 12.672 1.00 79.62 355 CYS A C 1
ATOM 2839 O O . CYS A 1 355 ? 1.216 -3.430 12.600 1.00 79.62 355 CYS A O 1
ATOM 2841 N N . ALA A 1 356 ? -0.298 -1.876 12.030 1.00 78.56 356 ALA A N 1
ATOM 2842 C CA . ALA A 1 356 ? -1.068 -2.761 11.161 1.00 78.56 356 ALA A CA 1
ATOM 2843 C C . ALA A 1 356 ? -0.222 -3.244 9.973 1.00 78.56 356 ALA A C 1
ATOM 2845 O O . ALA A 1 356 ? -0.128 -4.449 9.743 1.00 78.56 356 ALA A O 1
ATOM 2846 N N . LYS A 1 357 ? 0.462 -2.319 9.288 1.00 65.56 357 LYS A N 1
ATOM 2847 C CA . LYS A 1 357 ? 1.354 -2.575 8.149 1.00 65.56 357 LYS A CA 1
ATOM 2848 C C . LYS A 1 357 ? 2.505 -3.514 8.526 1.00 65.56 357 LYS A C 1
ATOM 2850 O O . LYS A 1 357 ? 2.808 -4.432 7.770 1.00 65.56 357 LYS A O 1
ATOM 2855 N N . TRP A 1 358 ? 3.068 -3.385 9.730 1.00 65.12 358 TRP A N 1
ATOM 2856 C CA . TRP A 1 358 ? 4.084 -4.309 10.256 1.00 65.12 358 TRP A CA 1
ATOM 2857 C C . TRP A 1 358 ? 3.593 -5.763 10.359 1.00 65.12 358 TRP A C 1
ATOM 2859 O O . TRP A 1 358 ? 4.390 -6.693 10.240 1.00 65.12 358 TRP A O 1
ATOM 2869 N N . LEU A 1 359 ? 2.283 -5.964 10.523 1.00 62.94 359 LEU A N 1
ATOM 2870 C CA . LEU A 1 359 ? 1.624 -7.273 10.523 1.00 62.94 359 LEU A CA 1
ATOM 2871 C C . LEU A 1 359 ? 0.936 -7.621 9.193 1.00 62.94 359 LEU A C 1
ATOM 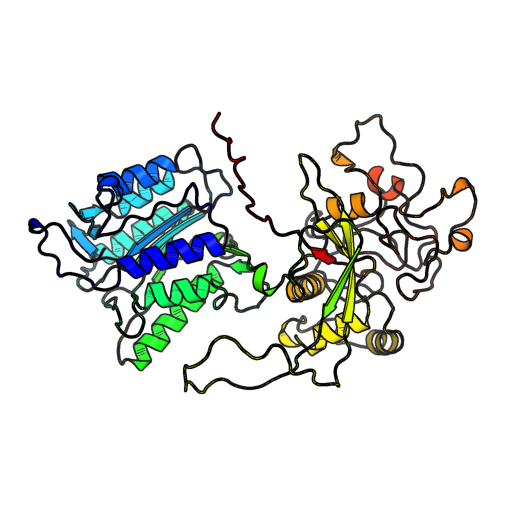2873 O O . LEU A 1 359 ? 0.201 -8.609 9.132 1.00 62.94 359 LEU A O 1
ATOM 2877 N N . GLY A 1 360 ? 1.087 -6.764 8.175 1.00 61.31 360 GLY A N 1
ATOM 2878 C CA . GLY A 1 360 ? 0.314 -6.765 6.925 1.00 61.31 360 GLY A CA 1
ATOM 2879 C C . GLY A 1 360 ? -1.170 -6.845 7.051 1.00 61.31 360 GLY A C 1
ATOM 2880 O O . GLY A 1 360 ? -1.854 -7.399 6.188 1.00 61.31 360 GLY A O 1
ATOM 2881 N N . ALA A 1 361 ? -1.642 -6.251 8.123 1.00 75.75 361 ALA A N 1
ATOM 2882 C CA . ALA A 1 361 ? -2.992 -5.808 8.234 1.00 75.75 361 ALA A CA 1
ATOM 2883 C C . ALA A 1 361 ? -3.106 -4.351 7.775 1.00 75.75 361 ALA A C 1
ATOM 2885 O O . ALA A 1 361 ? -2.127 -3.639 7.554 1.00 75.75 361 ALA A O 1
ATOM 2886 N N . SER A 1 362 ? -4.343 -3.896 7.701 1.00 84.19 362 SER A N 1
ATOM 2887 C CA . SER A 1 362 ? -4.703 -2.489 7.724 1.00 84.19 362 SER A CA 1
ATOM 2888 C C . SER A 1 362 ? -5.548 -2.202 8.963 1.00 84.19 362 SER A C 1
ATOM 2890 O O . SER A 1 362 ? -6.130 -3.106 9.569 1.00 84.19 362 SER A O 1
ATOM 2892 N N . VAL A 1 363 ? -5.658 -0.928 9.329 1.00 92.62 363 VAL A N 1
ATOM 2893 C CA . VAL A 1 363 ? -6.755 -0.472 10.193 1.00 92.62 363 VAL A CA 1
ATOM 2894 C C . VAL A 1 363 ? -8.069 -0.638 9.400 1.00 92.62 363 VAL A C 1
ATOM 2896 O O . VAL A 1 363 ? -8.068 -0.373 8.191 1.00 92.62 363 VAL A O 1
ATOM 2899 N N . PRO A 1 364 ? -9.174 -1.115 10.008 1.00 94.44 364 PRO A N 1
ATOM 2900 C CA . PRO A 1 364 ? -10.450 -1.261 9.307 1.00 94.44 364 PRO A CA 1
ATOM 2901 C C . PRO A 1 364 ? -10.946 0.076 8.749 1.00 94.44 364 PRO A C 1
ATOM 2903 O O . PRO A 1 364 ? -10.819 1.111 9.403 1.00 94.44 364 PRO A O 1
ATOM 2906 N N . ASP A 1 365 ? -11.595 0.061 7.588 1.00 90.31 365 ASP A N 1
ATOM 2907 C CA . ASP A 1 365 ? -12.507 1.151 7.231 1.00 90.31 365 ASP A CA 1
ATOM 2908 C C . ASP A 1 365 ? -13.823 1.048 8.035 1.00 90.31 365 ASP A C 1
ATOM 2910 O O . ASP A 1 365 ? -14.085 0.064 8.738 1.00 90.31 365 ASP A O 1
ATOM 2914 N N . THR A 1 366 ? -14.684 2.066 7.946 1.00 90.50 366 THR A N 1
ATOM 2915 C CA . THR A 1 366 ? -15.960 2.044 8.680 1.00 90.50 366 THR A CA 1
ATOM 2916 C C . THR A 1 366 ? -16.904 0.939 8.220 1.00 90.50 366 THR A C 1
ATOM 2918 O O . THR A 1 366 ? -17.639 0.422 9.043 1.00 90.50 366 THR A O 1
ATOM 2921 N N . GLU A 1 367 ? -16.926 0.575 6.934 1.00 87.06 367 GLU A N 1
ATOM 2922 C CA . GLU A 1 367 ? -17.817 -0.485 6.436 1.00 87.06 367 GLU A CA 1
ATOM 2923 C C . GLU A 1 367 ? -17.373 -1.862 6.950 1.00 87.06 367 GLU A C 1
ATOM 2925 O O . GLU A 1 367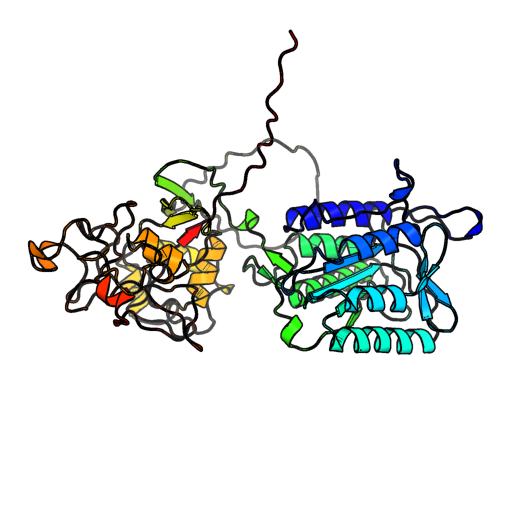 ? -18.199 -2.677 7.368 1.00 87.06 367 GLU A O 1
ATOM 2930 N N . GLN A 1 368 ? -16.066 -2.118 6.954 1.00 90.00 368 GLN A N 1
ATOM 2931 C CA . GLN A 1 368 ? -15.468 -3.325 7.511 1.00 90.00 368 GLN A CA 1
ATOM 2932 C C . GLN A 1 368 ? -15.763 -3.439 9.007 1.00 90.00 368 GLN A C 1
ATOM 2934 O O . GLN A 1 368 ? -16.198 -4.500 9.459 1.00 90.00 368 GLN A O 1
ATOM 2939 N N . TRP A 1 369 ? -15.582 -2.346 9.757 1.00 94.19 369 TRP A N 1
ATOM 2940 C CA . TRP A 1 369 ? -15.901 -2.307 11.182 1.00 94.19 369 TRP A CA 1
ATOM 2941 C C . TRP A 1 369 ? -17.400 -2.506 11.428 1.00 94.19 369 TRP A C 1
ATOM 2943 O O . TRP A 1 369 ? -17.769 -3.392 12.192 1.00 94.19 369 TRP A O 1
ATOM 2953 N N . ASP A 1 370 ? -18.262 -1.746 10.742 1.00 91.06 370 ASP A N 1
ATOM 2954 C CA . ASP A 1 370 ? -19.720 -1.759 10.930 1.00 91.06 370 ASP A CA 1
ATOM 2955 C C . ASP A 1 370 ? -20.288 -3.164 10.713 1.00 91.06 370 ASP A C 1
ATOM 2957 O O . ASP A 1 370 ? -20.998 -3.696 11.567 1.00 91.06 370 ASP A O 1
ATOM 2961 N N . VAL A 1 371 ? -19.907 -3.828 9.621 1.00 86.94 371 VAL A N 1
ATOM 2962 C CA . VAL A 1 371 ? -20.435 -5.166 9.344 1.00 86.94 371 VAL A CA 1
ATOM 2963 C C . VAL A 1 371 ? -19.840 -6.230 10.257 1.00 86.94 371 VAL A C 1
ATOM 2965 O O . VAL A 1 371 ? -20.553 -7.162 10.627 1.00 86.94 371 VAL A O 1
ATOM 2968 N N . ALA A 1 372 ? -18.573 -6.107 10.660 1.00 90.38 372 ALA A N 1
ATOM 2969 C CA . ALA A 1 372 ? -18.022 -6.976 11.699 1.00 90.38 372 ALA A CA 1
ATOM 2970 C C . ALA A 1 372 ? -18.775 -6.806 13.030 1.00 90.38 372 ALA A C 1
ATOM 2972 O O . ALA A 1 372 ? -19.027 -7.786 13.726 1.00 90.38 372 ALA A O 1
ATOM 2973 N N . ALA A 1 373 ? -19.211 -5.583 13.335 1.00 90.81 373 ALA A N 1
ATOM 2974 C CA . ALA A 1 373 ? -20.026 -5.264 14.500 1.00 90.81 373 ALA A CA 1
ATOM 2975 C C . ALA A 1 373 ? -21.444 -5.860 14.429 1.00 90.81 373 ALA A C 1
ATOM 2977 O O . ALA A 1 373 ? -22.122 -5.931 15.448 1.00 90.81 373 ALA A O 1
ATOM 2978 N N . GLY A 1 374 ? -21.892 -6.306 13.250 1.00 86.50 374 GLY A N 1
ATOM 2979 C CA . GLY A 1 374 ? -23.252 -6.792 13.002 1.00 86.50 374 GLY A CA 1
ATOM 2980 C C . GLY A 1 374 ? -24.189 -5.740 12.401 1.00 86.50 374 GLY A C 1
ATOM 2981 O O . GLY A 1 374 ? -25.366 -6.026 12.184 1.00 86.50 374 GLY A O 1
ATOM 2982 N N . LEU A 1 375 ? -23.686 -4.542 12.086 1.00 83.69 375 LEU A N 1
ATOM 2983 C CA . LEU A 1 375 ? -24.436 -3.513 11.376 1.00 83.69 375 LEU A CA 1
ATOM 2984 C C . LEU A 1 375 ? -24.284 -3.727 9.860 1.00 83.69 375 LEU A C 1
ATOM 2986 O O . LEU A 1 375 ? -23.188 -3.539 9.330 1.00 83.69 375 LEU A O 1
ATOM 2990 N N . PRO A 1 376 ? -25.338 -4.108 9.113 1.00 69.50 376 PRO A N 1
ATOM 2991 C CA . PRO A 1 376 ? -25.260 -4.152 7.654 1.00 69.50 376 PRO A CA 1
ATOM 2992 C C . PRO A 1 376 ? -24.841 -2.786 7.096 1.00 69.50 376 PRO A C 1
ATOM 2994 O O . PRO A 1 376 ? -25.091 -1.762 7.727 1.00 69.50 376 PRO A O 1
ATOM 2997 N N . ALA A 1 377 ? -24.220 -2.768 5.910 1.00 63.53 377 ALA A N 1
ATOM 2998 C CA . ALA A 1 377 ? -23.744 -1.542 5.266 1.00 63.53 377 ALA A CA 1
ATOM 2999 C C . ALA A 1 377 ? -24.869 -0.491 5.182 1.00 63.53 377 ALA A C 1
ATOM 3001 O O . ALA A 1 377 ? -25.724 -0.537 4.297 1.00 63.53 377 ALA A O 1
ATOM 3002 N N . TRP A 1 378 ? -24.870 0.454 6.123 1.00 58.38 378 TRP A N 1
ATOM 3003 C CA . TRP A 1 378 ? -26.001 1.348 6.381 1.00 58.38 378 TRP A CA 1
ATOM 3004 C C . TRP A 1 378 ? -26.232 2.348 5.250 1.00 58.38 378 TRP A C 1
ATOM 3006 O O . TRP A 1 378 ? -27.361 2.760 5.021 1.00 58.38 378 TRP A O 1
ATOM 3016 N N . GLN A 1 379 ? -25.194 2.655 4.463 1.00 54.56 379 GLN A N 1
ATOM 3017 C CA . GLN A 1 379 ? -25.314 3.447 3.233 1.00 54.56 379 GLN A CA 1
ATOM 3018 C C . GLN A 1 379 ? -26.233 2.795 2.183 1.00 54.56 379 GLN A C 1
ATOM 3020 O O . GLN A 1 379 ? -26.622 3.450 1.220 1.00 54.56 379 GLN A O 1
ATOM 3025 N N . LYS A 1 380 ? -26.562 1.507 2.350 1.00 55.69 380 LYS A N 1
ATOM 3026 C CA . LYS A 1 380 ? -27.482 0.758 1.490 1.00 55.69 380 LYS A CA 1
ATOM 3027 C C . LYS A 1 380 ? -28.820 0.443 2.150 1.00 55.69 380 LYS A C 1
ATOM 3029 O O . LYS A 1 380 ? -29.669 -0.134 1.473 1.00 55.69 380 LYS A O 1
ATOM 3034 N N . LEU A 1 381 ? -29.017 0.790 3.425 1.00 57.38 381 LEU A N 1
ATOM 3035 C CA . LEU A 1 381 ? -30.333 0.661 4.043 1.00 57.38 381 LEU A CA 1
ATOM 3036 C C . LEU A 1 381 ? -31.262 1.697 3.386 1.00 57.38 381 LEU A C 1
ATOM 3038 O O . LEU A 1 381 ? -30.915 2.879 3.334 1.00 57.38 381 LEU A O 1
ATOM 3042 N N . PRO A 1 382 ? -32.411 1.280 2.830 1.00 58.47 382 PRO A N 1
ATOM 3043 C CA . PRO A 1 382 ? -33.430 2.200 2.339 1.00 58.47 382 PRO A CA 1
ATOM 3044 C C . PRO A 1 382 ? -33.822 3.225 3.418 1.00 58.47 382 PRO A C 1
ATOM 3046 O O . PRO A 1 382 ? -33.863 2.879 4.594 1.00 58.47 382 PRO A O 1
ATOM 3049 N N . GLU A 1 383 ? -34.183 4.459 3.038 1.00 56.94 383 GLU A N 1
ATOM 3050 C CA . GLU A 1 383 ? -34.561 5.550 3.973 1.00 56.94 383 GLU A CA 1
ATOM 3051 C C . GLU A 1 383 ? -35.665 5.177 4.992 1.00 56.94 383 GLU A C 1
ATOM 3053 O O . GLU A 1 383 ? -35.884 5.886 5.972 1.00 56.94 383 GLU A O 1
ATOM 3058 N N . ASN A 1 384 ? -36.393 4.082 4.761 1.00 57.28 384 ASN A N 1
ATOM 3059 C CA . ASN A 1 384 ? -37.471 3.569 5.601 1.00 57.28 384 ASN A CA 1
ATOM 3060 C C . ASN A 1 384 ? -37.092 2.350 6.469 1.00 57.28 384 ASN A C 1
ATOM 3062 O O . ASN A 1 384 ? -37.940 1.893 7.242 1.00 57.28 384 ASN A O 1
ATOM 3066 N N . GLU A 1 385 ? -35.867 1.826 6.375 1.00 59.91 385 GLU A N 1
ATOM 3067 C CA . GLU A 1 385 ? -35.368 0.762 7.251 1.00 59.91 385 GLU A CA 1
ATOM 3068 C C . GLU A 1 385 ? -34.660 1.358 8.473 1.00 59.91 385 GLU A C 1
ATOM 3070 O O . GLU A 1 385 ? -33.753 2.180 8.364 1.00 59.91 385 GLU A O 1
ATOM 3075 N N . ARG A 1 386 ? -35.103 0.953 9.669 1.00 61.09 386 ARG A N 1
ATOM 3076 C CA . ARG A 1 386 ? -34.469 1.355 10.930 1.00 61.09 386 ARG A CA 1
ATOM 3077 C C . ARG A 1 386 ? -33.206 0.535 11.160 1.00 61.09 386 ARG A C 1
ATOM 3079 O O . ARG A 1 386 ? -33.160 -0.638 10.791 1.00 61.09 386 ARG A O 1
ATOM 3086 N N . ALA A 1 387 ? -32.225 1.136 11.832 1.00 65.25 387 ALA A N 1
ATOM 3087 C CA . ALA A 1 387 ? -31.075 0.404 12.348 1.00 65.25 387 ALA A CA 1
ATOM 3088 C C . ALA A 1 387 ? -31.536 -0.818 13.172 1.00 65.25 387 ALA A C 1
ATOM 3090 O O . ALA A 1 387 ? -32.580 -0.736 13.834 1.00 65.25 387 ALA A O 1
ATOM 3091 N N . PRO A 1 388 ? -30.783 -1.935 13.159 1.00 70.12 388 PRO A N 1
ATOM 3092 C CA . PRO A 1 388 ? -31.078 -3.066 14.027 1.00 70.12 388 PRO A CA 1
ATOM 3093 C C . PRO A 1 388 ? -31.193 -2.604 15.484 1.00 70.12 388 PRO A C 1
ATOM 3095 O O . PRO A 1 388 ? -30.399 -1.782 15.946 1.00 70.12 388 PRO A O 1
ATOM 3098 N N . GLU A 1 389 ? -32.185 -3.116 16.213 1.00 72.75 389 GLU A N 1
ATOM 3099 C CA . GLU A 1 389 ? -32.315 -2.813 17.639 1.00 72.75 389 GLU A CA 1
ATOM 3100 C C . GLU A 1 389 ? -31.108 -3.377 18.409 1.00 72.75 389 GLU A C 1
ATOM 3102 O O . GLU A 1 389 ? -30.760 -4.548 18.260 1.00 72.75 389 GLU A O 1
ATOM 3107 N N . GLY A 1 390 ? -30.487 -2.552 19.259 1.00 81.19 390 GLY A N 1
ATOM 3108 C CA . GLY A 1 390 ? -29.329 -2.934 20.072 1.00 81.19 390 GLY A CA 1
ATOM 3109 C C . GLY A 1 390 ? -28.005 -2.371 19.554 1.00 81.19 390 GLY A C 1
ATOM 3110 O O . GLY A 1 390 ? -27.947 -1.258 19.033 1.00 81.19 390 GLY A O 1
ATOM 3111 N N . GLY A 1 391 ? -26.931 -3.125 19.759 1.00 86.25 391 GLY A N 1
ATOM 3112 C CA . GLY A 1 391 ? -25.562 -2.776 19.390 1.00 86.25 391 GLY A CA 1
ATOM 3113 C C . GLY A 1 391 ? -24.732 -4.043 19.179 1.00 86.25 391 GLY A C 1
ATOM 3114 O O . GLY A 1 391 ? -25.310 -5.129 19.081 1.00 86.25 391 GLY A O 1
ATOM 3115 N N . PRO A 1 392 ? -23.396 -3.944 19.112 1.00 88.19 392 PRO A N 1
ATOM 3116 C CA . PRO A 1 392 ? -22.533 -5.069 18.756 1.00 88.19 392 PRO A CA 1
ATOM 3117 C C . PRO A 1 392 ? -22.303 -6.040 19.931 1.00 88.19 392 PRO A C 1
ATOM 3119 O O . PRO A 1 392 ? -21.178 -6.294 20.353 1.00 88.19 392 PRO A O 1
ATOM 3122 N N . PHE A 1 393 ? -23.394 -6.572 20.483 1.00 84.31 393 PHE A N 1
ATOM 3123 C CA . PHE A 1 393 ? -23.433 -7.449 21.649 1.00 84.31 393 PHE A CA 1
ATOM 3124 C C . PHE A 1 393 ? -24.560 -8.491 21.539 1.00 84.31 393 PHE A C 1
ATOM 3126 O O . PHE A 1 393 ? -25.594 -8.260 20.918 1.00 84.31 393 PHE A O 1
ATOM 3133 N N . LEU A 1 394 ? -24.390 -9.646 22.194 1.00 71.38 394 LEU A N 1
ATOM 3134 C CA . LEU A 1 394 ? -25.208 -10.854 21.970 1.00 71.38 394 LEU A CA 1
ATOM 3135 C C . LEU A 1 394 ? -26.686 -10.777 22.418 1.00 71.38 394 LEU A C 1
ATOM 3137 O O . LEU A 1 394 ? -27.426 -11.735 22.188 1.00 71.38 394 LEU A O 1
ATOM 3141 N N . ARG A 1 395 ? -27.125 -9.728 23.131 1.00 63.12 395 ARG A N 1
ATOM 3142 C CA . ARG A 1 395 ? -28.498 -9.627 23.676 1.00 63.12 395 ARG A CA 1
ATOM 3143 C C . ARG A 1 395 ? -29.05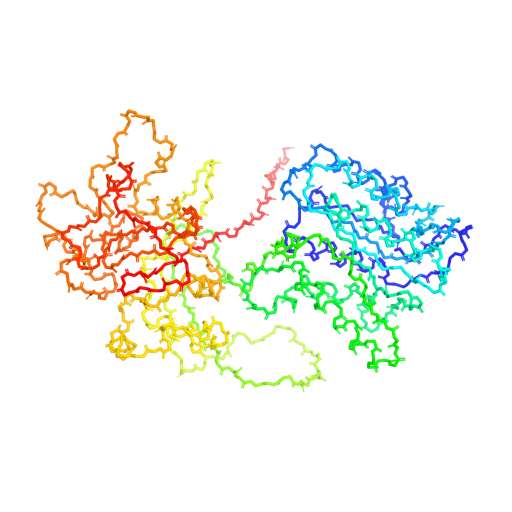2 -8.198 23.628 1.00 63.12 395 ARG A C 1
ATOM 3145 O O . ARG A 1 395 ? -28.349 -7.294 24.067 1.00 63.12 395 ARG A O 1
ATOM 3152 N N . PRO A 1 396 ? -30.309 -7.973 23.199 1.00 57.59 396 PRO A N 1
ATOM 3153 C CA . PRO A 1 396 ? -30.928 -6.646 23.220 1.00 57.59 396 PRO A CA 1
ATOM 3154 C C . PRO A 1 396 ? -30.941 -6.016 24.624 1.00 57.59 396 PRO A C 1
ATOM 3156 O O . PRO A 1 396 ? -31.244 -6.688 25.609 1.00 57.59 396 PRO A O 1
ATOM 3159 N N . LEU A 1 397 ? -30.711 -4.699 24.715 1.00 54.91 397 LEU A N 1
ATOM 3160 C CA . LEU A 1 397 ? -30.773 -3.919 25.970 1.00 54.91 397 LEU A CA 1
ATOM 3161 C C . LEU A 1 397 ? -32.144 -3.935 26.663 1.00 54.91 397 LEU A C 1
ATOM 3163 O O . LEU A 1 397 ? -32.254 -3.546 27.820 1.00 54.91 397 LEU A O 1
ATOM 3167 N N . LEU A 1 398 ? -33.193 -4.406 25.985 1.00 50.53 398 LEU A N 1
ATOM 3168 C CA . LEU A 1 398 ? -34.540 -4.533 26.548 1.00 50.53 398 LEU A CA 1
ATOM 3169 C C . LEU A 1 398 ? -34.607 -5.491 27.760 1.00 50.53 398 LEU A C 1
ATOM 3171 O O . LEU A 1 398 ? -35.607 -5.475 28.475 1.00 50.53 398 LEU A O 1
ATOM 3175 N N . GLU A 1 399 ? -33.554 -6.276 28.027 1.00 47.19 399 GLU A N 1
ATOM 3176 C CA . GLU A 1 399 ? -33.460 -7.195 29.172 1.00 47.19 399 GLU A CA 1
ATOM 3177 C C . GLU A 1 399 ? -32.509 -6.740 30.313 1.00 47.19 399 GLU A C 1
ATOM 3179 O O . GLU A 1 399 ? -32.367 -7.484 31.284 1.00 47.19 399 GLU A O 1
ATOM 3184 N N . GLY A 1 400 ? -31.886 -5.544 30.273 1.00 50.75 400 GLY A N 1
ATOM 3185 C CA . GLY A 1 400 ? -30.997 -5.087 31.364 1.00 50.75 400 GLY A CA 1
ATOM 3186 C C . GLY A 1 400 ? -30.293 -3.729 31.180 1.00 50.75 400 GLY A C 1
ATOM 3187 O O . GLY A 1 400 ? -30.448 -3.046 30.174 1.00 50.75 400 GLY A O 1
ATOM 3188 N N . THR A 1 401 ? -29.503 -3.325 32.179 1.00 57.56 401 THR A N 1
ATOM 3189 C CA . THR A 1 401 ? -28.564 -2.184 32.126 1.00 57.56 401 THR A CA 1
ATOM 3190 C C . THR A 1 401 ? -27.225 -2.616 31.512 1.00 57.56 401 THR A C 1
ATOM 3192 O O . THR A 1 401 ? -26.921 -3.802 31.447 1.00 57.56 401 THR A O 1
ATOM 3195 N N . ALA A 1 402 ? -26.363 -1.694 31.079 1.00 56.31 402 ALA A N 1
ATOM 3196 C CA . ALA A 1 402 ? -25.066 -2.073 30.501 1.00 56.31 402 ALA A CA 1
ATOM 3197 C C . ALA A 1 402 ? -24.102 -2.760 31.489 1.00 56.31 402 ALA A C 1
ATOM 3199 O O . ALA A 1 402 ? -23.235 -3.527 31.074 1.00 56.31 402 ALA A O 1
ATOM 3200 N N . THR A 1 403 ? -24.322 -2.579 32.795 1.00 59.25 403 THR A N 1
ATOM 3201 C CA . THR A 1 403 ? -23.720 -3.409 33.847 1.00 59.25 403 THR A CA 1
ATOM 3202 C C . THR A 1 403 ? -24.200 -4.864 33.815 1.00 59.25 403 THR A C 1
ATOM 3204 O O . THR A 1 403 ? -23.412 -5.758 34.109 1.00 59.25 403 THR A O 1
ATOM 3207 N N . ASP A 1 404 ? -25.445 -5.123 33.403 1.00 61.03 404 ASP A N 1
ATOM 3208 C CA . ASP A 1 404 ? -25.993 -6.480 33.237 1.00 61.03 404 ASP A CA 1
ATOM 3209 C C . ASP A 1 404 ? -25.495 -7.154 31.946 1.00 61.03 404 ASP A C 1
ATOM 3211 O O . ASP A 1 404 ? -25.394 -8.379 31.883 1.00 61.03 404 ASP A O 1
ATOM 3215 N N . LEU A 1 405 ? -25.133 -6.360 30.930 1.00 65.44 405 LEU A N 1
ATOM 3216 C CA . LEU A 1 405 ? -24.527 -6.835 29.681 1.00 65.44 405 LEU A CA 1
ATOM 3217 C C . LEU A 1 405 ? -23.011 -7.067 29.788 1.00 65.44 405 LEU A C 1
ATOM 3219 O O . LEU A 1 405 ? -22.403 -7.525 28.830 1.00 65.44 405 LEU A O 1
ATOM 3223 N N . ASP A 1 406 ? -22.381 -6.810 30.936 1.00 81.38 406 ASP A N 1
ATOM 3224 C CA . ASP A 1 406 ? -20.943 -7.054 31.124 1.00 81.38 406 ASP A CA 1
ATOM 3225 C C . ASP A 1 406 ? -20.077 -6.365 30.045 1.00 81.38 406 ASP A C 1
ATOM 3227 O O . ASP A 1 406 ? -19.136 -6.964 29.532 1.00 81.38 406 ASP A O 1
ATOM 3231 N N . ILE A 1 407 ? -20.415 -5.120 29.684 1.00 83.25 407 ILE A N 1
ATOM 3232 C CA . ILE A 1 407 ? -19.694 -4.284 28.707 1.00 83.25 407 ILE A CA 1
ATOM 3233 C C . ILE A 1 407 ? -18.738 -3.340 29.454 1.00 83.25 407 ILE A C 1
ATOM 3235 O O . ILE A 1 407 ? -19.061 -2.844 30.535 1.00 83.25 407 ILE A O 1
ATOM 3239 N N . ALA A 1 408 ? -17.551 -3.081 28.900 1.00 85.44 408 ALA A N 1
ATOM 3240 C CA . ALA A 1 408 ? -16.555 -2.180 29.489 1.00 85.44 408 ALA A CA 1
ATOM 3241 C C . ALA A 1 408 ? -16.916 -0.694 29.269 1.00 85.44 408 ALA A C 1
ATOM 3243 O O . ALA A 1 408 ? -16.343 -0.009 28.424 1.00 85.44 408 ALA A O 1
ATOM 3244 N N . VAL A 1 409 ? -17.898 -0.221 30.030 1.00 81.94 409 VAL A N 1
ATOM 3245 C CA . VAL A 1 409 ? -18.337 1.180 30.140 1.00 81.94 409 VAL A CA 1
ATOM 3246 C C . VAL A 1 409 ? -18.392 1.576 31.629 1.00 81.94 409 VAL A C 1
ATOM 3248 O O . VAL A 1 409 ? -18.121 0.743 32.496 1.00 81.94 409 VAL A O 1
ATOM 3251 N N . PHE A 1 410 ? -18.726 2.827 31.968 1.00 84.62 410 PHE A N 1
ATOM 3252 C CA . PHE A 1 410 ? -18.790 3.336 33.355 1.00 84.62 410 PHE A CA 1
ATOM 3253 C C . PHE A 1 410 ? -17.461 3.445 34.125 1.00 84.62 410 PHE A C 1
ATOM 3255 O O . PHE A 1 410 ? -17.436 3.390 35.356 1.00 84.62 410 PHE A O 1
ATOM 3262 N N . GLY A 1 411 ? -16.350 3.672 33.430 1.00 83.44 411 GLY A N 1
ATOM 3263 C CA . GLY A 1 411 ? -15.136 4.227 34.037 1.00 83.44 411 GLY A CA 1
ATOM 3264 C C . GLY A 1 411 ? -14.062 3.196 34.361 1.00 83.44 411 GLY A C 1
ATOM 3265 O O . GLY A 1 411 ? -13.143 3.490 35.127 1.00 83.44 411 GLY A O 1
ATOM 3266 N N . ALA A 1 412 ? -14.157 2.001 33.778 1.00 86.19 412 ALA A N 1
ATOM 3267 C CA . ALA A 1 412 ? -13.165 0.949 33.936 1.00 86.19 412 ALA A CA 1
ATOM 3268 C C . ALA A 1 412 ? -12.715 0.399 32.578 1.00 86.19 412 ALA A C 1
ATOM 3270 O O . ALA A 1 412 ? -13.493 -0.213 31.850 1.00 86.19 412 ALA A O 1
ATOM 3271 N N . ILE A 1 413 ? -11.421 0.561 32.292 1.00 92.50 413 ILE A N 1
ATOM 3272 C CA . ILE A 1 413 ? -10.734 -0.195 31.242 1.00 92.50 413 ILE A CA 1
ATOM 3273 C C . ILE A 1 413 ? -10.651 -1.651 31.695 1.00 92.50 413 ILE A C 1
ATOM 3275 O O . ILE A 1 413 ? -10.361 -1.926 32.865 1.00 92.50 413 ILE A O 1
ATOM 3279 N N . ARG A 1 414 ? -10.900 -2.580 30.775 1.00 92.94 414 ARG A N 1
ATOM 3280 C CA . ARG A 1 414 ? -10.832 -4.017 31.038 1.00 92.94 414 ARG A CA 1
ATOM 3281 C C . ARG A 1 414 ? -9.850 -4.684 30.094 1.00 92.94 414 ARG A C 1
ATOM 3283 O O . ARG A 1 414 ? -9.656 -4.234 28.967 1.00 92.94 414 ARG A O 1
ATOM 3290 N N . ASP A 1 415 ? -9.280 -5.790 30.555 1.00 94.62 415 ASP A N 1
ATOM 3291 C CA . ASP A 1 415 ? -8.555 -6.717 29.693 1.00 94.62 415 ASP A CA 1
ATOM 3292 C C . ASP A 1 415 ? -9.443 -7.094 28.506 1.00 94.62 415 ASP A C 1
ATOM 3294 O O . ASP A 1 415 ? -10.625 -7.428 28.692 1.00 94.62 415 ASP A O 1
ATOM 3298 N N . VAL A 1 416 ? -8.880 -7.013 27.301 1.00 92.31 416 VAL A N 1
ATOM 3299 C CA . VAL A 1 416 ? -9.643 -7.255 26.080 1.00 92.31 416 VAL A CA 1
ATOM 3300 C C . VAL A 1 416 ? -10.266 -8.650 26.090 1.00 92.31 416 VAL A C 1
ATOM 3302 O O . VAL A 1 416 ? -9.677 -9.624 26.563 1.00 92.31 416 VAL A O 1
ATOM 3305 N N . GLY A 1 417 ? -11.500 -8.744 25.609 1.00 86.94 417 GLY A N 1
ATOM 3306 C CA . GLY A 1 417 ? -12.258 -9.985 25.509 1.00 86.94 417 GLY A CA 1
ATOM 3307 C C . GLY A 1 417 ? -12.798 -10.543 26.833 1.00 86.94 417 GLY A C 1
ATOM 3308 O O . GLY A 1 417 ? -13.438 -11.599 26.826 1.00 86.94 417 GLY A O 1
ATOM 3309 N N . THR A 1 418 ? -12.600 -9.856 27.966 1.00 90.00 418 THR A N 1
ATOM 3310 C CA . THR A 1 418 ? -13.171 -10.274 29.264 1.00 90.00 418 THR A CA 1
ATOM 3311 C C . THR A 1 418 ? -14.633 -9.875 29.458 1.00 90.00 418 THR A C 1
ATOM 3313 O O . THR A 1 418 ? -15.289 -10.415 30.352 1.00 90.00 418 THR A O 1
ATOM 3316 N N . ALA A 1 419 ? -15.147 -8.946 28.649 1.00 87.44 419 ALA A N 1
ATOM 3317 C CA . ALA A 1 419 ? -16.556 -8.578 28.590 1.00 87.44 419 ALA A CA 1
ATOM 3318 C C . ALA A 1 419 ? -17.362 -9.708 27.923 1.00 87.44 419 ALA A C 1
ATOM 3320 O O . ALA A 1 419 ? -17.226 -9.977 26.728 1.00 87.44 419 ALA A O 1
ATOM 3321 N N . LYS A 1 420 ? -18.175 -10.443 28.692 1.00 81.88 420 LYS A N 1
ATOM 3322 C CA . LYS A 1 420 ? -18.797 -11.690 28.210 1.00 81.88 420 LYS A CA 1
ATOM 3323 C C . LYS A 1 420 ? -19.854 -11.477 27.137 1.00 81.88 420 LYS A C 1
ATOM 3325 O O . LYS A 1 420 ? -20.017 -12.371 26.302 1.00 81.88 420 LYS A O 1
ATOM 3330 N N . HIS A 1 421 ? -20.587 -10.364 27.182 1.00 82.19 421 HIS A N 1
ATOM 3331 C CA . HIS A 1 421 ? -21.648 -10.097 26.210 1.00 82.19 421 HIS A CA 1
ATOM 3332 C C . HIS A 1 421 ? -21.316 -8.993 25.203 1.00 82.19 421 HIS A C 1
ATOM 3334 O O . HIS A 1 421 ? -22.049 -8.899 24.223 1.00 82.19 421 HIS A O 1
ATOM 3340 N N . ASP A 1 422 ? -20.200 -8.264 25.353 1.00 88.75 422 ASP A N 1
ATOM 3341 C CA . ASP A 1 422 ? -19.649 -7.380 24.307 1.00 88.75 422 ASP A CA 1
ATOM 3342 C C . ASP A 1 422 ? -18.991 -8.210 23.194 1.00 88.75 422 ASP A C 1
ATOM 3344 O O . ASP A 1 422 ? -17.769 -8.354 23.100 1.00 88.75 422 ASP A O 1
ATOM 3348 N N . ARG A 1 423 ? -19.841 -8.880 22.416 1.00 88.81 423 ARG A N 1
ATOM 3349 C CA . ARG A 1 423 ? -19.450 -9.785 21.344 1.00 88.81 423 ARG A CA 1
ATOM 3350 C C . ARG A 1 423 ? -20.459 -9.711 20.206 1.00 88.81 423 ARG A C 1
ATOM 3352 O O . ARG A 1 423 ? -21.640 -9.982 20.413 1.00 88.81 423 ARG A O 1
ATOM 3359 N N . ALA A 1 424 ? -19.967 -9.417 19.013 1.00 85.50 424 ALA A N 1
ATOM 3360 C CA . ALA A 1 424 ? -20.718 -9.481 17.772 1.00 85.50 424 ALA A CA 1
ATOM 3361 C C . ALA A 1 424 ? -20.879 -10.934 17.287 1.00 85.50 424 ALA A C 1
ATOM 3363 O O . ALA A 1 424 ? -20.122 -11.832 17.673 1.00 85.50 424 ALA A O 1
ATOM 3364 N N . ASP A 1 425 ? -21.832 -11.163 16.383 1.00 77.56 425 ASP A N 1
ATOM 3365 C CA . ASP A 1 425 ? -22.161 -12.500 15.867 1.00 77.56 425 ASP A CA 1
ATOM 3366 C C . ASP A 1 425 ? -20.986 -13.188 15.165 1.00 77.56 425 ASP A C 1
ATOM 3368 O O . ASP A 1 425 ? -20.801 -14.400 15.298 1.00 77.56 425 ASP A O 1
ATOM 3372 N N . CYS A 1 426 ? -20.146 -12.419 14.463 1.00 73.19 426 CYS A N 1
ATOM 3373 C CA . CYS A 1 426 ? -18.953 -12.954 13.808 1.00 73.19 426 CYS A CA 1
ATOM 3374 C C . CYS A 1 426 ? -17.847 -13.358 14.798 1.00 73.19 426 CYS A C 1
ATOM 3376 O O . CYS A 1 426 ? -16.856 -13.947 14.389 1.00 73.19 426 CYS A O 1
ATOM 3378 N N . GLY A 1 427 ? -18.019 -13.089 16.095 1.00 82.69 427 GLY A N 1
ATOM 3379 C CA . GLY A 1 427 ? -17.115 -13.507 17.163 1.00 82.69 427 GLY A CA 1
ATOM 3380 C C . GLY A 1 427 ? -16.218 -12.402 17.708 1.00 82.69 427 GLY A C 1
ATOM 3381 O O . GLY A 1 427 ? -15.617 -12.604 18.763 1.00 82.69 427 GLY A O 1
ATOM 3382 N N . VAL A 1 428 ? -16.189 -11.257 17.032 1.00 90.19 428 VAL A N 1
ATOM 3383 C CA . VAL A 1 428 ? -15.444 -10.051 17.393 1.00 90.19 428 VAL A CA 1
ATOM 3384 C C . VAL A 1 428 ? -15.977 -9.436 18.689 1.00 90.19 428 VAL A C 1
ATOM 3386 O O . VAL A 1 428 ? -17.172 -9.513 18.963 1.00 90.19 428 VAL A O 1
ATOM 3389 N N . ARG A 1 429 ? -15.096 -8.854 19.503 1.00 92.75 429 ARG A N 1
ATOM 3390 C CA . ARG A 1 429 ? -15.378 -8.415 20.873 1.00 92.75 429 ARG A CA 1
ATOM 3391 C C . ARG A 1 429 ? -15.043 -6.949 21.119 1.00 92.75 429 ARG A C 1
ATOM 3393 O O . ARG A 1 429 ? -14.355 -6.301 20.317 1.00 92.75 429 ARG A O 1
ATOM 3400 N N . ASP A 1 430 ? -15.515 -6.471 22.269 1.00 93.19 430 ASP A N 1
ATOM 3401 C CA . ASP A 1 430 ? -15.246 -5.141 22.819 1.00 93.19 430 ASP A CA 1
ATOM 3402 C C . ASP A 1 430 ? -15.588 -4.019 21.832 1.00 93.19 430 ASP A C 1
ATOM 3404 O O . ASP A 1 430 ? -14.852 -3.043 21.710 1.00 93.19 430 ASP A O 1
ATOM 3408 N N . MET A 1 431 ? -16.643 -4.189 21.038 1.00 93.19 431 MET A N 1
ATOM 3409 C CA . MET A 1 431 ? -17.045 -3.208 20.026 1.00 93.19 431 MET A CA 1
ATOM 3410 C C . MET A 1 431 ? -18.037 -2.197 20.602 1.00 93.19 431 MET A C 1
ATOM 3412 O O . MET A 1 431 ? -18.183 -1.109 20.052 1.00 93.19 431 MET A O 1
ATOM 3416 N N . ALA A 1 432 ? -18.714 -2.539 21.702 1.00 92.19 432 ALA A N 1
ATOM 3417 C CA . ALA A 1 432 ? -19.704 -1.684 22.342 1.00 92.19 432 ALA A CA 1
ATOM 3418 C C . ALA A 1 432 ? -19.110 -0.734 23.393 1.00 92.19 432 ALA A C 1
ATOM 3420 O O . ALA A 1 432 ? -19.758 0.244 23.772 1.00 92.19 432 ALA A O 1
ATOM 3421 N N . GLY A 1 433 ? -17.893 -1.012 23.860 1.00 91.75 433 GLY A N 1
ATOM 3422 C CA . GLY A 1 433 ? -17.152 -0.198 24.818 1.00 91.75 433 GLY A CA 1
ATOM 3423 C C . GLY A 1 433 ? -15.653 -0.501 24.800 1.00 91.75 433 GLY A C 1
ATOM 3424 O O . GLY A 1 433 ? -15.073 -0.839 23.770 1.00 91.75 433 GLY A O 1
ATOM 3425 N N . ASN A 1 434 ? -15.010 -0.373 25.960 1.00 94.38 434 ASN A N 1
ATOM 3426 C CA . ASN A 1 434 ? -13.568 -0.560 26.155 1.00 94.38 434 ASN A CA 1
ATOM 3427 C C . ASN A 1 434 ? -12.693 0.361 25.282 1.00 94.38 434 ASN A C 1
ATOM 3429 O O . ASN A 1 434 ? -11.564 0.010 24.944 1.00 94.38 434 ASN A O 1
ATOM 3433 N N . GLY A 1 435 ? -13.214 1.528 24.896 1.00 94.56 435 GLY A N 1
ATOM 3434 C CA . GLY A 1 435 ? -12.531 2.506 24.056 1.00 94.56 435 GLY A CA 1
ATOM 3435 C C . GLY A 1 435 ? -13.076 2.588 22.628 1.00 94.56 435 GLY A C 1
ATOM 3436 O O . GLY A 1 435 ? -13.585 1.621 22.052 1.00 94.56 435 GLY A O 1
ATOM 3437 N N . LEU A 1 436 ? -12.923 3.782 22.068 1.00 96.19 436 LEU A N 1
ATOM 3438 C CA . LEU A 1 436 ? -13.085 4.085 20.654 1.00 96.19 436 LEU A CA 1
ATOM 3439 C C . LEU A 1 436 ? -11.941 3.470 19.841 1.00 96.19 436 LEU A C 1
ATOM 3441 O O . LEU A 1 436 ? -10.916 3.046 20.381 1.00 96.19 436 LEU A O 1
ATOM 3445 N N . GLU A 1 437 ? -12.109 3.441 18.527 1.00 97.12 437 GLU A N 1
ATOM 3446 C CA . GLU A 1 437 ? -11.176 2.825 17.599 1.00 97.12 437 GLU A CA 1
ATOM 3447 C C . GLU A 1 437 ? -10.985 3.645 16.340 1.00 97.12 437 GLU A C 1
ATOM 3449 O O . GLU A 1 437 ? -11.951 4.133 15.746 1.00 97.12 437 GLU A O 1
ATOM 3454 N N . TRP A 1 438 ? -9.724 3.736 15.928 1.00 97.81 438 TRP A N 1
ATOM 3455 C CA . TRP A 1 438 ? -9.340 4.271 14.636 1.00 97.81 438 TRP A CA 1
ATOM 3456 C C . TRP A 1 438 ? -10.001 3.491 13.495 1.00 97.81 438 TRP A C 1
ATOM 3458 O O . TRP A 1 438 ? -10.001 2.258 13.490 1.00 97.81 438 TRP A O 1
ATOM 3468 N N . THR A 1 439 ? -10.512 4.223 12.502 1.00 95.81 439 THR A N 1
ATOM 3469 C CA . THR A 1 439 ? -10.862 3.675 11.187 1.00 95.81 439 THR A CA 1
ATOM 3470 C C . THR A 1 439 ? -10.170 4.465 10.083 1.00 95.81 439 THR A C 1
ATOM 3472 O O . THR A 1 439 ? -9.816 5.624 10.280 1.00 95.81 439 THR A O 1
ATOM 3475 N N . SER A 1 440 ? -9.989 3.861 8.911 1.00 91.00 440 SER A N 1
ATOM 3476 C CA . SER A 1 440 ? -9.310 4.494 7.769 1.00 91.00 440 SER A CA 1
ATOM 3477 C C . SER A 1 440 ? -10.193 5.456 6.955 1.00 91.00 440 SER A C 1
ATOM 3479 O O . SER A 1 440 ? -9.733 6.048 5.977 1.00 91.00 440 SER A O 1
ATOM 3481 N N . LYS A 1 441 ? -11.462 5.668 7.339 1.00 89.50 441 LYS A N 1
ATOM 3482 C CA . LYS A 1 441 ? -12.360 6.591 6.625 1.00 89.50 441 LYS A CA 1
ATOM 3483 C C . LYS A 1 441 ? -12.223 8.018 7.149 1.00 89.50 441 LYS A C 1
ATOM 3485 O O . LYS A 1 441 ? -12.400 8.262 8.338 1.00 89.50 441 LYS A O 1
ATOM 3490 N N . LYS A 1 442 ? -11.991 8.965 6.241 1.00 88.25 442 LYS A N 1
ATOM 3491 C CA . LYS A 1 442 ? -11.884 10.397 6.557 1.00 88.25 442 LYS A CA 1
ATOM 3492 C C . LYS A 1 442 ? -13.250 11.059 6.771 1.00 88.25 442 LYS A C 1
ATOM 3494 O O . LYS A 1 442 ? -14.211 10.733 6.070 1.00 88.25 442 LYS A O 1
ATOM 3499 N N . ASP A 1 443 ? -13.287 12.037 7.670 1.00 85.12 443 ASP A N 1
ATOM 3500 C CA . ASP A 1 443 ? -14.337 13.050 7.819 1.00 85.12 443 ASP A CA 1
ATOM 3501 C C . ASP A 1 443 ? -13.687 14.437 7.851 1.00 85.12 443 ASP A C 1
ATOM 3503 O O . ASP A 1 443 ? -13.129 14.882 8.853 1.00 85.12 443 ASP A O 1
ATOM 3507 N N . GLY A 1 444 ? -13.656 15.088 6.686 1.00 88.75 444 GLY A N 1
ATOM 3508 C CA . GLY A 1 444 ? -12.825 16.272 6.488 1.00 88.75 444 GLY A CA 1
ATOM 3509 C C . GLY A 1 444 ? -11.334 15.956 6.722 1.00 88.75 444 GLY A C 1
ATOM 3510 O O . GLY A 1 444 ? -10.810 15.064 6.049 1.00 88.75 444 GLY A O 1
ATOM 3511 N N . PRO A 1 445 ? -10.633 16.696 7.607 1.00 87.19 445 PRO A N 1
ATOM 3512 C CA . PRO A 1 445 ? -9.235 16.427 7.956 1.00 87.19 445 PRO A CA 1
ATOM 3513 C C . PRO A 1 445 ? -9.060 15.295 8.984 1.00 87.19 445 PRO A C 1
ATOM 3515 O O . PRO A 1 445 ? -7.941 14.814 9.160 1.00 87.19 445 PRO A O 1
ATOM 3518 N N . ASP A 1 446 ? -10.139 14.881 9.647 1.00 93.44 446 ASP A N 1
ATOM 3519 C CA . ASP A 1 446 ? -10.115 13.915 10.741 1.00 93.44 446 ASP A CA 1
ATOM 3520 C C . ASP A 1 446 ? -10.397 12.491 10.241 1.00 93.44 446 ASP A C 1
ATOM 3522 O O . ASP A 1 446 ? -10.872 12.273 9.123 1.00 93.44 446 ASP A O 1
ATOM 3526 N N . MET A 1 447 ? -10.158 11.505 11.106 1.00 92.88 447 MET A N 1
ATOM 3527 C CA . MET A 1 447 ? -10.564 10.116 10.894 1.00 92.88 447 MET A CA 1
ATOM 3528 C C . MET A 1 447 ? -11.855 9.824 11.654 1.00 92.88 447 MET A C 1
ATOM 3530 O O . MET A 1 447 ? -11.962 10.142 12.840 1.00 92.88 447 MET A O 1
ATOM 3534 N N . LEU A 1 448 ? -12.824 9.188 10.993 1.00 93.19 448 LEU A N 1
ATOM 3535 C CA . LEU A 1 448 ? -14.023 8.680 11.656 1.00 93.19 448 LEU A CA 1
ATOM 3536 C C . LEU A 1 448 ? -13.645 7.586 12.647 1.00 93.19 448 LEU A C 1
ATOM 3538 O O . LEU A 1 448 ? -12.833 6.706 12.351 1.00 93.19 448 LEU A O 1
ATOM 3542 N N . LEU A 1 449 ? -14.284 7.608 13.809 1.00 95.56 449 LEU A N 1
ATOM 3543 C CA . LEU A 1 449 ? -14.089 6.596 14.836 1.00 95.56 449 LEU A CA 1
ATOM 3544 C C . LEU A 1 449 ? -15.246 5.593 14.856 1.00 95.56 449 LEU A C 1
ATOM 3546 O O . LEU A 1 449 ? -16.320 5.799 14.271 1.00 95.56 449 LEU A O 1
ATOM 3550 N N . ARG A 1 450 ? -15.008 4.484 15.554 1.00 94.62 450 ARG A N 1
ATOM 3551 C CA . ARG A 1 450 ? -16.021 3.501 15.949 1.00 94.62 450 ARG A CA 1
ATOM 3552 C C . ARG A 1 450 ? -15.805 3.032 17.380 1.00 94.62 450 ARG A C 1
ATOM 3554 O O . ARG A 1 450 ? -14.777 3.326 17.976 1.00 94.62 450 ARG A O 1
ATOM 3561 N N . GLY A 1 451 ? -16.766 2.307 17.940 1.00 93.75 451 GLY A N 1
ATOM 3562 C CA . GLY A 1 451 ? -16.731 1.895 19.343 1.00 93.75 451 GLY A CA 1
ATOM 3563 C C . GLY A 1 451 ? -17.293 2.957 20.284 1.00 93.75 451 GLY A C 1
ATOM 3564 O O . GLY A 1 451 ? -18.008 3.863 19.858 1.00 93.75 451 GLY A O 1
ATOM 3565 N N . ASN A 1 452 ? -16.977 2.840 21.573 1.00 93.12 452 ASN A N 1
ATOM 3566 C CA . ASN A 1 452 ? -17.370 3.827 22.574 1.00 93.12 452 ASN A CA 1
ATOM 3567 C C . ASN A 1 452 ? -16.349 3.902 23.713 1.00 93.12 452 ASN A C 1
ATOM 3569 O O . ASN A 1 452 ? -15.661 2.927 24.017 1.00 93.12 452 ASN A O 1
ATOM 3573 N N . ALA A 1 453 ? -16.262 5.066 24.351 1.00 91.88 453 ALA A N 1
ATOM 3574 C CA . ALA A 1 453 ? -15.337 5.328 25.444 1.00 91.88 453 ALA A CA 1
ATOM 3575 C C . ALA A 1 453 ? -15.551 4.356 26.620 1.00 91.88 453 ALA A C 1
ATOM 3577 O O . ALA A 1 453 ? -16.679 3.980 26.944 1.00 91.88 453 ALA A O 1
ATOM 3578 N N . TRP A 1 454 ? -14.470 3.965 27.298 1.00 91.56 454 TRP A N 1
ATOM 3579 C CA . TRP A 1 454 ? -14.545 3.035 28.439 1.00 91.56 454 TRP A CA 1
ATOM 3580 C C . TRP A 1 454 ? -15.200 3.665 29.685 1.00 91.56 454 TRP A C 1
ATOM 3582 O O . TRP A 1 454 ? -15.583 2.968 30.628 1.00 91.56 454 TRP A O 1
ATOM 3592 N N . ASP A 1 455 ? -15.354 4.988 29.704 1.00 90.62 455 ASP A N 1
ATOM 3593 C CA . ASP A 1 455 ? -16.064 5.775 30.716 1.00 90.62 455 ASP A CA 1
ATOM 3594 C C . ASP A 1 455 ? -17.421 6.316 30.257 1.00 90.62 455 ASP A C 1
ATOM 3596 O O . ASP A 1 455 ? -18.043 7.097 30.979 1.00 90.62 455 ASP A O 1
ATOM 3600 N N . ALA A 1 456 ? -17.924 5.863 29.105 1.00 89.88 456 ALA A N 1
ATOM 3601 C CA . ALA A 1 456 ? -19.256 6.226 28.647 1.00 89.88 456 ALA A CA 1
ATOM 3602 C C . ALA A 1 456 ? -20.346 5.785 29.643 1.00 89.88 456 ALA A C 1
ATOM 3604 O O . ALA A 1 456 ? -20.217 4.777 30.343 1.00 89.88 456 ALA A O 1
ATOM 3605 N N . GLY A 1 457 ? -21.442 6.550 29.691 1.00 87.12 457 GLY A N 1
ATOM 3606 C CA . GLY A 1 457 ? -22.616 6.246 30.519 1.00 87.12 457 GLY A CA 1
ATOM 3607 C C . GLY A 1 457 ? -23.555 5.194 29.917 1.00 87.12 457 GLY A C 1
ATOM 3608 O O . GLY A 1 457 ? -24.528 4.802 30.553 1.00 87.12 457 GLY A O 1
ATOM 3609 N N . GLU A 1 458 ? -23.290 4.753 28.693 1.00 86.88 458 GLU A N 1
ATOM 3610 C CA . GLU A 1 458 ? -24.054 3.734 27.979 1.00 86.88 458 GLU A CA 1
ATOM 3611 C C . GLU A 1 458 ? -23.158 3.078 26.914 1.00 86.88 458 GLU A C 1
ATOM 3613 O O . GLU A 1 458 ? -22.156 3.677 26.523 1.00 86.88 458 GLU A O 1
ATOM 3618 N N . PRO A 1 459 ? -23.456 1.847 26.472 1.00 89.81 459 PRO A N 1
ATOM 3619 C CA . PRO A 1 459 ? -22.710 1.154 25.432 1.00 89.81 459 PRO A CA 1
ATOM 3620 C C . PRO A 1 459 ? -23.093 1.689 24.052 1.00 89.81 459 PRO A C 1
ATOM 3622 O O . PRO A 1 459 ? -24.150 2.293 23.883 1.00 89.81 459 PRO A O 1
ATOM 3625 N N . LEU A 1 460 ? -22.249 1.433 23.053 1.00 90.38 460 LEU A N 1
ATOM 3626 C CA . LEU A 1 460 ? -22.561 1.770 21.666 1.00 90.38 460 LEU A CA 1
ATOM 3627 C C . LEU A 1 460 ? -23.801 1.014 21.182 1.00 90.38 460 LEU A C 1
ATOM 3629 O O . LEU A 1 460 ? -23.858 -0.214 21.261 1.00 90.38 460 LEU A O 1
ATOM 3633 N N . LEU A 1 461 ? -24.740 1.743 20.592 1.00 88.56 461 LEU A N 1
ATOM 3634 C CA . LEU A 1 461 ? -25.885 1.213 19.860 1.00 88.56 461 LEU A CA 1
ATOM 3635 C C . LEU A 1 461 ? -25.715 1.452 18.366 1.00 88.56 461 LEU A C 1
ATOM 3637 O O . LEU A 1 461 ? -25.111 2.436 17.940 1.00 88.56 461 LEU A O 1
ATOM 3641 N N . PHE A 1 462 ? -26.332 0.606 17.546 1.00 87.31 462 PHE A N 1
ATOM 3642 C CA . PHE A 1 462 ? -26.338 0.807 16.098 1.00 87.31 462 PHE A CA 1
ATOM 3643 C C . PHE A 1 462 ? -27.055 2.096 15.687 1.00 87.31 462 PHE A C 1
ATOM 3645 O O . PHE A 1 462 ? -26.639 2.744 14.728 1.00 87.31 462 PHE A O 1
ATOM 3652 N N . SER A 1 463 ? -28.064 2.531 16.448 1.00 83.69 463 SER A N 1
ATOM 3653 C CA . SER A 1 463 ? -28.702 3.838 16.254 1.00 83.69 463 SER A CA 1
ATOM 3654 C C . SER A 1 463 ? -27.721 4.997 16.442 1.00 83.69 463 SER A C 1
ATOM 3656 O O . SER A 1 463 ? -27.841 6.012 15.764 1.00 83.69 463 SER A O 1
ATOM 3658 N N . ASN A 1 464 ? -26.696 4.850 17.294 1.00 86.31 464 ASN A N 1
ATOM 3659 C CA . ASN A 1 464 ? -25.658 5.873 17.414 1.00 86.31 464 ASN A CA 1
ATOM 3660 C C . ASN A 1 464 ? -24.812 5.992 16.139 1.00 86.31 464 ASN A C 1
ATOM 3662 O O . ASN A 1 464 ? -24.244 7.047 15.909 1.00 86.31 464 ASN A O 1
ATOM 3666 N N . ILE A 1 465 ? -24.723 4.950 15.312 1.00 86.56 465 ILE A N 1
ATOM 3667 C CA . ILE A 1 465 ? -23.977 4.996 14.047 1.00 86.56 465 ILE A CA 1
ATOM 3668 C C . ILE A 1 465 ? -24.874 5.514 12.915 1.00 86.56 465 ILE A C 1
ATOM 3670 O O . ILE A 1 465 ? -24.456 6.375 12.145 1.00 86.56 465 ILE A O 1
ATOM 3674 N N . VAL A 1 466 ? -26.104 4.999 12.812 1.00 79.75 466 VAL A N 1
ATOM 3675 C CA . VAL A 1 466 ? -27.008 5.264 11.676 1.00 79.75 466 VAL A CA 1
ATOM 3676 C C . VAL A 1 466 ? -27.695 6.625 11.773 1.00 79.75 466 VAL A C 1
ATOM 3678 O O . VAL A 1 466 ? -27.779 7.335 10.774 1.00 79.75 466 VAL A O 1
ATOM 3681 N N . ASP A 1 467 ? -28.134 7.035 12.964 1.00 70.94 467 ASP A N 1
ATOM 3682 C CA . ASP A 1 467 ? -28.924 8.264 13.139 1.00 70.94 467 ASP A CA 1
ATOM 3683 C C . ASP A 1 467 ? -28.038 9.521 13.282 1.00 70.94 467 ASP A C 1
ATOM 3685 O O . ASP A 1 467 ? -28.476 10.552 13.794 1.00 70.94 467 ASP A O 1
ATOM 3689 N N . GLY A 1 468 ? -26.770 9.442 12.856 1.00 59.66 468 GLY A N 1
ATOM 3690 C CA . GLY A 1 468 ? -25.785 10.520 13.006 1.00 59.66 468 GLY A CA 1
ATOM 3691 C C . GLY A 1 468 ? -25.344 10.749 14.455 1.00 59.66 468 GLY A C 1
ATOM 3692 O O . GLY A 1 468 ? -24.942 11.855 14.816 1.00 59.66 468 GLY A O 1
ATOM 3693 N N . GLY A 1 469 ? -25.465 9.724 15.301 1.00 58.56 469 GLY A N 1
ATOM 3694 C CA . GLY A 1 469 ? -25.014 9.763 16.685 1.00 58.56 469 GLY A CA 1
ATOM 3695 C C . GLY A 1 469 ? -23.486 9.767 16.840 1.00 58.56 469 GLY A C 1
ATOM 3696 O O . GLY A 1 469 ? -22.701 9.659 15.899 1.00 58.56 469 GLY A O 1
ATOM 3697 N N . ASN A 1 470 ? -23.069 9.951 18.089 1.00 56.34 470 ASN A N 1
ATOM 3698 C CA . ASN A 1 470 ? -21.744 10.414 18.484 1.00 56.34 470 ASN A CA 1
ATOM 3699 C C . ASN A 1 470 ? -20.687 9.289 18.497 1.00 56.34 470 ASN A C 1
ATOM 3701 O O . ASN A 1 470 ? -20.212 8.908 19.562 1.00 56.34 470 ASN A O 1
ATOM 3705 N N . VAL A 1 471 ? -20.317 8.745 17.334 1.00 71.81 471 VAL A N 1
ATOM 3706 C CA . VAL A 1 471 ? -19.050 7.991 17.213 1.00 71.81 471 VAL A CA 1
ATOM 3707 C C . VAL A 1 471 ? -17.852 8.929 17.037 1.00 71.81 471 VAL A C 1
ATOM 3709 O O . VAL A 1 471 ? -16.758 8.595 17.474 1.00 71.81 471 VAL A O 1
ATOM 3712 N N . GLY A 1 472 ? -18.080 10.142 16.523 1.00 88.06 472 GLY A N 1
ATOM 3713 C CA . GLY A 1 472 ? -17.086 11.214 16.457 1.00 88.06 472 GLY A CA 1
ATOM 3714 C C . GLY A 1 472 ? -15.996 11.013 15.400 1.00 88.06 472 GLY A C 1
ATOM 3715 O O . GLY A 1 472 ? -15.889 9.968 14.752 1.00 88.06 472 GLY A O 1
ATOM 3716 N N . SER A 1 473 ? -15.184 12.052 15.238 1.00 93.50 473 SER A N 1
ATOM 3717 C CA . SER A 1 473 ? -13.963 12.064 14.437 1.00 93.50 473 SER A CA 1
ATOM 3718 C C . SER A 1 473 ? -12.805 12.576 15.294 1.00 93.50 473 SER A C 1
ATOM 3720 O O . SER A 1 473 ? -13.020 13.244 16.309 1.00 93.50 473 SER A O 1
ATOM 3722 N N . GLN A 1 474 ? -11.575 12.242 14.917 1.00 95.44 474 GLN A N 1
ATOM 3723 C CA . GLN A 1 474 ? -10.377 12.714 15.605 1.00 95.44 474 GLN A CA 1
ATOM 3724 C C . GLN A 1 474 ? -9.256 12.994 14.603 1.00 95.44 474 GLN A C 1
ATOM 3726 O O . GLN A 1 474 ? -9.044 12.216 13.671 1.00 95.44 474 GLN A O 1
ATOM 3731 N N . ASP A 1 475 ? -8.513 14.078 14.837 1.00 95.00 475 ASP A N 1
ATOM 3732 C CA . ASP A 1 475 ? -7.267 14.384 14.128 1.00 95.00 475 ASP A CA 1
ATOM 3733 C C . ASP A 1 475 ? -6.308 13.172 14.189 1.00 95.00 475 ASP A C 1
ATOM 3735 O O . ASP A 1 475 ? -5.940 12.757 15.296 1.00 95.00 475 ASP A O 1
ATOM 3739 N N . PRO A 1 476 ? -5.878 12.614 13.039 1.00 90.75 476 PRO A N 1
ATOM 3740 C CA . PRO A 1 476 ? -5.041 11.415 12.987 1.00 90.75 476 PRO A CA 1
ATOM 3741 C C . PRO A 1 476 ? -3.688 11.551 13.703 1.00 90.75 476 PRO A C 1
ATOM 3743 O O . PRO A 1 476 ? -3.143 10.543 14.158 1.00 90.75 476 PRO A O 1
ATOM 3746 N N . ALA A 1 477 ? -3.140 12.763 13.832 1.00 87.25 477 ALA A N 1
ATOM 3747 C CA . ALA A 1 477 ? -1.883 13.002 14.543 1.00 87.25 477 ALA A CA 1
ATOM 3748 C C . ALA A 1 477 ? -2.067 13.042 16.072 1.00 87.25 477 ALA A C 1
ATOM 3750 O O . ALA A 1 477 ? -1.115 12.849 16.829 1.00 87.25 477 ALA A O 1
ATOM 3751 N N . THR A 1 478 ? -3.291 13.280 16.553 1.00 90.06 478 THR A N 1
ATOM 3752 C CA . THR A 1 478 ? -3.569 13.474 17.979 1.00 90.06 478 THR A CA 1
ATOM 3753 C C . THR A 1 478 ? -4.030 12.173 18.634 1.00 90.06 478 THR A C 1
ATOM 3755 O O . THR A 1 478 ? -5.167 11.733 18.478 1.00 90.06 478 THR A O 1
ATOM 3758 N N . SER A 1 479 ? -3.154 11.570 19.438 1.00 88.56 479 SER A N 1
ATOM 3759 C CA . SER A 1 479 ? -3.489 10.370 20.210 1.00 88.56 479 SER A CA 1
ATOM 3760 C C . SER A 1 479 ? -4.372 10.660 21.437 1.00 88.56 479 SER A C 1
ATOM 3762 O O . SER A 1 479 ? -4.380 11.757 22.002 1.00 88.56 479 SER A O 1
ATOM 3764 N N . SER A 1 480 ? -5.091 9.641 21.916 1.00 91.25 480 SER A N 1
ATOM 3765 C CA . SER A 1 480 ? -6.069 9.763 23.008 1.00 91.25 480 SER A CA 1
ATOM 3766 C C . SER A 1 480 ? -5.956 8.620 24.019 1.00 91.25 480 SER A C 1
ATOM 3768 O O . SER A 1 480 ? -5.537 7.522 23.671 1.00 91.25 480 SER A O 1
ATOM 3770 N N . THR A 1 481 ? -6.365 8.845 25.274 1.00 91.19 481 THR A N 1
ATOM 3771 C CA . THR A 1 481 ? -6.509 7.786 26.302 1.00 91.19 481 THR A CA 1
ATOM 3772 C C . THR A 1 481 ? -7.772 6.935 26.122 1.00 91.19 481 THR A C 1
ATOM 3774 O O . THR A 1 481 ? -8.106 6.138 26.997 1.00 91.19 481 THR A O 1
ATOM 3777 N N . GLN A 1 482 ? -8.523 7.176 25.049 1.00 92.62 482 GLN A N 1
ATOM 3778 C CA . GLN A 1 482 ? -9.803 6.533 24.757 1.00 92.62 482 GLN A CA 1
ATOM 3779 C C . GLN A 1 482 ? -9.802 5.813 23.410 1.00 92.62 482 GLN A C 1
ATOM 3781 O O . GLN A 1 482 ? -10.726 5.051 23.157 1.00 92.62 482 GLN A O 1
ATOM 3786 N N . ILE A 1 483 ? -8.820 6.078 22.541 1.00 95.75 483 ILE A N 1
ATOM 3787 C CA . ILE A 1 483 ? -8.813 5.596 21.158 1.00 95.75 483 ILE A CA 1
ATOM 3788 C C . ILE A 1 483 ? -7.703 4.564 21.003 1.00 95.75 483 ILE A C 1
ATOM 3790 O O . ILE A 1 483 ? -6.528 4.874 21.208 1.00 95.75 483 ILE A O 1
ATOM 3794 N N . GLY A 1 484 ? -8.107 3.340 20.678 1.00 96.50 484 GLY A N 1
ATOM 3795 C CA . GLY A 1 484 ? -7.232 2.250 20.272 1.00 96.50 484 GLY A CA 1
ATOM 3796 C C . GLY A 1 484 ? -7.454 1.898 18.808 1.00 96.50 484 GLY A C 1
ATOM 3797 O O . GLY A 1 484 ? -7.903 2.720 18.011 1.00 96.50 484 GLY A O 1
ATOM 3798 N N . PHE A 1 485 ? -7.132 0.667 18.434 1.00 97.62 485 PHE A N 1
ATOM 3799 C CA . PHE A 1 485 ? -7.297 0.186 17.066 1.00 97.62 485 PHE A CA 1
ATOM 3800 C C . PHE A 1 485 ? -7.332 -1.337 17.028 1.00 97.62 485 PHE A C 1
ATOM 3802 O O . PHE A 1 485 ? -7.025 -2.017 18.012 1.00 97.62 485 PHE A O 1
ATOM 3809 N N . ARG A 1 486 ? -7.708 -1.860 15.866 1.00 96.69 486 ARG A N 1
ATOM 3810 C CA . ARG A 1 486 ? -7.735 -3.284 15.545 1.00 96.69 486 ARG A CA 1
ATOM 3811 C C . ARG A 1 486 ? -7.292 -3.493 14.102 1.00 96.69 486 ARG A C 1
ATOM 3813 O O . ARG A 1 486 ? -7.065 -2.527 13.375 1.00 96.69 486 ARG A O 1
ATOM 3820 N N . PHE A 1 487 ? -7.191 -4.748 13.693 1.00 92.31 487 PHE A N 1
ATOM 3821 C CA . PHE A 1 487 ? -6.611 -5.116 12.408 1.00 92.31 487 PHE A CA 1
ATOM 3822 C C . PHE A 1 487 ? -7.615 -5.775 11.475 1.00 92.31 487 PHE A C 1
ATOM 3824 O O . PHE A 1 487 ? -8.466 -6.546 11.913 1.00 92.31 487 PHE A O 1
ATOM 3831 N N . VAL A 1 488 ? -7.461 -5.514 10.179 1.00 84.00 488 VAL A N 1
ATOM 3832 C CA . VAL A 1 488 ? -8.119 -6.228 9.084 1.00 84.00 488 VAL A CA 1
ATOM 3833 C C . VAL A 1 488 ? -7.070 -6.798 8.137 1.00 84.00 488 VAL A C 1
ATOM 3835 O O . VAL A 1 488 ? -6.095 -6.132 7.814 1.00 84.00 488 VAL A O 1
ATOM 3838 N N . VAL A 1 489 ? -7.284 -8.023 7.663 1.00 75.69 489 VAL A N 1
ATOM 3839 C CA . VAL A 1 489 ? -6.443 -8.688 6.661 1.00 75.69 489 VAL A CA 1
ATOM 3840 C C . VAL A 1 489 ? -7.322 -9.173 5.513 1.00 75.69 489 VAL A C 1
ATOM 3842 O O . VAL A 1 489 ? -8.393 -9.745 5.730 1.00 75.69 489 VAL A O 1
ATOM 3845 N N . LEU A 1 490 ? -6.877 -8.972 4.273 1.00 68.62 490 LEU A N 1
ATOM 3846 C CA . LEU A 1 490 ? -7.576 -9.479 3.093 1.00 68.62 490 LEU A CA 1
ATOM 3847 C C . LEU A 1 490 ? -7.068 -10.887 2.719 1.00 68.62 490 LEU A C 1
ATOM 3849 O O . LEU A 1 490 ? -5.856 -11.101 2.672 1.00 68.62 490 LEU A O 1
ATOM 3853 N N . PRO A 1 491 ? -7.957 -11.851 2.410 1.00 56.12 491 PRO A N 1
ATOM 3854 C CA . PRO A 1 491 ? -7.562 -13.149 1.879 1.00 56.12 491 PRO A CA 1
ATOM 3855 C C . PRO A 1 491 ? -6.877 -12.999 0.517 1.00 56.12 491 PRO A C 1
ATOM 3857 O O . PRO A 1 491 ? -7.288 -12.198 -0.326 1.00 56.12 491 PRO A O 1
ATOM 3860 N N . SER A 1 492 ? -5.855 -13.821 0.277 1.00 44.44 492 SER A N 1
ATOM 3861 C CA . SER A 1 492 ? -5.208 -13.901 -1.036 1.00 44.44 492 SER A CA 1
ATOM 3862 C C . SER A 1 492 ? -6.139 -14.538 -2.077 1.00 44.44 492 SER A C 1
ATOM 3864 O O . SER A 1 492 ? -6.794 -15.548 -1.816 1.00 44.44 492 SER A O 1
ATOM 3866 N N . VAL A 1 493 ? -6.200 -13.965 -3.283 1.00 36.06 493 VAL A N 1
ATOM 3867 C CA . VAL A 1 493 ? -6.947 -14.559 -4.401 1.00 36.06 493 VAL A CA 1
ATOM 3868 C C . VAL A 1 493 ? -6.110 -15.699 -4.979 1.00 36.06 493 VAL A C 1
ATOM 3870 O O . VAL A 1 493 ? -5.141 -15.463 -5.698 1.00 36.06 493 VAL A O 1
ATOM 3873 N N . SER A 1 494 ? -6.462 -16.949 -4.671 1.00 31.41 494 SER A N 1
ATOM 3874 C CA . SER A 1 494 ? -5.881 -18.090 -5.383 1.00 31.41 494 SER A CA 1
ATOM 3875 C C . SER A 1 494 ? -6.511 -18.189 -6.776 1.00 31.41 494 SER A C 1
ATOM 3877 O O . SER A 1 494 ? -7.719 -18.380 -6.920 1.00 31.41 494 SER A O 1
ATOM 3879 N N . SER A 1 495 ? -5.706 -18.058 -7.829 1.00 28.00 495 SER A N 1
ATOM 3880 C CA . SER A 1 495 ? -6.128 -18.310 -9.209 1.00 28.00 495 SER A CA 1
ATOM 3881 C C . SER A 1 495 ? -6.259 -19.817 -9.462 1.00 28.00 495 SER A C 1
ATOM 3883 O O . SER A 1 495 ? -5.498 -20.424 -10.211 1.00 28.00 495 SER A O 1
ATOM 3885 N N . SER A 1 496 ? -7.251 -20.459 -8.846 1.00 29.34 496 SER A N 1
ATOM 3886 C CA . SER A 1 496 ? -7.621 -21.838 -9.175 1.00 29.34 496 SER A CA 1
ATOM 3887 C C . SER A 1 496 ? -8.518 -21.868 -10.417 1.00 29.34 496 SER A C 1
ATOM 3889 O O . SER A 1 496 ? -9.707 -22.161 -10.365 1.00 29.34 496 SER A O 1
ATOM 3891 N N . SER A 1 497 ? -7.931 -21.607 -11.588 1.00 29.52 497 SER A N 1
ATOM 3892 C CA . SER A 1 497 ? -8.551 -21.988 -12.863 1.00 29.52 497 SER A CA 1
ATOM 3893 C C . SER A 1 497 ? -8.356 -23.489 -13.111 1.00 29.52 497 SER A C 1
ATOM 3895 O O . SER A 1 497 ? -7.634 -23.914 -14.009 1.00 29.52 497 SER A O 1
ATOM 3897 N N . GLN A 1 498 ? -9.015 -24.338 -12.317 1.00 28.83 498 GLN A N 1
ATOM 3898 C CA . GLN A 1 498 ? -9.277 -25.700 -12.780 1.00 28.83 498 GLN A CA 1
ATOM 3899 C C . GLN A 1 498 ? -10.473 -25.652 -13.726 1.00 28.83 498 GLN A C 1
ATOM 3901 O O . GLN A 1 498 ? -11.631 -25.639 -13.319 1.00 28.83 498 GLN A O 1
ATOM 3906 N N . SER A 1 499 ? -10.162 -25.603 -15.020 1.00 27.66 499 SER A N 1
ATOM 3907 C CA . SER A 1 499 ? -11.127 -25.928 -16.067 1.00 27.66 499 SER A CA 1
ATOM 3908 C C . SER A 1 499 ? -11.663 -27.343 -15.811 1.00 27.66 499 SER A C 1
ATOM 3910 O O . SER A 1 499 ? -10.851 -28.248 -15.598 1.00 27.66 499 SER A O 1
ATOM 3912 N N . PRO A 1 500 ? -12.986 -27.584 -15.842 1.00 31.05 500 PRO A N 1
ATOM 3913 C CA . PRO A 1 500 ? -13.514 -28.933 -15.734 1.00 31.05 500 PRO A CA 1
ATOM 3914 C C . PRO A 1 500 ? -13.079 -29.723 -16.970 1.00 31.05 500 PRO A C 1
ATOM 3916 O O . PRO A 1 500 ? -13.492 -29.445 -18.098 1.00 31.05 500 PRO A O 1
ATOM 3919 N N . THR A 1 501 ? -12.211 -30.706 -16.756 1.00 30.78 501 THR A N 1
ATOM 3920 C CA . THR A 1 501 ? -11.847 -31.719 -17.741 1.00 30.78 501 THR A CA 1
ATOM 3921 C C . THR A 1 501 ? -13.117 -32.436 -18.193 1.00 30.78 501 THR A C 1
ATOM 3923 O O . THR A 1 501 ? -13.700 -33.229 -17.456 1.00 30.78 501 THR A O 1
ATOM 3926 N N . ARG A 1 502 ? -13.556 -32.168 -19.428 1.00 33.66 502 ARG A N 1
ATOM 3927 C CA . ARG A 1 502 ? -14.492 -33.052 -20.129 1.00 33.66 502 ARG A CA 1
ATOM 3928 C C . ARG A 1 502 ? -13.810 -34.406 -20.309 1.00 33.66 502 ARG A C 1
ATOM 3930 O O . ARG A 1 502 ? -12.771 -34.487 -20.962 1.00 33.66 502 ARG A O 1
ATOM 3937 N N . GLN A 1 503 ? -14.394 -35.451 -19.730 1.00 30.02 503 GLN A N 1
ATOM 3938 C CA . GLN A 1 503 ? -14.090 -36.820 -20.132 1.00 30.02 503 GLN A CA 1
ATOM 3939 C C . GLN A 1 503 ? -14.588 -37.037 -21.570 1.00 30.02 503 GLN A C 1
ATOM 3941 O O . GLN A 1 503 ? -15.659 -36.529 -21.911 1.00 30.02 503 GLN A O 1
ATOM 3946 N N . PRO A 1 504 ? -13.820 -37.733 -22.422 1.00 46.03 504 PRO A N 1
ATOM 3947 C CA . PRO A 1 504 ? -14.303 -38.150 -23.725 1.00 46.03 504 PRO A CA 1
ATOM 3948 C C . PRO A 1 504 ? -15.201 -39.385 -23.572 1.00 46.03 504 PRO A C 1
ATOM 3950 O O . PRO A 1 504 ? -14.793 -40.361 -22.937 1.00 46.03 504 PRO A O 1
ATOM 3953 N N . ASP A 1 505 ? -16.393 -39.308 -24.163 1.00 44.88 505 ASP A N 1
ATOM 3954 C CA . ASP A 1 505 ? -17.212 -40.468 -24.541 1.00 44.88 505 ASP A CA 1
ATOM 3955 C C . ASP A 1 505 ? -16.651 -41.139 -25.805 1.00 44.88 505 ASP A C 1
ATOM 3957 O O . ASP A 1 505 ? -16.180 -40.400 -26.709 1.00 44.88 505 ASP A O 1
#

Foldseek 3Di:
DQAADPVPPDHGDQQQLVLQVLVLVLLVLQPDDPVLDQGAHPPDPDPLSHQDPVSVVVSLVVCVPVDDQADEAEDEGADAWDDDPLFIWDQGRHHTHTVLVVLVSVLVGNYQAYEYEYHHFLQDHDPSNVVVVLVSLVVSLVRHYKYKYWFDHNFTFDDDPVQSHTLLSSQLSVCSQPPLVPLLLQFRFPLSSSVSSQVSSQVVCVVVVGGGGMDTSDRPPVRRRDGPGGRLPLQDPADAPDAWKDKDWDWDDDDDDDDDDDDDDDDDDDDPDDPPPDTDTDIWMWFWDPADPVGAIWIWTQWFQWQLLLVSVCVNCVVQADPVQQCVDDPVVVVRVVPRQFFDFSAFLSSQQSSQSNNSWGFAAPCRLCVQLVWHPLVPPPPPDDTPAWTSWDDHCVVHAVVVQQALEQPDQDRIPPRPTQHHPSNHGNQFENAKEFHPDDDDQWTQIGWYFSHDPGTDTRCLVNVVHPSDTGRRGGTDPRYTTITMHGHDDDPPPPDPDDDDD

pLDDT: mean 72.17, std 19.28, range [23.56, 97.81]